Protein 9VW7 (pdb70)

InterPro domains:
  IPR006115 6-phosphogluconate dehydrogenase, NADP-binding [PF03446] (7-150)
  IPR013328 6-phosphogluconate dehydrogenase, domain 2 [G3DSA:1.10.1040.10] (161-288)
  IPR015815 3-hydroxyisobutyrate dehydrogenase-related [PIRSF000103] (4-287)
  IPR036291 NAD(P)-binding domain superfamily [SSF51735] (6-154)
  IPR048666 NADPH-dependent reductive aminase-like, C-terminal domain [PF21761] (162-288)
  IPR051265 HIBADH-related NP60 subfamily [PTHR43580] (6-276)

Nearest PDB structures (foldseek):
  7y8o-assembly1_B  TM=9.152E-01  e=3.729E-31  Streptomyces clavuligerus
  8kfk-assembly1_A  TM=9.318E-01  e=8.497E-31  Paenibacillus mucilaginosus
  7y8m-assembly1_B  TM=8.638E-01  e=9.559E-31  Streptomyces clavuligerus
  7y8k-assembly1_A  TM=8.695E-01  e=2.054E-30  Streptomyces clavuligerus
  8bk1-assembly3_D  TM=8.842E-01  e=1.708E-29  Amycolatopsis azurea

Secondary structure (DSSP, 8-state):
----EEEE--SHHHHHHHHHHHHTT--EEEE-SSGGGGHHHHHTT-EE-SSHHHHHHT-SEEEE--S-HHHHHHHHGGGHHHHTTSEEEE-----HHHHHHHHHHHHTTT-EEEEEEEES-GGGTTSTT-EEEEEE-HHHHHHHHHHHTTTSEEEE--S-TTHHHHHHHHHHHHHHHHHHHHHHHHHHHHTTT--HHHHHHHHHHHHHHHHHHHHHHHHHHHH---B-SSS-HHHHHHHHHHHHHHHHHHTS--HHHHHHHHHHHHHHHHS-TTB-GGGHHHHHH--/---EEEE--SHHHHHHHHHHHTTT--EEEE-SSSGGGHHHHHTT-EE-SSHHHHHHT-SEEEE--S-HHHHHHHHGGGHHHHTTSEEEE-----HHHHHHHHHHHHHTT-EEEEEEEES-GGGTT-TT-EEEEEE-HHHHHHTHHHHHTTSEEEE--S-TTHHHHHHHHHHHHHHHHHHHHHHHHHHHHTTT--HHHHHHHHHHHHHHHHHHHHHHHHHHHH---B-SSS-HHHHHHHHHHHHHHHHHHTS--HHHHHHHHHHHHHHHHS-TTB-GGGHHHHHHH-

B-factor: mean 40.81, std 14.86, range [17.08, 146.98]

Solvent-accessible surface area: 21803 Å² total; per-residue (Å²): 195,151,51,122,0,0,0,0,3,4,31,197,36,1,29,28,0,0,24,18,0,23,94,29,35,9,73,4,16,0,44,20,213,51,53,96,127,0,40,121,18,67,91,81,48,3,96,63,4,62,76,10,17,87,0,0,124,33,0,86,0,0,0,0,14,36,115,48,18,104,63,2,40,118,37,6,32,104,15,13,62,58,0,52,57,40,6,0,0,0,4,2,67,17,14,3,98,46,0,60,133,20,24,87,55,0,74,135,76,52,8,71,11,0,1,0,7,23,17,33,70,23,138,15,17,44,103,129,68,6,12,0,0,0,0,8,28,54,122,5,42,76,48,46,37,45,2,0,92,48,1,9,47,21,18,62,28,19,82,49,5,0,15,0,2,0,10,14,7,1,3,35,2,0,15,4,5,0,2,0,0,0,0,3,0,2,0,0,0,21,47,59,131,18,59,3,89,101,0,20,45,37,0,74,152,22,9,45,30,0,20,76,80,0,62,44,19,0,40,46,3,56,81,42,98,24,62,40,96,48,44,6,0,70,113,10,14,56,14,0,47,32,0,11,121,9,0,147,91,38,55,14,8,26,40,12,0,45,36,16,58,105,6,0,27,93,28,49,88,111,30,55,50,71,11,5,15,0,0,0,3,48,3,4,102,79,83,196,67,115,0,0,0,0,5,7,44,142,40,1,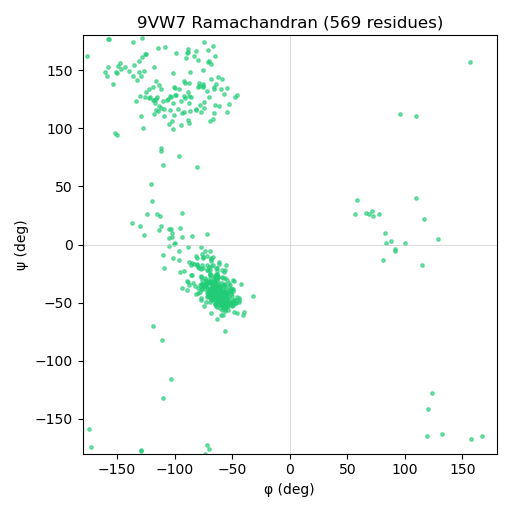31,24,0,0,6,18,0,34,94,16,52,10,60,2,8,0,44,22,222,41,61,92,130,0,39,96,4,67,90,120,50,6,93,63,14,65,65,13,28,72,0,0,123,36,5,115,0,0,0,0,14,30,113,52,20,103,67,2,41,115,29,8,32,115,10,13,66,54,0,45,72,52,10,0,0,0,4,2,69,12,13,2,114,45,0,71,147,19,28,109,58,0,77,85,76,47,6,60,12,0,1,0,6,22,13,43,59,16,79,10,13,41,85,122,68,4,44,0,3,0,0,5,30,61,124,4,19,75,56,46,99,80,5,0,68,48,0,2,75,16,30,59,26,23,85,46,4,0,20,0,3,0,12,9,6,1,5,34,2,0,16,4,4,0,2,1,1,0,0,3,0,2,2,0,0,34,47,58,133,20,57,3,101,99,0,21,75,42,0,51,102,22,9,47,31,0,23,76,75,0,53,40,17,0,41,47,7,60,82,42,95,32,60,33,142,80,52,6,0,58,122,10,12,59,15,0,53,35,0,11,124,11,0,155,90,33,50,8,1,24,51,13,0,44,39,18,54,101,4,0,28,60,25,54,91,103,29,55,55,74,8,3,12,0,0,0,2,27,2,2,101,172,62

Foldseek 3Di:
DQFAEEEEALPLQSVLLQVLCVVVNHQYEYEYPDCVSCPVVVVSPHHYDPAVLSRLLRGQEYEYEDAALVVVCVRCVVNLASQANGEYEYQYADALVSQQVVLVSCVVSNYQYKYKYWPDGSVCFQPEPTEIEIEADVVSCVVCVVSVCSGYHYDYDYHRNRVNNVVVVVVVVVVVLLVVVLVLVQLLVVLVVQHSVNVVVVSVVVVVVVVVCVVVLVVCLVVVPFADPPDFLQVVLVVLVVSQVSSVVSPHHNVNSVVVSVLSVVQVVVDPRRGHSSSSVVSVVVD/DFAEEEEALDLQSVLLLVLCLVVPHAYEYEYPDQVSCVVVVVSRHHYDPAPLRRLLRGLEYEYEHAALVVVCVRCVVCLQSQANGEYEYQYADALVSQQVVLVSCVVRNYQYKYWYWPDGSVQQQPQVTEIEIEADPCCCVVCVVSNCSRYHYDYDYHSNRVNNVVSVVVVVVVVLLVVVLVLVQVLVVLVVQHSVNCVVVSVVVVVVVVVVVVVLVVCLVVVPFAADPPWLQVVLVVLVVSQVSSVVSPHHRVSSVVVNVLSVVLCVVDPRRGHPSSSVVSVVVD

Sequence (573 aa):
KRERVTVLGLGRMGAALAGALLAAGHPTTVWNRSAAKAGDLVARGAVLAGTAAEAVRASEVVVVCVTDYDVAGDLLGPLAGELAGRALINLTSGSPEQARRSADWAAEHGIDYLDGTIMAVPQGIGQPGSVLLLSGSAEVHSGRKALIELWGDGDYLGADAGLSALYDLALLGVMWSTIASFLHGAALLGTEDVTAQQFLPKVERWLGAVASFLPGIAAQADSGDYATDVSGLDINVAGLDLLARVSRAQGIGTDVPAALHELYARRLAQGSANDGLASLIDTIRRGRERVTVLGLGRMGAALAGALLAAGHPTTVWNRSAAKAGDLVARGAVLAGTAAEAVRASEVVVVCVTDYDVAGDLLGPLAGELAGRALINLTSGSPEQARRSADWAAEHGIDYLDGTIMAVPQGIGQPGSVLLLSGSAEVHSGRKALIELWGDGDYLGADAGLSALYDLALLGVMWSTIASFLHGAALLGTEDVTAQQFLPKVERWLGAVASFLPGIAAQADSGDYATDVSGLDINVAGLDLLARVSRAQGIGTDVPAALHELYARRLAQGSANDGLASLIDTIRRG

Radius of gyration: 28.23 Å; Cα contacts (8 Å, |Δi|>4): 1159; chains: 2; bounding box: 60×66×75 Å

Structure (mmCIF, N/CA/C/O backbone):
data_9VW7
#
_entry.id   9VW7
#
_cell.length_a   117.395
_cell.length_b   117.395
_cell.length_c   99.569
_cell.angle_alpha   90.000
_cell.angle_beta   90.000
_cell.angle_gamma   90.000
#
_symmetry.space_group_name_H-M   'P 43 21 2'
#
loop_
_entity.id
_entity.type
_entity.pdbx_description
1 polymer Dehydrogenase
2 non-polymer 'NADPH DIHYDRO-NICOTINAMIDE-ADENINE-DINUCLEOTIDE PHOSPHATE'
3 non-polymer 'SULFATE ION'
4 non-polymer 3,6,9,12,15,18,21-HEPTAOXATRICOSANE-1,23-DIOL
5 non-polymer 'SODIUM ION'
6 water water
#
loop_
_atom_site.group_PDB
_atom_site.id
_atom_site.type_symbol
_atom_site.label_atom_id
_atom_site.label_alt_id
_atom_site.label_comp_id
_atom_site.label_asym_id
_atom_site.label_entity_id
_atom_site.label_seq_id
_atom_site.pdbx_PDB_ins_code
_atom_site.Cartn_x
_atom_site.Cartn_y
_atom_site.Cartn_z
_atom_site.occupancy
_atom_site.B_iso_or_equiv
_atom_site.auth_seq_id
_atom_site.auth_comp_id
_atom_site.auth_asym_id
_atom_site.auth_atom_id
_atom_site.pdbx_PDB_model_num
ATOM 1 N N . LYS A 1 23 ? 46.376 -2.812 30.644 1.000 92.067 3 LYS A N 1
ATOM 2 C CA . LYS A 1 23 ? 45.032 -2.476 31.185 1.000 86.284 3 LYS A CA 1
ATOM 3 C C . LYS A 1 23 ? 44.823 -3.270 32.464 1.000 79.297 3 LYS A C 1
ATOM 4 O O . LYS A 1 23 ? 45.698 -4.014 32.899 1.000 67.775 3 LYS A O 1
ATOM 10 N N . ARG A 1 24 ? 43.642 -3.048 33.043 1.000 77.949 4 ARG A N 1
ATOM 11 C CA . ARG A 1 24 ? 42.998 -3.919 34.012 1.000 70.788 4 ARG A CA 1
ATOM 12 C C . ARG A 1 24 ? 43.725 -3.867 35.359 1.000 62.864 4 ARG A C 1
ATOM 13 O O . ARG A 1 24 ? 43.639 -4.814 36.138 1.000 71.936 4 ARG A O 1
ATOM 21 N N . GLU A 1 25 ? 44.353 -2.718 35.653 1.000 51.349 5 GLU A N 1
ATOM 22 C CA . GLU A 1 25 ? 44.866 -2.399 36.984 1.000 63.626 5 GLU A CA 1
ATOM 23 C C . GLU A 1 25 ? 43.744 -2.264 38.023 1.000 61.479 5 GLU A C 1
ATOM 24 O O . GLU A 1 25 ? 42.568 -2.042 37.713 1.000 51.762 5 GLU A O 1
ATOM 30 N N . ARG A 1 26 ? 44.160 -2.355 39.286 1.000 67.685 6 ARG A N 1
ATOM 31 C CA . ARG A 1 26 ? 43.274 -2.191 40.425 1.000 71.549 6 ARG A CA 1
ATOM 32 C C . ARG A 1 26 ? 42.801 -0.731 40.419 1.000 61.366 6 ARG A C 1
ATOM 33 O O . ARG A 1 26 ? 43.595 0.188 40.171 1.000 48.033 6 ARG A O 1
ATOM 41 N N . VAL A 1 27 ? 41.494 -0.511 40.639 1.000 56.202 7 VAL A N 1
ATOM 42 C CA . VAL A 1 27 ? 40.952 0.845 40.779 1.000 55.816 7 VAL A CA 1
ATOM 43 C C . VAL A 1 27 ? 40.034 0.939 42.011 1.000 51.757 7 VAL A C 1
ATOM 44 O O . VAL A 1 27 ? 39.217 0.045 42.298 1.000 43.861 7 VAL A O 1
ATOM 48 N N . THR A 1 28 ? 40.139 2.085 42.699 1.000 43.780 8 THR A N 1
ATOM 49 C CA . THR A 1 28 ? 39.267 2.430 43.811 1.000 43.476 8 THR A CA 1
ATOM 50 C C . THR A 1 28 ? 38.366 3.600 43.416 1.000 42.080 8 THR A C 1
ATOM 51 O O . THR A 1 28 ? 38.869 4.604 42.914 1.000 34.606 8 THR A O 1
ATOM 55 N N . VAL A 1 29 ? 37.061 3.486 43.713 1.000 42.947 9 VAL A N 1
ATOM 56 C CA . VAL A 1 29 ? 36.122 4.594 43.606 1.000 39.856 9 VAL A CA 1
ATOM 57 C C . VAL A 1 29 ? 35.553 4.922 44.990 1.000 39.401 9 VAL A C 1
ATOM 58 O O . VAL A 1 29 ? 34.916 4.076 45.607 1.000 37.678 9 VAL A O 1
ATOM 62 N N . LEU A 1 30 ? 35.759 6.176 45.424 1.000 36.480 10 LEU A N 1
ATOM 63 C CA . LEU A 1 30 ? 35.113 6.754 46.582 1.000 32.119 10 LEU A CA 1
ATOM 64 C C . LEU A 1 30 ? 33.921 7.547 46.091 1.000 35.389 10 LEU A C 1
ATOM 65 O O . LEU A 1 30 ? 34.101 8.537 45.394 1.000 36.782 10 LEU A O 1
ATOM 70 N N . GLY A 1 31 ? 32.725 7.121 46.503 1.000 34.457 11 GLY A N 1
ATOM 71 C CA . GLY A 1 31 ? 31.501 7.864 46.281 1.000 33.127 11 GLY A CA 1
ATOM 72 C C . GLY A 1 31 ? 30.641 7.146 45.250 1.000 36.334 11 GLY A C 1
ATOM 73 O O . GLY A 1 31 ? 31.030 7.083 44.086 1.000 36.469 11 GLY A O 1
ATOM 74 N N . LEU A 1 32 ? 29.503 6.593 45.709 1.000 35.090 12 LEU A N 1
ATOM 75 C CA . LEU A 1 32 ? 28.680 5.690 44.913 1.000 36.335 12 LEU A CA 1
ATOM 76 C C . LEU A 1 32 ? 27.293 6.294 44.758 1.000 30.790 12 LEU A C 1
ATOM 77 O O . LEU A 1 32 ? 26.296 5.574 44.747 1.000 29.418 12 LEU A O 1
ATOM 82 N N . GLY A 1 33 ? 27.265 7.619 44.608 1.000 27.028 13 GLY A N 1
ATOM 83 C CA . GLY A 1 33 ? 26.062 8.310 44.192 1.000 27.520 13 GLY A CA 1
ATOM 84 C C . GLY A 1 33 ? 25.760 8.002 42.734 1.000 29.181 13 GLY A C 1
ATOM 85 O O . GLY A 1 33 ? 26.466 7.237 42.105 1.000 31.850 13 GLY A O 1
ATOM 86 N N . ARG A 1 34 ? 24.734 8.614 42.161 1.000 34.271 14 ARG A N 1
ATOM 87 C CA . ARG A 1 34 ? 24.372 8.265 40.793 1.000 41.021 14 ARG A CA 1
ATOM 88 C C . ARG A 1 34 ? 25.616 8.226 39.893 1.000 39.442 14 ARG A C 1
ATOM 89 O O . ARG A 1 34 ? 25.876 7.248 39.198 1.000 32.745 14 ARG A O 1
ATOM 97 N N . MET A 1 35 ? 26.417 9.296 39.945 1.000 39.807 15 MET A N 1
ATOM 98 C CA . MET A 1 35 ? 27.555 9.457 39.073 1.000 36.521 15 MET A CA 1
ATOM 99 C C . MET A 1 35 ? 28.677 8.504 39.501 1.000 38.426 15 MET A C 1
ATOM 100 O O . MET A 1 35 ? 29.221 7.774 38.665 1.000 36.952 15 MET A O 1
ATOM 105 N N . GLY A 1 36 ? 29.026 8.492 40.795 1.000 33.096 16 GLY A N 1
ATOM 106 C CA . GLY A 1 36 ? 30.078 7.599 41.267 1.000 35.517 16 GLY A CA 1
ATOM 107 C C . GLY A 1 36 ? 29.830 6.109 40.951 1.000 38.175 16 GLY A C 1
ATOM 108 O O . GLY A 1 36 ? 30.721 5.389 40.527 1.000 41.824 16 GLY A O 1
ATOM 109 N N . ALA A 1 37 ? 28.609 5.622 41.123 1.000 39.698 17 ALA A N 1
ATOM 110 C CA . ALA A 1 37 ? 28.285 4.240 40.800 1.000 43.823 17 ALA A CA 1
ATOM 111 C C . ALA A 1 37 ? 28.556 3.941 39.325 1.000 42.629 17 ALA A C 1
ATOM 112 O O . ALA A 1 37 ? 29.115 2.884 38.992 1.000 38.988 17 ALA A O 1
ATOM 114 N N . ALA A 1 38 ? 28.132 4.865 38.456 1.000 37.687 18 ALA A N 1
ATOM 115 C CA . ALA A 1 38 ? 28.253 4.663 37.019 1.000 33.636 18 ALA A CA 1
ATOM 116 C C . ALA A 1 38 ? 29.718 4.695 36.615 1.000 34.616 18 ALA A C 1
ATOM 117 O O . ALA A 1 38 ? 30.114 3.958 35.711 1.000 37.937 18 ALA A O 1
ATOM 119 N N . LEU A 1 39 ? 30.543 5.486 37.315 1.000 36.304 19 LEU A N 1
ATOM 120 C CA . LEU A 1 39 ? 31.992 5.399 37.098 1.000 37.781 19 LEU A CA 1
ATOM 121 C C . LEU A 1 39 ? 32.539 4.017 37.477 1.000 40.665 19 LEU A C 1
ATOM 122 O O . LEU A 1 39 ? 33.266 3.393 36.702 1.000 45.031 19 LEU A O 1
ATOM 127 N N . ALA A 1 40 ? 32.183 3.520 38.663 1.000 39.978 20 ALA A N 1
ATOM 128 C CA . ALA A 1 40 ? 32.650 2.211 39.094 1.000 43.008 20 ALA A CA 1
ATOM 129 C C . ALA A 1 40 ? 32.095 1.114 38.178 1.000 43.042 20 ALA A C 1
ATOM 130 O O . ALA A 1 40 ? 32.835 0.221 37.766 1.000 36.962 20 ALA A O 1
ATOM 132 N N . GLY A 1 41 ? 30.792 1.199 37.861 1.000 43.031 21 GLY A N 1
ATOM 133 C CA . GLY A 1 41 ? 30.145 0.286 36.931 1.000 40.621 21 GLY A CA 1
ATOM 134 C C . GLY A 1 41 ? 31.003 0.042 35.686 1.000 46.397 21 GLY A C 1
ATOM 135 O O . GLY A 1 41 ? 31.230 -1.106 35.302 1.000 45.705 21 GLY A O 1
ATOM 136 N N . ALA A 1 42 ? 31.491 1.130 35.072 1.000 47.716 22 ALA A N 1
ATOM 137 C CA . ALA A 1 42 ? 32.175 1.067 33.789 1.000 44.498 22 ALA A CA 1
ATOM 138 C C . ALA A 1 42 ? 33.547 0.441 33.954 1.000 43.752 22 ALA A C 1
ATOM 139 O O . ALA A 1 42 ? 33.944 -0.331 33.091 1.000 45.102 22 ALA A O 1
ATOM 141 N N . LEU A 1 43 ? 34.253 0.812 35.028 1.000 38.566 23 LEU A N 1
ATOM 142 C CA . LEU A 1 43 ? 35.533 0.214 35.344 1.000 42.501 23 LEU A CA 1
ATOM 143 C C . LEU A 1 43 ? 35.371 -1.292 35.423 1.000 52.037 23 LEU A C 1
ATOM 144 O O . LEU A 1 43 ? 36.193 -2.049 34.919 1.000 51.857 23 LEU A O 1
ATOM 149 N N . LEU A 1 44 ? 34.312 -1.691 36.125 1.000 57.101 24 LEU A N 1
ATOM 150 C CA . LEU A 1 44 ? 34.092 -3.080 36.441 1.000 55.860 24 LEU A CA 1
ATOM 151 C C . LEU A 1 44 ? 33.756 -3.824 35.147 1.000 57.433 24 LEU A C 1
ATOM 152 O O . LEU A 1 44 ? 34.487 -4.731 34.771 1.000 59.400 24 LEU A O 1
ATOM 157 N N . ALA A 1 45 ? 32.681 -3.399 34.466 1.000 58.679 25 ALA A N 1
ATOM 158 C CA . ALA A 1 45 ? 32.276 -3.889 33.151 1.000 53.717 25 ALA A CA 1
ATOM 159 C C . ALA A 1 45 ? 33.469 -4.290 32.291 1.000 57.318 25 ALA A C 1
ATOM 160 O O . ALA A 1 45 ? 33.399 -5.330 31.636 1.000 56.099 25 ALA A O 1
ATOM 162 N N . ALA A 1 46 ? 34.527 -3.451 32.276 1.000 52.249 26 ALA A N 1
ATOM 163 C CA . ALA A 1 46 ? 35.695 -3.661 31.432 1.000 47.736 26 ALA A CA 1
ATOM 164 C C . ALA A 1 46 ? 36.792 -4.418 32.187 1.000 55.981 26 ALA A C 1
ATOM 165 O O . ALA A 1 46 ? 37.984 -4.245 31.912 1.000 64.828 26 ALA A O 1
ATOM 167 N N . GLY A 1 47 ? 36.381 -5.230 33.172 1.000 58.942 27 GLY A N 1
ATOM 168 C CA . GLY A 1 47 ? 37.253 -6.166 33.865 1.000 59.402 27 GLY A CA 1
ATOM 169 C C . GLY A 1 47 ? 38.316 -5.524 34.762 1.000 62.713 27 GLY A C 1
ATOM 170 O O . GLY A 1 47 ? 39.342 -6.148 35.049 1.000 62.905 27 GLY A O 1
ATOM 171 N N . HIS A 1 48 ? 38.070 -4.313 35.271 1.000 62.837 28 HIS A N 1
ATOM 172 C CA . HIS A 1 48 ? 38.946 -3.783 36.310 1.000 62.903 28 HIS A CA 1
ATOM 173 C C . HIS A 1 48 ? 38.600 -4.401 37.669 1.000 53.324 28 HIS A C 1
ATOM 174 O O . HIS A 1 48 ? 37.439 -4.549 38.030 1.000 45.913 28 HIS A O 1
ATOM 181 N N . PRO A 1 49 ? 39.607 -4.809 38.461 1.000 59.572 29 PRO A N 1
ATOM 182 C CA . PRO A 1 49 ? 39.389 -5.096 39.873 1.000 61.010 29 PRO A CA 1
ATOM 183 C C . PRO A 1 49 ? 39.058 -3.747 40.497 1.000 55.692 29 PRO A C 1
ATOM 184 O O . PRO A 1 49 ? 39.933 -2.877 40.608 1.000 52.991 29 PRO A O 1
ATOM 188 N N . THR A 1 50 ? 37.780 -3.595 40.847 1.000 46.831 30 THR A N 1
ATOM 189 C CA . THR A 1 50 ? 37.268 -2.335 41.347 1.000 52.778 30 THR A CA 1
ATOM 190 C C . THR A 1 50 ? 36.945 -2.460 42.841 1.000 52.818 30 THR A C 1
ATOM 191 O O . THR A 1 50 ? 36.036 -3.208 43.201 1.000 47.463 30 THR A O 1
ATOM 195 N N . THR A 1 51 ? 37.657 -1.691 43.682 1.000 44.752 31 THR A N 1
ATOM 196 C CA . THR A 1 51 ? 37.311 -1.517 45.086 1.000 50.412 31 THR A CA 1
ATOM 197 C C . THR A 1 51 ? 36.566 -0.196 45.289 1.000 50.429 31 THR A C 1
ATOM 198 O O . THR A 1 51 ? 37.076 0.873 44.929 1.000 45.096 31 THR A O 1
ATOM 202 N N . VAL A 1 52 ? 35.410 -0.274 45.964 1.000 52.312 32 VAL A N 1
ATOM 203 C CA . VAL A 1 52 ? 34.545 0.880 46.184 1.000 47.977 32 VAL A CA 1
ATOM 204 C C . VAL A 1 52 ? 34.401 1.171 47.681 1.000 51.621 32 VAL A C 1
ATOM 205 O O . VAL A 1 52 ? 34.472 0.279 48.524 1.000 42.544 32 VAL A O 1
ATOM 209 N N . TRP A 1 53 ? 34.143 2.442 48.000 1.000 47.335 33 TRP A N 1
ATOM 210 C CA . TRP A 1 53 ? 33.619 2.812 49.297 1.000 39.899 33 TRP A CA 1
ATOM 211 C C . TRP A 1 53 ? 32.576 3.901 49.127 1.000 40.391 33 TRP A C 1
ATOM 212 O O . TRP A 1 53 ? 32.671 4.724 48.226 1.000 43.810 33 TRP A O 1
ATOM 223 N N . ASN A 1 54 ? 31.602 3.915 50.031 1.000 42.516 34 ASN A N 1
ATOM 224 C CA . ASN A 1 54 ? 30.583 4.949 50.081 1.000 40.190 34 ASN A CA 1
ATOM 225 C C . ASN A 1 54 ? 30.108 5.035 51.523 1.000 43.939 34 ASN A C 1
ATOM 226 O O . ASN A 1 54 ? 29.934 4.004 52.155 1.000 47.704 34 ASN A O 1
ATOM 231 N N . ARG A 1 55 ? 29.900 6.246 52.043 1.000 44.329 35 ARG A N 1
ATOM 232 C CA . ARG A 1 55 ? 29.472 6.386 53.424 1.000 43.113 35 ARG A CA 1
ATOM 233 C C . ARG A 1 55 ? 28.315 5.427 53.705 1.000 40.510 35 ARG A C 1
ATOM 234 O O . ARG A 1 55 ? 28.355 4.717 54.691 1.000 47.121 35 ARG A O 1
ATOM 242 N N . SER A 1 56 ? 27.294 5.442 52.843 1.000 39.061 36 SER A N 1
ATOM 243 C CA . SER A 1 56 ? 26.149 4.547 52.875 1.000 36.219 36 SER A CA 1
ATOM 244 C C . SER A 1 56 ? 26.476 3.295 52.061 1.000 38.298 36 SER A C 1
ATOM 245 O O . SER A 1 56 ? 26.493 3.331 50.841 1.000 48.669 36 SER A O 1
ATOM 248 N N . ALA A 1 57 ? 26.701 2.175 52.730 1.000 43.712 37 ALA A N 1
ATOM 249 C CA . ALA A 1 57 ? 27.193 0.965 52.088 1.000 45.680 37 ALA A CA 1
ATOM 250 C C . ALA A 1 57 ? 26.138 0.327 51.181 1.000 43.720 37 ALA A C 1
ATOM 251 O O . ALA A 1 57 ? 26.495 -0.296 50.185 1.000 47.841 37 ALA A O 1
ATOM 253 N N . ALA A 1 58 ? 24.855 0.449 51.531 1.000 43.443 38 ALA A N 1
ATOM 254 C CA . ALA A 1 58 ? 23.770 -0.156 50.761 1.000 46.999 38 ALA A CA 1
ATOM 255 C C . ALA A 1 58 ? 23.829 0.217 49.271 1.000 50.516 38 ALA A C 1
ATOM 256 O O . ALA A 1 58 ? 23.417 -0.560 48.407 1.000 51.186 38 ALA A O 1
ATOM 258 N N . LYS A 1 59 ? 24.298 1.431 48.955 1.000 47.986 39 LYS A N 1
ATOM 259 C CA . LYS A 1 59 ? 24.374 1.870 47.573 1.000 43.942 39 LYS A CA 1
ATOM 260 C C . LYS A 1 59 ? 25.426 1.068 46.807 1.000 45.834 39 LYS A C 1
ATOM 261 O O . LYS A 1 59 ? 25.512 1.203 45.586 1.000 50.117 39 LYS A O 1
ATOM 267 N N . ALA A 1 60 ? 26.265 0.283 47.508 1.000 42.198 40 ALA A N 1
ATOM 268 C CA . ALA A 1 60 ? 27.264 -0.537 46.828 1.000 45.365 40 ALA A CA 1
ATOM 269 C C . ALA A 1 60 ? 26.694 -1.892 46.365 1.000 50.569 40 ALA A C 1
ATOM 270 O O . ALA A 1 60 ? 27.444 -2.716 45.867 1.000 43.990 40 ALA A O 1
ATOM 272 N N . GLY A 1 61 ? 25.369 -2.099 46.480 1.000 59.726 41 GLY A N 1
ATOM 273 C CA . GLY A 1 61 ? 24.739 -3.403 46.346 1.000 57.129 41 GLY A CA 1
ATOM 274 C C . GLY A 1 61 ? 25.052 -4.076 45.013 1.000 59.648 41 GLY A C 1
ATOM 275 O O . GLY A 1 61 ? 25.865 -5.004 44.969 1.000 64.321 41 GLY A O 1
ATOM 276 N N . ASP A 1 62 ? 24.420 -3.590 43.938 1.000 52.710 42 ASP A N 1
ATOM 277 C CA . ASP A 1 62 ? 24.642 -4.144 42.607 1.000 60.174 42 ASP A CA 1
ATOM 278 C C . ASP A 1 62 ? 26.125 -4.249 42.275 1.000 56.115 42 ASP A C 1
ATOM 279 O O . ASP A 1 62 ? 26.527 -5.184 41.590 1.000 60.156 42 ASP A O 1
ATOM 284 N N . LEU A 1 63 ? 26.925 -3.265 42.691 1.000 52.213 43 LEU A N 1
ATOM 285 C CA . LEU A 1 63 ? 28.310 -3.232 42.243 1.000 58.105 43 LEU A CA 1
ATOM 286 C C . LEU A 1 63 ? 29.072 -4.406 42.850 1.000 65.784 43 LEU A C 1
ATOM 287 O O . LEU A 1 63 ? 29.856 -5.048 42.148 1.000 65.795 43 LEU A O 1
ATOM 292 N N . VAL A 1 64 ? 28.807 -4.675 44.139 1.000 70.731 44 VAL A N 1
ATOM 293 C CA . VAL A 1 64 ? 29.412 -5.782 44.864 1.000 74.394 44 VAL A CA 1
ATOM 294 C C . VAL A 1 64 ? 28.939 -7.095 44.231 1.000 65.063 44 VAL A C 1
ATOM 295 O O . VAL A 1 64 ? 29.729 -8.028 44.059 1.000 58.559 44 VAL A O 1
ATOM 299 N N . ALA A 1 65 ? 27.671 -7.110 43.803 1.000 57.275 45 ALA A N 1
ATOM 300 C CA . ALA A 1 65 ? 27.075 -8.262 43.146 1.000 57.276 45 ALA A CA 1
ATOM 301 C C . ALA A 1 65 ? 27.704 -8.510 41.778 1.000 57.164 45 ALA A C 1
ATOM 302 O O . ALA A 1 65 ? 28.011 -9.659 41.491 1.000 67.605 45 ALA A O 1
ATOM 304 N N . ARG A 1 66 ? 27.883 -7.460 40.953 1.000 56.593 46 ARG A N 1
ATOM 305 C CA . ARG A 1 66 ? 28.493 -7.582 39.633 1.000 46.801 46 ARG A CA 1
ATOM 306 C C . ARG A 1 66 ? 30.009 -7.812 39.780 1.000 50.423 46 ARG A C 1
ATOM 307 O O . ARG A 1 66 ? 30.697 -8.019 38.774 1.000 60.924 46 ARG A O 1
ATOM 309 N N . GLY A 1 67 ? 30.558 -7.748 41.015 1.000 52.519 47 GLY A N 1
ATOM 310 C CA . GLY A 1 67 ? 31.941 -8.156 41.276 1.000 52.468 47 GLY A CA 1
ATOM 311 C C . GLY A 1 67 ? 32.837 -7.161 42.025 1.000 51.840 47 GLY A C 1
ATOM 312 O O . GLY A 1 67 ? 34.025 -7.411 42.189 1.000 49.850 47 GLY A O 1
ATOM 313 N N . ALA A 1 68 ? 32.317 -6.022 42.488 1.000 58.405 48 ALA A N 1
ATOM 314 C CA . ALA A 1 68 ? 33.175 -5.044 43.146 1.000 57.100 48 ALA A CA 1
ATOM 315 C C . ALA A 1 68 ? 33.307 -5.364 44.638 1.000 54.128 48 ALA A C 1
ATOM 316 O O . ALA A 1 68 ? 32.380 -5.857 45.285 1.000 55.154 48 ALA A O 1
ATOM 318 N N . VAL A 1 69 ? 34.478 -5.024 45.170 1.000 46.240 49 VAL A N 1
ATOM 319 C CA . VAL A 1 69 ? 34.860 -5.232 46.556 1.000 50.138 49 VAL A CA 1
ATOM 320 C C . VAL A 1 69 ? 34.540 -3.954 47.337 1.000 56.688 49 VAL A C 1
ATOM 321 O O . VAL A 1 69 ? 35.165 -2.901 47.089 1.000 43.948 49 VAL A O 1
ATOM 325 N N . LEU A 1 70 ? 33.565 -4.054 48.265 1.000 51.205 50 LEU A N 1
ATOM 326 C CA . LEU A 1 70 ? 33.283 -2.963 49.182 1.000 43.515 50 LEU A CA 1
ATOM 327 C C . LEU A 1 70 ? 34.272 -2.982 50.342 1.000 46.304 50 LEU A C 1
ATOM 328 O O . LEU A 1 70 ? 34.317 -3.939 51.104 1.000 56.216 50 LEU A O 1
ATOM 333 N N . ALA A 1 71 ? 35.085 -1.922 50.441 1.000 47.761 51 ALA A N 1
ATOM 334 C CA . ALA A 1 71 ? 35.998 -1.715 51.551 1.000 49.611 51 ALA A CA 1
ATOM 335 C C . ALA A 1 71 ? 35.201 -1.375 52.813 1.000 57.198 51 ALA A C 1
ATOM 336 O O . ALA A 1 71 ? 34.054 -0.930 52.721 1.000 57.953 51 ALA A O 1
ATOM 338 N N . GLY A 1 72 ? 35.806 -1.599 53.990 1.000 51.221 52 GLY A N 1
ATOM 339 C CA . GLY A 1 72 ? 35.133 -1.271 55.239 1.000 56.654 52 GLY A CA 1
ATOM 340 C C . GLY A 1 72 ? 35.262 0.209 55.605 1.000 58.193 52 GLY A C 1
ATOM 341 O O . GLY A 1 72 ? 34.348 0.817 56.170 1.000 57.504 52 GLY A O 1
ATOM 342 N N . THR A 1 73 ? 36.433 0.763 55.287 1.000 56.930 53 THR A N 1
ATOM 343 C CA . THR A 1 73 ? 36.707 2.182 55.421 1.000 56.360 53 THR A CA 1
ATOM 344 C C . THR A 1 73 ? 37.185 2.752 54.080 1.000 57.122 53 THR A C 1
ATOM 345 O O . THR A 1 73 ? 37.619 2.026 53.185 1.000 60.677 53 THR A O 1
ATOM 349 N N . ALA A 1 74 ? 37.154 4.080 53.965 1.000 54.592 54 ALA A N 1
ATOM 350 C CA . ALA A 1 74 ? 37.719 4.771 52.816 1.000 50.677 54 ALA A CA 1
ATOM 351 C C . ALA A 1 74 ? 39.239 4.529 52.745 1.000 47.156 54 ALA A C 1
ATOM 352 O O . ALA A 1 74 ? 39.809 4.275 51.677 1.000 46.267 54 ALA A O 1
ATOM 354 N N . ALA A 1 75 ? 39.902 4.531 53.895 1.000 45.388 55 ALA A N 1
ATOM 355 C CA . ALA A 1 75 ? 41.328 4.240 53.944 1.000 54.597 55 ALA A CA 1
ATOM 356 C C . ALA A 1 75 ? 41.623 2.842 53.391 1.000 53.704 55 ALA A C 1
ATOM 357 O O . ALA A 1 75 ? 42.583 2.635 52.648 1.000 49.005 55 ALA A O 1
ATOM 359 N N . GLU A 1 76 ? 40.781 1.872 53.737 1.000 59.151 56 GLU A N 1
ATOM 360 C CA . GLU A 1 76 ? 40.968 0.524 53.237 1.000 61.052 56 GLU A CA 1
ATOM 361 C C . GLU A 1 76 ? 40.862 0.566 51.712 1.000 56.108 56 GLU A C 1
ATOM 362 O O . GLU A 1 76 ? 41.623 -0.099 51.008 1.000 57.077 56 GLU A O 1
ATOM 368 N N . ALA A 1 77 ? 39.933 1.398 51.224 1.000 49.736 57 ALA A N 1
ATOM 369 C CA . ALA A 1 77 ? 39.673 1.523 49.800 1.000 45.820 57 ALA A CA 1
ATOM 370 C C . ALA A 1 77 ? 40.870 2.185 49.140 1.000 40.146 57 ALA A C 1
ATOM 371 O O . ALA A 1 77 ? 41.323 1.734 48.085 1.000 37.290 57 ALA A O 1
ATOM 373 N N . VAL A 1 78 ? 41.388 3.247 49.766 1.000 37.395 58 VAL A N 1
ATOM 374 C CA . VAL A 1 78 ? 42.528 3.934 49.186 1.000 42.907 58 VAL A CA 1
ATOM 375 C C . VAL A 1 78 ? 43.725 2.978 49.041 1.000 53.124 58 VAL A C 1
ATOM 376 O O . VAL A 1 78 ? 44.431 2.990 48.022 1.000 41.177 58 VAL A O 1
ATOM 380 N N . ARG A 1 79 ? 43.941 2.145 50.074 1.000 56.394 59 ARG A N 1
ATOM 381 C CA . ARG A 1 79 ? 45.123 1.299 50.149 1.000 57.625 59 ARG A CA 1
ATOM 382 C C . ARG A 1 79 ? 45.014 0.172 49.125 1.000 52.826 59 ARG A C 1
ATOM 383 O O . ARG A 1 79 ? 46.012 -0.447 48.803 1.000 46.383 59 ARG A O 1
ATOM 391 N N . ALA A 1 80 ? 43.807 -0.092 48.619 1.000 46.940 60 ALA A N 1
ATOM 392 C CA . ALA A 1 80 ? 43.575 -1.229 47.747 1.000 45.710 60 ALA A CA 1
ATOM 393 C C . ALA A 1 80 ? 44.087 -1.011 46.316 1.000 48.605 60 ALA A C 1
ATOM 394 O O . ALA A 1 80 ? 44.022 -1.979 45.535 1.000 45.800 60 ALA A O 1
ATOM 396 N N . SER A 1 81 ? 44.528 0.224 45.941 1.000 45.639 61 SER A N 1
ATOM 397 C CA . SER A 1 81 ? 44.746 0.580 44.530 1.000 37.328 61 SER A CA 1
ATOM 398 C C . SER A 1 81 ? 45.723 1.748 44.393 1.000 41.196 61 SER A C 1
ATOM 399 O O . SER A 1 81 ? 45.787 2.583 45.285 1.000 49.794 61 SER A O 1
ATOM 402 N N . GLU A 1 82 ? 46.441 1.833 43.255 1.000 48.692 62 GLU A N 1
ATOM 403 C CA . GLU A 1 82 ? 47.364 2.928 42.938 1.000 51.765 62 GLU A CA 1
ATOM 404 C C . GLU A 1 82 ? 46.612 4.159 42.417 1.000 45.359 62 GLU A C 1
ATOM 405 O O . GLU A 1 82 ? 47.137 5.284 42.392 1.000 39.760 62 GLU A O 1
ATOM 411 N N . VAL A 1 83 ? 45.368 3.947 41.985 1.000 40.615 63 VAL A N 1
ATOM 412 C CA . VAL A 1 83 ? 44.583 5.050 41.458 1.000 47.789 63 VAL A CA 1
ATOM 413 C C . VAL A 1 83 ? 43.204 5.089 42.117 1.000 41.400 63 VAL A C 1
ATOM 414 O O . VAL A 1 83 ? 42.473 4.105 42.146 1.000 35.256 63 VAL A O 1
ATOM 418 N N . VAL A 1 84 ? 42.883 6.280 42.625 1.000 37.068 64 VAL A N 1
ATOM 419 C CA . VAL A 1 84 ? 41.695 6.505 43.411 1.000 37.122 64 VAL A CA 1
ATOM 420 C C . VAL A 1 84 ? 40.874 7.577 42.707 1.000 35.772 64 VAL A C 1
ATOM 421 O O . VAL A 1 84 ? 41.387 8.657 42.421 1.000 37.659 64 VAL A O 1
ATOM 425 N N . VAL A 1 85 ? 39.599 7.244 42.470 1.000 35.063 65 VAL A N 1
ATOM 426 C CA . VAL A 1 85 ? 38.623 8.086 41.797 1.000 38.454 65 VAL A CA 1
ATOM 427 C C . VAL A 1 85 ? 37.641 8.640 42.831 1.000 36.269 65 VAL A C 1
ATOM 428 O O . VAL A 1 85 ? 37.024 7.875 43.559 1.000 34.916 65 VAL A O 1
ATOM 432 N N . VAL A 1 86 ? 37.464 9.964 42.915 1.000 34.571 66 VAL A N 1
ATOM 433 C CA . VAL A 1 86 ? 36.523 10.463 43.902 1.000 34.806 66 VAL A CA 1
ATOM 434 C C . VAL A 1 86 ? 35.458 11.287 43.204 1.000 37.068 66 VAL A C 1
ATOM 435 O O . VAL A 1 86 ? 35.752 12.080 42.321 1.000 39.963 66 VAL A O 1
ATOM 439 N N . CYS A 1 87 ? 34.206 11.006 43.590 1.000 35.780 67 CYS A N 1
ATOM 440 C CA . CYS A 1 87 ? 33.041 11.653 43.037 1.000 32.513 67 CYS A CA 1
ATOM 441 C C . CYS A 1 87 ? 31.935 11.715 44.086 1.000 33.374 67 CYS A C 1
ATOM 442 O O . CYS A 1 87 ? 31.139 10.790 44.208 1.000 32.354 67 CYS A O 1
ATOM 445 N N . VAL A 1 88 ? 31.896 12.851 44.794 1.000 33.554 68 VAL A N 1
ATOM 446 C CA . VAL A 1 88 ? 30.933 13.146 45.842 1.000 32.125 68 VAL A CA 1
ATOM 447 C C . VAL A 1 88 ? 30.289 14.523 45.596 1.000 32.806 68 VAL A C 1
ATOM 448 O O . VAL A 1 88 ? 30.539 15.201 44.593 1.000 30.773 68 VAL A O 1
ATOM 452 N N . THR A 1 89 ? 29.431 14.952 46.516 1.000 28.609 69 THR A N 1
ATOM 453 C CA . THR A 1 89 ? 28.543 16.063 46.240 1.000 31.278 69 THR A CA 1
ATOM 454 C C . THR A 1 89 ? 29.299 17.333 45.846 1.000 30.940 69 THR A C 1
ATOM 455 O O . THR A 1 89 ? 28.913 18.033 44.909 1.000 30.005 69 THR A O 1
ATOM 459 N N . ASP A 1 90 ? 30.296 17.703 46.651 1.000 33.104 70 ASP A N 1
ATOM 460 C CA . ASP A 1 90 ? 31.014 18.960 46.451 1.000 32.494 70 ASP A CA 1
ATOM 461 C C . ASP A 1 90 ? 32.377 18.868 47.114 1.000 30.871 70 ASP A C 1
ATOM 462 O O . ASP A 1 90 ? 32.693 17.859 47.750 1.000 33.495 70 ASP A O 1
ATOM 467 N N . TYR A 1 91 ? 33.164 19.932 46.955 1.000 32.673 71 TYR A N 1
ATOM 468 C CA . TYR A 1 91 ? 34.540 19.910 47.413 1.000 37.046 71 TYR A CA 1
ATOM 469 C C . TYR A 1 91 ? 34.650 20.069 48.931 1.000 35.823 71 TYR A C 1
ATOM 470 O O . TYR A 1 91 ? 35.701 19.732 49.477 1.000 39.497 71 TYR A O 1
ATOM 479 N N . ASP A 1 92 ? 33.602 20.558 49.614 1.000 35.212 72 ASP A N 1
ATOM 480 C CA . ASP A 1 92 ? 33.658 20.658 51.066 1.000 38.032 72 ASP A CA 1
ATOM 481 C C . ASP A 1 92 ? 33.670 19.256 51.665 1.000 38.306 72 ASP A C 1
ATOM 482 O O . ASP A 1 92 ? 34.535 18.932 52.486 1.000 31.435 72 ASP A O 1
ATOM 487 N N . VAL A 1 93 ? 32.741 18.415 51.182 1.000 38.614 73 VAL A N 1
ATOM 488 C CA . VAL A 1 93 ? 32.637 17.046 51.645 1.000 38.154 73 VAL A CA 1
ATOM 489 C C . VAL A 1 93 ? 33.878 16.288 51.192 1.000 36.089 73 VAL A C 1
ATOM 490 O O . VAL A 1 93 ? 34.366 15.420 51.907 1.000 42.109 73 VAL A O 1
ATOM 494 N N . ALA A 1 94 ? 34.379 16.601 49.995 1.000 32.673 74 ALA A N 1
ATOM 495 C CA . ALA A 1 94 ? 35.553 15.905 49.517 1.000 32.380 74 ALA A CA 1
ATOM 496 C C . ALA A 1 94 ? 36.744 16.239 50.414 1.000 32.922 74 ALA A C 1
ATOM 497 O O . ALA A 1 94 ? 37.512 15.339 50.758 1.000 30.718 74 ALA A O 1
ATOM 499 N N . GLY A 1 95 ? 36.890 17.523 50.778 1.000 34.188 75 GLY A N 1
ATOM 500 C CA . GLY A 1 95 ? 37.927 17.949 51.712 1.000 37.997 75 GLY A CA 1
ATOM 501 C C . GLY A 1 95 ? 37.876 17.185 53.044 1.000 40.761 75 GLY A C 1
ATOM 502 O O . GLY A 1 95 ? 38.878 16.620 53.476 1.000 41.712 75 GLY A O 1
ATOM 503 N N . ASP A 1 96 ? 36.685 17.137 53.664 1.000 39.182 76 ASP A N 1
ATOM 504 C CA . ASP A 1 96 ? 36.457 16.446 54.924 1.000 36.787 76 ASP A CA 1
ATOM 505 C C . ASP A 1 96 ? 36.702 14.943 54.754 1.000 36.740 76 ASP A C 1
ATOM 506 O O . ASP A 1 96 ? 37.071 14.265 55.703 1.000 35.811 76 ASP A O 1
ATOM 511 N N . LEU A 1 97 ? 36.529 14.419 53.539 1.000 34.940 77 LEU A N 1
ATOM 512 C CA . LEU A 1 97 ? 36.778 13.016 53.278 1.000 35.686 77 LEU A CA 1
ATOM 513 C C . LEU A 1 97 ? 38.240 12.732 52.905 1.000 37.295 77 LEU A C 1
ATOM 514 O O . LEU A 1 97 ? 38.739 11.641 53.187 1.000 35.878 77 LEU A O 1
ATOM 519 N N . LEU A 1 98 ? 38.920 13.643 52.190 1.000 38.970 78 LEU A N 1
ATOM 520 C CA . LEU A 1 98 ? 40.243 13.317 51.656 1.000 38.644 78 LEU A CA 1
ATOM 521 C C . LEU A 1 98 ? 41.333 13.762 52.623 1.000 37.694 78 LEU A C 1
ATOM 522 O O . LEU A 1 98 ? 42.329 13.062 52.791 1.000 39.522 78 LEU A O 1
ATOM 527 N N . GLY A 1 99 ? 41.134 14.913 53.265 1.000 33.772 79 GLY A N 1
ATOM 528 C CA . GLY A 1 99 ? 42.151 15.473 54.129 1.000 40.458 79 GLY A CA 1
ATOM 529 C C . GLY A 1 99 ? 42.712 14.457 55.122 1.000 43.052 79 GLY A C 1
ATOM 530 O O . GLY A 1 99 ? 43.931 14.349 55.255 1.000 43.565 79 GLY A O 1
ATOM 531 N N . PRO A 1 100 ? 41.849 13.751 55.890 1.000 43.787 80 PRO A N 1
ATOM 532 C CA . PRO A 1 100 ? 42.290 12.700 56.807 1.000 45.638 80 PRO A CA 1
ATOM 533 C C . PRO A 1 100 ? 43.001 11.530 56.140 1.000 48.814 80 PRO A C 1
ATOM 534 O O . PRO A 1 100 ? 43.635 10.756 56.844 1.000 43.974 80 PRO A O 1
ATOM 538 N N . LEU A 1 101 ? 42.887 11.407 54.806 1.000 47.528 81 LEU A N 1
ATOM 539 C CA . LEU A 1 101 ? 43.490 10.293 54.088 1.000 44.783 81 LEU A CA 1
ATOM 540 C C . LEU A 1 101 ? 44.781 10.706 53.380 1.000 42.083 81 LEU A C 1
ATOM 541 O O . LEU A 1 101 ? 45.334 9.899 52.628 1.000 35.464 81 LEU A O 1
ATOM 546 N N . ALA A 1 102 ? 45.294 11.918 53.658 1.000 43.141 82 ALA A N 1
ATOM 547 C CA . ALA A 1 102 ? 46.527 12.401 53.033 1.000 43.444 82 ALA A CA 1
ATOM 548 C C . ALA A 1 102 ? 47.647 11.366 53.106 1.000 45.090 82 ALA A C 1
ATOM 549 O O . ALA A 1 102 ? 48.310 11.124 52.108 1.000 44.533 82 ALA A O 1
ATOM 551 N N . GLY A 1 103 ? 47.859 10.781 54.295 1.000 47.241 83 GLY A N 1
ATOM 552 C CA . GLY A 1 103 ? 48.937 9.837 54.516 1.000 46.317 83 GLY A CA 1
ATOM 553 C C . GLY A 1 103 ? 48.835 8.592 53.632 1.000 45.237 83 GLY A C 1
ATOM 554 O O . GLY A 1 103 ? 49.814 8.239 52.965 1.000 48.457 83 GLY A O 1
ATOM 555 N N . GLU A 1 104 ? 47.673 7.925 53.617 1.000 40.293 84 GLU A N 1
ATOM 556 C CA . GLU A 1 104 ? 47.524 6.692 52.851 1.000 50.922 84 GLU A CA 1
ATOM 557 C C . GLU A 1 104 ? 47.394 6.977 51.348 1.000 50.193 84 GLU A C 1
ATOM 558 O O . GLU A 1 104 ? 47.461 6.044 50.535 1.000 44.105 84 GLU A O 1
ATOM 564 N N . LEU A 1 105 ? 47.199 8.252 50.965 1.000 47.186 85 LEU A N 1
ATOM 565 C CA . LEU A 1 105 ? 47.048 8.585 49.556 1.000 49.877 85 LEU A CA 1
ATOM 566 C C . LEU A 1 105 ? 48.419 8.798 48.905 1.000 53.648 85 LEU A C 1
ATOM 567 O O . LEU A 1 105 ? 48.549 8.604 47.687 1.000 51.803 85 LEU A O 1
ATOM 572 N N . ALA A 1 106 ? 49.423 9.187 49.710 1.000 46.972 86 ALA A N 1
ATOM 573 C CA . ALA A 1 106 ? 50.766 9.472 49.208 1.000 57.739 86 ALA A CA 1
ATOM 574 C C . ALA A 1 106 ? 51.238 8.385 48.234 1.000 56.325 86 ALA A C 1
ATOM 575 O O . ALA A 1 106 ? 51.121 7.191 48.527 1.000 48.078 86 ALA A O 1
ATOM 577 N N . GLY A 1 107 ? 51.707 8.812 47.046 1.000 48.929 87 GLY A N 1
ATOM 578 C CA . GLY A 1 107 ? 52.258 7.897 46.053 1.000 47.640 87 GLY A CA 1
ATOM 579 C C . GLY A 1 107 ? 51.191 7.223 45.205 1.000 52.522 87 GLY A C 1
ATOM 580 O O . GLY A 1 107 ? 51.467 6.288 44.440 1.000 51.495 87 GLY A O 1
ATOM 581 N N . ARG A 1 108 ? 49.950 7.700 45.336 1.000 54.706 88 ARG A N 1
ATOM 582 C CA . ARG A 1 108 ? 48.907 7.154 44.485 1.000 56.466 88 ARG A CA 1
ATOM 583 C C . ARG A 1 108 ? 48.404 8.246 43.553 1.000 52.031 88 ARG A C 1
ATOM 584 O O . ARG A 1 108 ? 48.771 9.424 43.696 1.000 44.411 88 ARG A O 1
ATOM 592 N N . ALA A 1 109 ? 47.601 7.803 42.577 1.000 47.736 89 ALA A N 1
ATOM 593 C CA . ALA A 1 109 ? 46.907 8.724 41.692 1.000 45.675 89 ALA A CA 1
ATOM 594 C C . ALA A 1 109 ? 45.510 8.967 42.259 1.000 39.690 89 ALA A C 1
ATOM 595 O O . ALA A 1 109 ? 44.741 8.023 42.492 1.000 37.924 89 ALA A O 1
ATOM 597 N N . LEU A 1 110 ? 45.223 10.250 42.484 1.000 35.841 90 LEU A N 1
ATOM 598 C CA . LEU A 1 110 ? 43.879 10.738 42.743 1.000 38.095 90 LEU A CA 1
ATOM 599 C C . LEU A 1 110 ? 43.270 11.393 41.497 1.000 41.191 90 LEU A C 1
ATOM 600 O O . LEU A 1 110 ? 43.791 12.377 40.964 1.000 42.124 90 LEU A O 1
ATOM 605 N N . ILE A 1 111 ? 42.131 10.859 41.060 1.000 38.595 91 ILE A N 1
ATOM 606 C CA . ILE A 1 111 ? 41.311 11.483 40.034 1.000 34.632 91 ILE A CA 1
ATOM 607 C C . ILE A 1 111 ? 40.028 12.008 40.696 1.000 37.299 91 ILE A C 1
ATOM 608 O O . ILE A 1 111 ? 39.160 11.232 41.107 1.000 31.157 91 ILE A O 1
ATOM 613 N N . ASN A 1 112 ? 39.892 13.341 40.777 1.000 37.520 92 ASN A N 1
ATOM 614 C CA . ASN A 1 112 ? 38.735 13.957 41.403 1.000 32.063 92 ASN A CA 1
ATOM 615 C C . ASN A 1 112 ? 37.703 14.445 40.377 1.000 31.323 92 ASN A C 1
ATOM 616 O O . ASN A 1 112 ? 37.944 15.434 39.707 1.000 31.663 92 ASN A O 1
ATOM 621 N N . LEU A 1 113 ? 36.521 13.803 40.321 1.000 30.438 93 LEU A N 1
ATOM 622 C CA . LEU A 1 113 ? 35.502 14.114 39.334 1.000 30.874 93 LEU A CA 1
ATOM 623 C C . LEU A 1 113 ? 34.319 14.748 40.031 1.000 32.831 93 LEU A C 1
ATOM 624 O O . LEU A 1 113 ? 33.253 14.858 39.438 1.000 35.802 93 LEU A O 1
ATOM 629 N N . THR A 1 114 ? 34.556 15.188 41.268 1.000 34.115 94 THR A N 1
ATOM 630 C CA . THR A 1 114 ? 33.620 16.047 41.965 1.000 32.057 94 THR A CA 1
ATOM 631 C C . THR A 1 114 ? 33.493 17.350 41.187 1.000 30.903 94 THR A C 1
ATOM 632 O O . THR A 1 114 ? 34.473 17.861 40.669 1.000 33.949 94 THR A O 1
ATOM 636 N N . SER A 1 115 ? 32.286 17.915 41.161 1.000 34.363 95 SER A N 1
ATOM 637 C CA . SER A 1 115 ? 32.041 19.185 40.486 1.000 37.820 95 SER A CA 1
ATOM 638 C C . SER A 1 115 ? 32.314 20.372 41.414 1.000 35.480 95 SER A C 1
ATOM 639 O O . SER A 1 115 ? 31.948 20.363 42.593 1.000 34.328 95 SER A O 1
ATOM 642 N N . GLY A 1 116 ? 32.945 21.413 40.863 1.000 29.528 96 GLY A N 1
ATOM 643 C CA . GLY A 1 116 ? 33.367 22.524 41.684 1.000 28.875 96 GLY A CA 1
ATOM 644 C C . GLY A 1 116 ? 33.920 23.710 40.893 1.000 33.132 96 GLY A C 1
ATOM 645 O O . GLY A 1 116 ? 33.891 23.751 39.668 1.000 33.297 96 GLY A O 1
ATOM 646 N N . SER A 1 117 ? 34.429 24.688 41.639 1.000 32.347 97 SER A N 1
ATOM 647 C CA . SER A 1 117 ? 35.001 25.873 41.064 1.000 31.690 97 SER A CA 1
ATOM 648 C C . SER A 1 117 ? 36.438 25.570 40.666 1.000 33.101 97 SER A C 1
ATOM 649 O O . SER A 1 117 ? 37.016 24.581 41.114 1.000 31.998 97 SER A O 1
ATOM 652 N N . PRO A 1 118 ? 37.047 26.396 39.795 1.000 37.026 98 PRO A N 1
ATOM 653 C CA . PRO A 1 118 ? 38.489 26.341 39.548 1.000 36.829 98 PRO A CA 1
ATOM 654 C C . PRO A 1 118 ? 39.357 26.427 40.806 1.000 38.626 98 PRO A C 1
ATOM 655 O O . PRO A 1 118 ? 40.317 25.677 40.977 1.000 39.927 98 PRO A O 1
ATOM 659 N N . GLU A 1 119 ? 39.015 27.351 41.688 1.000 38.675 99 GLU A N 1
ATOM 660 C CA . GLU A 1 119 ? 39.781 27.563 42.898 1.000 43.850 99 GLU A CA 1
ATOM 661 C C . GLU A 1 119 ? 39.783 26.285 43.748 1.000 40.826 99 GLU A C 1
ATOM 662 O O . GLU A 1 119 ? 40.803 25.903 44.314 1.000 37.228 99 GLU A O 1
ATOM 668 N N . GLN A 1 120 ? 38.622 25.624 43.843 1.000 38.101 100 GLN A N 1
ATOM 669 C CA . GLN A 1 120 ? 38.473 24.441 44.663 1.000 33.649 100 GLN A CA 1
ATOM 670 C C . GLN A 1 120 ? 39.404 23.370 44.116 1.000 36.789 100 GLN A C 1
ATOM 671 O O . GLN A 1 120 ? 39.989 22.603 44.887 1.000 36.137 100 GLN A O 1
ATOM 677 N N . ALA A 1 121 ? 39.558 23.338 42.779 1.000 40.141 101 ALA A N 1
ATOM 678 C CA . ALA A 1 121 ? 40.378 22.316 42.146 1.000 39.815 101 ALA A CA 1
ATOM 679 C C . ALA A 1 121 ? 41.860 22.602 42.396 1.000 36.766 101 ALA A C 1
ATOM 680 O O . ALA A 1 121 ? 42.664 21.702 42.617 1.000 37.808 101 ALA A O 1
ATOM 682 N N . ARG A 1 122 ? 42.198 23.883 42.352 1.000 36.536 102 ARG A N 1
ATOM 683 C CA . ARG A 1 122 ? 43.546 24.372 42.545 1.000 38.022 102 ARG A CA 1
ATOM 684 C C . ARG A 1 122 ? 44.025 24.067 43.968 1.000 43.256 102 ARG A C 1
ATOM 685 O O . ARG A 1 122 ? 45.101 23.492 44.142 1.000 44.078 102 ARG A O 1
ATOM 693 N N . ARG A 1 123 ? 43.208 24.414 44.978 1.000 45.694 103 ARG A N 1
ATOM 694 C CA . ARG A 1 123 ? 43.468 24.038 46.363 1.000 40.159 103 ARG A CA 1
ATOM 695 C C . ARG A 1 123 ? 43.666 22.530 46.449 1.000 40.681 103 ARG A C 1
ATOM 696 O O . ARG A 1 123 ? 44.690 22.042 46.905 1.000 46.047 103 ARG A O 1
ATOM 704 N N . SER A 1 124 ? 42.725 21.762 45.934 1.000 43.450 104 SER A N 1
ATOM 705 C CA . SER A 1 124 ? 42.891 20.322 45.995 1.000 42.142 104 SER A CA 1
ATOM 706 C C . SER A 1 124 ? 44.244 19.909 45.417 1.000 41.938 104 SER A C 1
ATOM 707 O O . SER A 1 124 ? 44.865 19.005 45.964 1.000 48.345 104 SER A O 1
ATOM 710 N N . ALA A 1 125 ? 44.690 20.532 44.319 1.000 42.254 105 ALA A N 1
ATOM 711 C CA . ALA A 1 125 ? 45.909 20.092 43.645 1.000 45.797 105 ALA A CA 1
ATOM 712 C C . ALA A 1 125 ? 47.141 20.562 44.420 1.000 46.715 105 ALA A C 1
ATOM 713 O O . ALA A 1 125 ? 48.204 19.939 44.341 1.000 38.955 105 ALA A O 1
ATOM 715 N N . ASP A 1 126 ? 46.984 21.683 45.137 1.000 45.016 106 ASP A N 1
ATOM 716 C CA . ASP A 1 126 ? 48.015 22.194 46.023 1.000 47.504 106 ASP A CA 1
ATOM 717 C C . ASP A 1 126 ? 48.268 21.178 47.144 1.000 50.272 106 ASP A C 1
ATOM 718 O O . ASP A 1 126 ? 49.356 20.605 47.239 1.000 52.192 106 ASP A O 1
ATOM 723 N N . TRP A 1 127 ? 47.220 20.967 47.956 1.000 49.789 107 TRP A N 1
ATOM 724 C CA . TRP A 1 127 ? 47.152 19.979 49.019 1.000 43.098 107 TRP A CA 1
ATOM 725 C C . TRP A 1 127 ? 47.725 18.645 48.545 1.000 42.525 107 TRP A C 1
ATOM 726 O O . TRP A 1 127 ? 48.503 18.017 49.255 1.000 48.583 107 TRP A O 1
ATOM 737 N N . ALA A 1 128 ? 47.337 18.195 47.349 1.000 43.092 108 ALA A N 1
ATOM 738 C CA . ALA A 1 128 ? 47.794 16.908 46.839 1.000 50.195 108 ALA A CA 1
ATOM 739 C C . ALA A 1 128 ? 49.306 16.890 46.600 1.000 57.806 108 ALA A C 1
ATOM 740 O O . ALA A 1 128 ? 49.952 15.849 46.726 1.000 49.745 108 ALA A O 1
ATOM 742 N N . ALA A 1 129 ? 49.834 18.037 46.168 1.000 60.522 109 ALA A N 1
ATOM 743 C CA . ALA A 1 129 ? 51.239 18.164 45.849 1.000 65.134 109 ALA A CA 1
ATOM 744 C C . ALA A 1 129 ? 52.020 18.138 47.151 1.000 57.923 109 ALA A C 1
ATOM 745 O O . ALA A 1 129 ? 52.990 17.414 47.253 1.000 53.924 109 ALA A O 1
ATOM 747 N N . GLU A 1 130 ? 51.544 18.893 48.140 1.000 55.541 110 GLU A N 1
ATOM 748 C CA . GLU A 1 130 ? 52.207 18.990 49.427 1.000 59.532 110 GLU A CA 1
ATOM 749 C C . GLU A 1 130 ? 52.058 17.700 50.244 1.000 62.962 110 GLU A C 1
ATOM 750 O O . GLU A 1 130 ? 52.401 17.692 51.423 1.000 86.546 110 GLU A O 1
ATOM 756 N N . HIS A 1 131 ? 51.530 16.616 49.664 1.000 58.967 111 HIS A N 1
ATOM 757 C CA . HIS A 1 131 ? 51.385 15.350 50.376 1.000 46.727 111 HIS A CA 1
ATOM 758 C C . HIS A 1 131 ? 51.789 14.186 49.474 1.000 44.222 111 HIS A C 1
ATOM 759 O O . HIS A 1 131 ? 51.391 13.053 49.711 1.000 47.994 111 HIS A O 1
ATOM 766 N N . GLY A 1 132 ? 52.542 14.471 48.406 1.000 45.203 112 GLY A N 1
ATOM 767 C CA . GLY A 1 132 ? 52.994 13.454 47.474 1.000 41.935 112 GLY A CA 1
ATOM 768 C C . GLY A 1 132 ? 51.866 12.673 46.817 1.000 50.518 112 GLY A C 1
ATOM 769 O O . GLY A 1 132 ? 52.011 11.467 46.604 1.000 58.176 112 GLY A O 1
ATOM 770 N N . ILE A 1 133 ? 50.759 13.359 46.475 1.000 54.182 113 ILE A N 1
ATOM 771 C CA . ILE A 1 133 ? 49.660 12.744 45.729 1.000 49.448 113 ILE A CA 1
ATOM 772 C C . ILE A 1 133 ? 49.620 13.333 44.302 1.000 47.877 113 ILE A C 1
ATOM 773 O O . ILE A 1 133 ? 49.557 14.555 44.117 1.000 38.606 113 ILE A O 1
ATOM 778 N N . ASP A 1 134 ? 49.692 12.463 43.278 1.000 47.398 114 ASP A N 1
ATOM 779 C CA . ASP A 1 134 ? 49.418 12.856 41.893 1.000 55.095 114 ASP A CA 1
ATOM 780 C C . ASP A 1 134 ? 47.932 13.161 41.690 1.000 51.764 114 ASP A C 1
ATOM 781 O O . ASP A 1 134 ? 47.076 12.316 41.938 1.000 43.321 114 ASP A O 1
ATOM 786 N N . TYR A 1 135 ? 47.642 14.344 41.148 1.000 52.627 115 TYR A N 1
ATOM 787 C CA . TYR A 1 135 ? 46.285 14.860 41.127 1.000 49.228 115 TYR A CA 1
ATOM 788 C C . TYR A 1 135 ? 45.870 15.316 39.723 1.000 44.041 115 TYR A C 1
ATOM 789 O O . TYR A 1 135 ? 46.343 16.342 39.218 1.000 43.770 115 TYR A O 1
ATOM 798 N N . LEU A 1 136 ? 44.945 14.543 39.141 1.000 37.394 116 LEU A N 1
ATOM 799 C CA . LEU A 1 136 ? 44.105 14.981 38.046 1.000 33.420 116 LEU A CA 1
ATOM 800 C C . LEU A 1 136 ? 42.703 15.305 38.557 1.000 31.697 116 LEU A C 1
ATOM 801 O O . LEU A 1 136 ? 42.078 14.482 39.203 1.000 30.794 116 LEU A O 1
ATOM 806 N N . ASP A 1 137 ? 42.246 16.525 38.239 1.000 36.572 117 ASP A N 1
ATOM 807 C CA . ASP A 1 137 ? 40.897 17.027 38.434 1.000 32.876 117 ASP A CA 1
ATOM 808 C C . ASP A 1 137 ? 40.133 16.989 37.114 1.000 36.594 117 ASP A C 1
ATOM 809 O O . ASP A 1 137 ? 40.703 17.182 36.035 1.000 37.347 117 ASP A O 1
ATOM 814 N N . GLY A 1 138 ? 38.819 16.750 37.226 1.000 42.213 118 GLY A N 1
ATOM 815 C CA . GLY A 1 138 ? 37.961 16.478 36.082 1.000 40.271 118 GLY A CA 1
ATOM 816 C C . GLY A 1 138 ? 36.528 16.962 36.283 1.000 38.283 118 GLY A C 1
ATOM 817 O O . GLY A 1 138 ? 36.049 17.113 37.411 1.000 34.611 118 GLY A O 1
ATOM 818 N N . THR A 1 139 ? 35.868 17.257 35.161 1.000 35.126 119 THR A N 1
ATOM 819 C CA . THR A 1 139 ? 34.477 17.686 35.180 1.000 33.077 119 THR A CA 1
ATOM 820 C C . THR A 1 139 ? 33.742 16.901 34.099 1.000 32.975 119 THR A C 1
ATOM 821 O O . THR A 1 139 ? 34.150 16.905 32.950 1.000 33.828 119 THR A O 1
ATOM 825 N N . ILE A 1 140 ? 32.687 16.188 34.497 1.000 31.904 120 ILE A N 1
ATOM 826 C CA . ILE A 1 140 ? 31.949 15.304 33.613 1.000 32.039 120 ILE A CA 1
ATOM 827 C C . ILE A 1 140 ? 30.807 16.092 32.983 1.000 33.767 120 ILE A C 1
ATOM 828 O O . ILE A 1 140 ? 30.028 16.697 33.699 1.000 37.524 120 ILE A O 1
ATOM 833 N N . MET A 1 141 ? 30.749 16.064 31.648 1.000 34.433 121 MET A N 1
ATOM 834 C CA . MET A 1 141 ? 29.782 16.778 30.848 1.000 33.906 121 MET A CA 1
ATOM 835 C C . MET A 1 141 ? 28.866 15.725 30.246 1.000 38.459 121 MET A C 1
ATOM 836 O O . MET A 1 141 ? 28.932 15.429 29.061 1.000 41.605 121 MET A O 1
ATOM 841 N N . ALA A 1 142 ? 28.088 15.109 31.134 1.000 39.974 122 ALA A N 1
ATOM 842 C CA . ALA A 1 142 ? 27.182 14.029 30.814 1.000 36.824 122 ALA A CA 1
ATOM 843 C C . ALA A 1 142 ? 26.411 13.654 32.065 1.000 35.430 122 ALA A C 1
ATOM 844 O O . ALA A 1 142 ? 26.839 13.947 33.176 1.000 35.426 122 ALA A O 1
ATOM 846 N N . VAL A 1 143 ? 25.293 12.952 31.862 1.000 41.861 123 VAL A N 1
ATOM 847 C CA . VAL A 1 143 ? 24.518 12.364 32.945 1.000 39.515 123 VAL A CA 1
ATOM 848 C C . VAL A 1 143 ? 25.031 10.948 33.214 1.000 39.196 123 VAL A C 1
ATOM 849 O O . VAL A 1 143 ? 25.729 10.393 32.371 1.000 37.199 123 VAL A O 1
ATOM 853 N N . PRO A 1 144 ? 24.758 10.341 34.400 1.000 37.827 124 PRO A N 1
ATOM 854 C CA . PRO A 1 144 ? 25.280 9.014 34.729 1.000 39.902 124 PRO A CA 1
ATOM 855 C C . PRO A 1 144 ? 25.027 7.921 33.694 1.000 37.378 124 PRO A C 1
ATOM 856 O O . PRO A 1 144 ? 25.934 7.158 33.394 1.000 42.406 124 PRO A O 1
ATOM 860 N N . GLN A 1 145 ? 23.828 7.923 33.110 1.000 41.102 125 GLN A N 1
ATOM 861 C CA . GLN A 1 145 ? 23.395 7.006 32.054 1.000 43.841 125 GLN A CA 1
ATOM 862 C C . GLN A 1 145 ? 24.135 7.278 30.743 1.000 45.480 125 GLN A C 1
ATOM 863 O O . GLN A 1 145 ? 23.943 6.554 29.774 1.000 46.430 125 GLN A O 1
ATOM 869 N N . GLY A 1 146 ? 24.949 8.345 30.696 1.000 49.803 126 GLY A N 1
ATOM 870 C CA . GLY A 1 146 ? 25.772 8.668 29.538 1.000 43.613 126 GLY A CA 1
ATOM 871 C C . GLY A 1 146 ? 27.193 8.134 29.689 1.000 46.281 126 GLY A C 1
ATOM 872 O O . GLY A 1 146 ? 27.938 8.116 28.720 1.000 49.777 126 GLY A O 1
ATOM 873 N N . ILE A 1 147 ? 27.577 7.715 30.904 1.000 44.950 127 ILE A N 1
ATOM 874 C CA . ILE A 1 147 ? 28.933 7.237 31.129 1.000 44.018 127 ILE A CA 1
ATOM 875 C C . ILE A 1 147 ? 29.145 5.959 30.329 1.000 40.694 127 ILE A C 1
ATOM 876 O O . ILE A 1 147 ? 28.305 5.074 30.297 1.000 44.182 127 ILE A O 1
ATOM 881 N N . GLY A 1 148 ? 30.270 5.889 29.640 1.000 40.852 128 GLY A N 1
ATOM 882 C CA . GLY A 1 148 ? 30.484 4.785 28.729 1.000 48.341 128 GLY A CA 1
ATOM 883 C C . GLY A 1 148 ? 29.806 4.970 27.372 1.000 48.673 128 GLY A C 1
ATOM 884 O O . GLY A 1 148 ? 30.142 4.247 26.470 1.000 46.000 128 GLY A O 1
ATOM 885 N N . GLN A 1 149 ? 28.887 5.928 27.207 1.000 52.487 129 GLN A N 1
ATOM 886 C CA . GLN A 1 149 ? 28.189 6.099 25.944 1.000 54.654 129 GLN A CA 1
ATOM 887 C C . GLN A 1 149 ? 28.992 7.036 25.041 1.000 56.614 129 GLN A C 1
ATOM 888 O O . GLN A 1 149 ? 29.939 7.674 25.492 1.000 57.624 129 GLN A O 1
ATOM 894 N N . PRO A 1 150 ? 28.679 7.098 23.724 1.000 64.900 130 PRO A N 1
ATOM 895 C CA . PRO A 1 150 ? 29.438 7.934 22.787 1.000 65.502 130 PRO A CA 1
ATOM 896 C C . PRO A 1 150 ? 29.014 9.399 22.902 1.000 55.861 130 PRO A C 1
ATOM 897 O O . PRO A 1 150 ? 27.825 9.679 23.051 1.000 52.564 130 PRO A O 1
ATOM 901 N N . GLY A 1 151 ? 29.988 10.323 22.849 1.000 49.701 131 GLY A N 1
ATOM 902 C CA . GLY A 1 151 ? 29.706 11.746 23.006 1.000 50.107 131 GLY A CA 1
ATOM 903 C C . GLY A 1 151 ? 29.609 12.217 24.466 1.000 44.557 131 GLY A C 1
ATOM 904 O O . GLY A 1 151 ? 29.360 13.383 24.723 1.000 36.399 131 GLY A O 1
ATOM 905 N N . SER A 1 152 ? 29.813 11.325 25.434 1.000 39.252 132 SER A N 1
ATOM 906 C CA . SER A 1 152 ? 30.129 11.775 26.768 1.000 40.754 132 SER A CA 1
ATOM 907 C C . SER A 1 152 ? 31.551 12.323 26.765 1.000 36.188 132 SER A C 1
ATOM 908 O O . SER A 1 152 ? 32.418 11.690 26.198 1.000 51.056 132 SER A O 1
ATOM 911 N N . VAL A 1 153 ? 31.757 13.519 27.341 1.000 39.814 133 VAL A N 1
ATOM 912 C CA . VAL A 1 153 ? 33.015 14.255 27.343 1.000 33.107 133 VAL A CA 1
ATOM 913 C C . VAL A 1 153 ? 33.400 14.558 28.784 1.000 34.105 133 VAL A C 1
ATOM 914 O O . VAL A 1 153 ? 32.576 15.024 29.573 1.000 33.479 133 VAL A O 1
ATOM 918 N N . LEU A 1 154 ? 34.657 14.262 29.127 1.000 36.437 134 LEU A N 1
ATOM 919 C CA . LEU A 1 154 ? 35.198 14.553 30.448 1.000 35.301 134 LEU A CA 1
ATOM 920 C C . LEU A 1 154 ? 36.314 15.557 30.266 1.000 30.695 134 LEU A C 1
ATOM 921 O O . LEU A 1 154 ? 37.299 15.234 29.620 1.000 29.946 134 LEU A O 1
ATOM 926 N N . LEU A 1 155 ? 36.156 16.761 30.800 1.000 29.038 135 LEU A N 1
ATOM 927 C CA . LEU A 1 155 ? 37.254 17.703 30.792 1.000 28.922 135 LEU A CA 1
ATOM 928 C C . LEU A 1 155 ? 38.175 17.308 31.943 1.000 34.889 135 LEU A C 1
ATOM 929 O O . LEU A 1 155 ? 37.703 17.004 33.044 1.000 36.326 135 LEU A O 1
ATOM 934 N N . LEU A 1 156 ? 39.480 17.304 31.652 1.000 35.926 136 LEU A N 1
ATOM 935 C CA . LEU A 1 156 ? 40.508 16.888 32.589 1.000 36.395 136 LEU A CA 1
ATOM 936 C C . LEU A 1 156 ? 41.590 17.952 32.677 1.000 36.785 136 LEU A C 1
ATOM 937 O O . LEU A 1 156 ? 41.900 18.623 31.684 1.000 34.926 136 LEU A O 1
ATOM 942 N N . SER A 1 157 ? 42.138 18.108 33.886 1.000 34.546 137 SER A N 1
ATOM 943 C CA . SER A 1 157 ? 43.213 19.056 34.094 1.000 33.107 137 SER A CA 1
ATOM 944 C C . SER A 1 157 ? 43.973 18.717 35.379 1.000 39.429 137 SER A C 1
ATOM 945 O O . SER A 1 157 ? 43.392 18.194 36.323 1.000 42.814 137 SER A O 1
ATOM 948 N N . GLY A 1 158 ? 45.280 19.012 35.398 1.000 45.496 138 GLY A N 1
ATOM 949 C CA . GLY A 1 158 ? 46.202 18.606 36.457 1.000 43.317 138 GLY A CA 1
ATOM 950 C C . GLY A 1 158 ? 47.381 17.809 35.892 1.000 43.274 138 GLY A C 1
ATOM 951 O O . GLY A 1 158 ? 47.996 18.231 34.912 1.000 43.937 138 GLY A O 1
ATOM 952 N N . SER A 1 159 ? 47.643 16.622 36.454 1.000 38.296 139 SER A N 1
ATOM 953 C CA . SER A 1 159 ? 48.805 15.835 36.078 1.000 40.464 139 SER A CA 1
ATOM 954 C C . SER A 1 159 ? 48.593 15.181 34.717 1.000 41.416 139 SER A C 1
ATOM 955 O O . SER A 1 159 ? 47.735 14.300 34.551 1.000 40.086 139 SER A O 1
ATOM 958 N N . ALA A 1 160 ? 49.513 15.476 33.800 1.000 39.996 140 ALA A N 1
ATOM 959 C CA . ALA A 1 160 ? 49.546 14.796 32.508 1.000 38.665 140 ALA A CA 1
ATOM 960 C C . ALA A 1 160 ? 49.855 13.310 32.654 1.000 37.231 140 ALA A C 1
ATOM 961 O O . ALA A 1 160 ? 49.350 12.477 31.881 1.000 37.618 140 ALA A O 1
ATOM 963 N N . GLU A 1 161 ? 50.731 12.987 33.618 1.000 42.888 141 GLU A N 1
ATOM 964 C CA . GLU A 1 161 ? 51.215 11.621 33.770 1.000 43.694 141 GLU A CA 1
ATOM 965 C C . GLU A 1 161 ? 50.045 10.736 34.150 1.000 42.338 141 GLU A C 1
ATOM 966 O O . GLU A 1 161 ? 49.834 9.671 33.538 1.000 34.819 141 GLU A O 1
ATOM 972 N N . VAL A 1 162 ? 49.251 11.259 35.098 1.000 42.808 142 VAL A N 1
ATOM 973 C CA . VAL A 1 162 ? 48.057 10.546 35.513 1.000 44.479 142 VAL A CA 1
ATOM 974 C C . VAL A 1 162 ? 47.181 10.344 34.283 1.000 37.790 142 VAL A C 1
ATOM 975 O O . VAL A 1 162 ? 46.790 9.206 33.999 1.000 40.441 142 VAL A O 1
ATOM 979 N N . HIS A 1 163 ? 46.966 11.434 33.522 1.000 35.822 143 HIS A N 1
ATOM 980 C CA . HIS A 1 163 ? 46.195 11.374 32.275 1.000 39.151 143 HIS A CA 1
ATOM 981 C C . HIS A 1 163 ? 46.757 10.308 31.318 1.000 40.824 143 HIS A C 1
ATOM 982 O O . HIS A 1 163 ? 46.009 9.450 30.807 1.000 30.800 143 HIS A O 1
ATOM 989 N N . SER A 1 164 ? 48.089 10.361 31.102 1.000 46.792 144 SER A N 1
ATOM 990 C CA . SER A 1 164 ? 48.787 9.420 30.224 1.000 51.640 144 SER A CA 1
ATOM 991 C C . SER A 1 164 ? 48.633 7.973 30.703 1.000 47.527 144 SER A C 1
ATOM 992 O O . SER A 1 164 ? 48.164 7.104 29.967 1.000 41.235 144 SER A O 1
ATOM 995 N N . GLY A 1 165 ? 48.994 7.728 31.969 1.000 50.659 145 GLY A N 1
ATOM 996 C CA . GLY A 1 165 ? 48.986 6.389 32.532 1.000 44.912 145 GLY A CA 1
ATOM 997 C C . GLY A 1 165 ? 47.601 5.766 32.581 1.000 51.002 145 GLY A C 1
ATOM 998 O O . GLY A 1 165 ? 47.507 4.542 32.518 1.000 47.941 145 GLY A O 1
ATOM 999 N N . ARG A 1 166 ? 46.539 6.596 32.712 1.000 58.382 146 ARG A N 1
ATOM 1000 C CA . ARG A 1 166 ? 45.200 6.065 32.974 1.000 60.170 146 ARG A CA 1
ATOM 1001 C C . ARG A 1 166 ? 44.249 6.300 31.799 1.000 57.920 146 ARG A C 1
ATOM 1002 O O . ARG A 1 166 ? 43.038 6.056 31.950 1.000 46.343 146 ARG A O 1
ATOM 1010 N N . LYS A 1 167 ? 44.807 6.705 30.634 1.000 48.832 147 LYS A N 1
ATOM 1011 C CA . LYS A 1 167 ? 44.024 7.141 29.491 1.000 45.641 147 LYS A CA 1
ATOM 1012 C C . LYS A 1 167 ? 42.951 6.087 29.183 1.000 47.735 147 LYS A C 1
ATOM 1013 O O . LYS A 1 167 ? 41.790 6.422 28.939 1.000 49.007 147 LYS A O 1
ATOM 1015 N N . ALA A 1 168 ? 43.301 4.804 29.263 1.000 46.349 148 ALA A N 1
ATOM 1016 C CA . ALA A 1 168 ? 42.367 3.754 28.876 1.000 55.957 148 ALA A CA 1
ATOM 1017 C C . ALA A 1 168 ? 41.232 3.631 29.889 1.000 50.512 148 ALA A C 1
ATOM 1018 O O . ALA A 1 168 ? 40.090 3.366 29.531 1.000 49.313 148 ALA A O 1
ATOM 1020 N N . LEU A 1 169 ? 41.596 3.752 31.165 1.000 58.785 149 LEU A N 1
ATOM 1021 C CA . LEU A 1 169 ? 40.672 3.826 32.286 1.000 53.035 149 LEU A CA 1
ATOM 1022 C C . LEU A 1 169 ? 39.662 4.963 32.037 1.000 47.928 149 LEU A C 1
ATOM 1023 O O . LEU A 1 169 ? 38.448 4.749 32.008 1.000 45.475 149 LEU A O 1
ATOM 1028 N N . ILE A 1 170 ? 40.171 6.160 31.720 1.000 47.446 150 ILE A N 1
ATOM 1029 C CA . ILE A 1 170 ? 39.354 7.357 31.547 1.000 48.437 150 ILE A CA 1
ATOM 1030 C C . ILE A 1 170 ? 38.439 7.259 30.322 1.000 46.417 150 ILE A C 1
ATOM 1031 O O . ILE A 1 170 ? 37.309 7.730 30.369 1.000 53.278 150 ILE A O 1
ATOM 1036 N N . GLU A 1 171 ? 38.877 6.608 29.244 1.000 47.078 151 GLU A N 1
ATOM 1037 C CA . GLU A 1 171 ? 38.096 6.579 28.015 1.000 50.426 151 GLU A CA 1
ATOM 1038 C C . GLU A 1 171 ? 36.925 5.615 28.163 1.000 50.332 151 GLU A C 1
ATOM 1039 O O . GLU A 1 171 ? 36.025 5.570 27.301 1.000 49.827 151 GLU A O 1
ATOM 1045 N N . LEU A 1 172 ? 36.951 4.831 29.254 1.000 49.598 152 LEU A N 1
ATOM 1046 C CA . LEU A 1 172 ? 35.813 3.986 29.598 1.000 44.745 152 LEU A CA 1
ATOM 1047 C C . LEU A 1 172 ? 34.610 4.859 29.964 1.000 39.871 152 LEU A C 1
ATOM 1048 O O . LEU A 1 172 ? 33.471 4.439 29.828 1.000 36.346 152 LEU A O 1
ATOM 1053 N N . TRP A 1 173 ? 34.878 6.067 30.465 1.000 37.502 153 TRP A N 1
ATOM 1054 C CA . TRP A 1 173 ? 33.834 6.960 30.934 1.000 41.687 153 TRP A CA 1
ATOM 1055 C C . TRP A 1 173 ? 33.312 7.850 29.816 1.000 45.894 153 TRP A C 1
ATOM 1056 O O . TRP A 1 173 ? 32.137 8.189 29.827 1.000 42.307 153 TRP A O 1
ATOM 1067 N N . GLY A 1 174 ? 34.183 8.192 28.857 1.000 47.061 154 GLY A N 1
ATOM 1068 C CA . GLY A 1 174 ? 33.843 9.135 27.808 1.000 45.218 154 GLY A CA 1
ATOM 1069 C C . GLY A 1 174 ? 35.089 9.585 27.047 1.000 42.475 154 GLY A C 1
ATOM 1070 O O . GLY A 1 174 ? 36.138 8.956 27.199 1.000 42.441 154 GLY A O 1
ATOM 1071 N N . ASP A 1 175 ? 34.958 10.678 26.265 1.000 34.555 155 ASP A N 1
ATOM 1072 C CA . ASP A 1 175 ? 36.067 11.244 25.523 1.000 38.203 155 ASP A CA 1
ATOM 1073 C C . ASP A 1 175 ? 36.735 12.219 26.476 1.000 34.800 155 ASP A C 1
ATOM 1074 O O . ASP A 1 175 ? 36.191 13.280 26.771 1.000 44.462 155 ASP A O 1
ATOM 1076 N N . GLY A 1 176 ? 37.885 11.805 27.017 1.000 35.386 156 GLY A N 1
ATOM 1077 C CA . GLY A 1 176 ? 38.665 12.618 27.938 1.000 33.294 156 GLY A CA 1
ATOM 1078 C C . GLY A 1 176 ? 39.393 13.721 27.188 1.000 35.207 156 GLY A C 1
ATOM 1079 O O . GLY A 1 176 ? 39.936 13.497 26.130 1.000 51.135 156 GLY A O 1
ATOM 1080 N N . ASP A 1 177 ? 39.376 14.934 27.717 1.000 38.717 157 ASP A N 1
ATOM 1081 C CA . ASP A 1 177 ? 40.028 16.038 27.061 1.000 33.593 157 ASP A CA 1
ATOM 1082 C C . ASP A 1 177 ? 40.949 16.680 28.078 1.000 29.194 157 ASP A C 1
ATOM 1083 O O . ASP A 1 177 ? 40.491 17.491 28.866 1.000 31.061 157 ASP A O 1
ATOM 1088 N N . TYR A 1 178 ? 42.243 16.361 27.983 1.000 29.478 158 TYR A N 1
ATOM 1089 C CA . TYR A 1 178 ? 43.246 16.932 28.867 1.000 33.955 158 TYR A CA 1
ATOM 1090 C C . TYR A 1 178 ? 43.570 18.349 28.396 1.000 36.995 158 TYR A C 1
ATOM 1091 O O . TYR A 1 178 ? 44.016 18.561 27.257 1.000 42.142 158 TYR A O 1
ATOM 1100 N N . LEU A 1 179 ? 43.335 19.307 29.292 1.000 35.300 159 LEU A N 1
ATOM 1101 C CA . LEU A 1 179 ? 43.396 20.725 28.975 1.000 38.199 159 LEU A CA 1
ATOM 1102 C C . LEU A 1 179 ? 44.701 21.373 29.437 1.000 43.076 159 LEU A C 1
ATOM 1103 O O . LEU A 1 179 ? 44.958 22.526 29.063 1.000 47.727 159 LEU A O 1
ATOM 1108 N N . GLY A 1 180 ? 45.495 20.665 30.259 1.000 45.585 160 GLY A N 1
ATOM 1109 C CA . GLY A 1 180 ? 46.773 21.190 30.723 1.000 47.936 160 GLY A CA 1
ATOM 1110 C C . GLY A 1 180 ? 46.966 21.028 32.229 1.000 48.924 160 GLY A C 1
ATOM 1111 O O . GLY A 1 180 ? 46.251 20.252 32.872 1.000 42.717 160 GLY A O 1
ATOM 1112 N N . ALA A 1 181 ? 47.933 21.785 32.763 1.000 48.100 161 ALA A N 1
ATOM 1113 C CA . ALA A 1 181 ? 48.574 21.441 34.026 1.000 49.355 161 ALA A CA 1
ATOM 1114 C C . ALA A 1 181 ? 47.789 22.067 35.162 1.000 42.505 161 ALA A C 1
ATOM 1115 O O . ALA A 1 181 ? 47.594 21.450 36.189 1.000 41.390 161 ALA A O 1
ATOM 1117 N N . ASP A 1 182 ? 47.323 23.286 34.947 1.000 36.715 162 ASP A N 1
ATOM 1118 C CA . ASP A 1 182 ? 46.532 23.965 35.959 1.000 38.619 162 ASP A CA 1
ATOM 1119 C C . ASP A 1 182 ? 45.230 23.194 36.280 1.000 37.763 162 ASP A C 1
ATOM 1120 O O . ASP A 1 182 ? 44.368 22.985 35.425 1.000 37.756 162 ASP A O 1
ATOM 1125 N N . ALA A 1 183 ? 45.044 22.765 37.533 1.000 38.743 163 ALA A N 1
ATOM 1126 C CA . ALA A 1 183 ? 43.934 21.864 37.861 1.000 40.003 163 ALA A CA 1
ATOM 1127 C C . ALA A 1 183 ? 42.568 22.563 37.780 1.000 33.543 163 ALA A C 1
ATOM 1128 O O . ALA A 1 183 ? 41.544 21.921 37.662 1.000 32.167 163 ALA A O 1
ATOM 1130 N N . GLY A 1 184 ? 42.548 23.890 37.825 1.000 32.634 164 GLY A N 1
ATOM 1131 C CA . GLY A 1 184 ? 41.330 24.655 37.658 1.000 34.137 164 GLY A CA 1
ATOM 1132 C C . GLY A 1 184 ? 40.737 24.693 36.240 1.000 31.183 164 GLY A C 1
ATOM 1133 O O . GLY A 1 184 ? 39.605 25.144 36.085 1.000 30.684 164 GLY A O 1
ATOM 1134 N N . LEU A 1 185 ? 41.443 24.203 35.215 1.000 30.490 165 LEU A N 1
ATOM 1135 C CA . LEU A 1 185 ? 41.034 24.439 33.837 1.000 30.833 165 LEU A CA 1
ATOM 1136 C C . LEU A 1 185 ? 39.745 23.700 33.522 1.000 30.295 165 LEU A C 1
ATOM 1137 O O . LEU A 1 185 ? 38.848 24.281 32.927 1.000 33.262 165 LEU A O 1
ATOM 1142 N N . SER A 1 186 ? 39.633 22.450 33.966 1.000 30.370 166 SER A N 1
ATOM 1143 C CA . SER A 1 186 ? 38.477 21.642 33.642 1.000 30.962 166 SER A CA 1
ATOM 1144 C C . SER A 1 186 ? 37.222 22.351 34.151 1.000 32.162 166 SER A C 1
ATOM 1145 O O . SER A 1 186 ? 36.250 22.474 33.422 1.000 30.928 166 SER A O 1
ATOM 1148 N N . ALA A 1 187 ? 37.256 22.861 35.385 1.000 30.278 167 ALA A N 1
ATOM 1149 C CA . ALA A 1 187 ? 36.128 23.604 35.925 1.000 26.313 167 ALA A CA 1
ATOM 1150 C C . ALA A 1 187 ? 35.900 24.896 35.150 1.000 24.618 167 ALA A C 1
ATOM 1151 O O . ALA A 1 187 ? 34.771 25.349 34.983 1.000 25.927 167 ALA A O 1
ATOM 1153 N N . LEU A 1 188 ? 36.976 25.553 34.744 1.000 27.035 168 LEU A N 1
ATOM 1154 C CA . LEU A 1 188 ? 36.832 26.852 34.097 1.000 30.314 168 LEU A CA 1
ATOM 1155 C C . LEU A 1 188 ? 36.190 26.672 32.717 1.000 28.461 168 LEU A C 1
ATOM 1156 O O . LEU A 1 188 ? 35.280 27.412 32.370 1.000 27.718 168 LEU A O 1
ATOM 1161 N N . TYR A 1 189 ? 36.661 25.675 31.950 1.000 28.178 169 TYR A N 1
ATOM 1162 C CA . TYR A 1 189 ? 36.090 25.355 30.651 1.000 27.921 169 TYR A CA 1
ATOM 1163 C C . TYR A 1 189 ? 34.627 24.911 30.799 1.000 27.643 169 TYR A C 1
ATOM 1164 O O . TYR A 1 189 ? 33.740 25.358 30.066 1.000 26.379 169 TYR A O 1
ATOM 1173 N N . ASP A 1 190 ? 34.388 24.008 31.746 1.000 26.470 170 ASP A N 1
ATOM 1174 C CA . ASP A 1 190 ? 33.054 23.543 32.024 1.000 28.681 170 ASP A CA 1
ATOM 1175 C C . ASP A 1 190 ? 32.130 24.739 32.199 1.000 28.245 170 ASP A C 1
ATOM 1176 O O . ASP A 1 190 ? 31.121 24.828 31.514 1.000 24.898 170 ASP A O 1
ATOM 1181 N N . LEU A 1 191 ? 32.499 25.672 33.078 1.000 29.251 171 LEU A N 1
ATOM 1182 C CA . LEU A 1 191 ? 31.596 26.778 33.363 1.000 29.578 171 LEU A CA 1
ATOM 1183 C C . LEU A 1 191 ? 31.421 27.605 32.100 1.000 25.796 171 LEU A C 1
ATOM 1184 O O . LEU A 1 191 ? 30.331 28.104 31.859 1.000 27.753 171 LEU A O 1
ATOM 1189 N N . ALA A 1 192 ? 32.482 27.748 31.305 1.000 24.390 172 ALA A N 1
ATOM 1190 C CA . ALA A 1 192 ? 32.400 28.577 30.118 1.000 26.330 172 ALA A CA 1
ATOM 1191 C C . ALA A 1 192 ? 31.437 27.956 29.120 1.000 26.488 172 ALA A C 1
ATOM 1192 O O . ALA A 1 192 ? 30.674 28.680 28.500 1.000 27.478 172 ALA A O 1
ATOM 1194 N N . LEU A 1 193 ? 31.479 26.625 29.018 1.000 25.824 173 LEU A N 1
ATOM 1195 C CA . LEU A 1 193 ? 30.591 25.872 28.152 1.000 27.312 173 LEU A CA 1
ATOM 1196 C C . LEU A 1 193 ? 29.155 25.888 28.668 1.000 27.828 173 LEU A C 1
ATOM 1197 O O . LEU A 1 193 ? 28.219 26.037 27.881 1.000 28.069 173 LEU A O 1
ATOM 1202 N N . LEU A 1 194 ? 28.962 25.750 29.973 1.000 26.786 174 LEU A N 1
ATOM 1203 C CA . LEU A 1 194 ? 27.614 25.816 30.527 1.000 26.869 174 LEU A CA 1
ATOM 1204 C C . LEU A 1 194 ? 26.928 27.153 30.226 1.000 24.454 174 LEU A C 1
ATOM 1205 O O . LEU A 1 194 ? 25.734 27.158 29.911 1.000 23.114 174 LEU A O 1
ATOM 1210 N N . GLY A 1 195 ? 27.676 28.267 30.324 1.000 23.864 175 GLY A N 1
ATOM 1211 C CA . GLY A 1 195 ? 27.233 29.575 29.838 1.000 22.796 175 GLY A CA 1
ATOM 1212 C C . GLY A 1 195 ? 26.574 29.510 28.452 1.000 24.933 175 GLY A C 1
ATOM 1213 O O . GLY A 1 195 ? 25.456 29.992 28.222 1.000 24.971 175 GLY A O 1
ATOM 1214 N N . VAL A 1 196 ? 27.220 28.811 27.523 1.000 25.466 176 VAL A N 1
ATOM 1215 C CA . VAL A 1 196 ? 26.652 28.691 26.191 1.000 26.504 176 VAL A CA 1
ATOM 1216 C C . VAL A 1 196 ? 25.318 27.945 26.235 1.000 27.406 176 VAL A C 1
ATOM 1217 O O . VAL A 1 196 ? 24.358 28.337 25.558 1.000 28.045 176 VAL A O 1
ATOM 1221 N N . MET A 1 197 ? 25.296 26.848 26.997 1.000 27.198 177 MET A N 1
ATOM 1222 C CA . MET A 1 197 ? 24.109 26.028 27.139 1.000 27.741 177 MET A CA 1
ATOM 1223 C C . MET A 1 197 ? 22.956 26.875 27.675 1.000 27.412 177 MET A C 1
ATOM 1224 O O . MET A 1 197 ? 21.874 26.866 27.094 1.000 24.582 177 MET A O 1
ATOM 1229 N N . TRP A 1 198 ? 23.188 27.533 28.818 1.000 27.081 178 TRP A N 1
ATOM 1230 C CA . TRP A 1 198 ? 22.156 28.299 29.496 1.000 27.940 178 TRP A CA 1
ATOM 1231 C C . TRP A 1 198 ? 21.602 29.381 28.573 1.000 28.544 178 TRP A C 1
ATOM 1232 O O . TRP A 1 198 ? 20.389 29.595 28.590 1.000 26.772 178 TRP A O 1
ATOM 1243 N N . SER A 1 199 ? 22.495 30.039 27.798 1.000 27.247 179 SER A N 1
ATOM 1244 C CA . SER A 1 199 ? 22.114 31.030 26.803 1.000 27.288 179 SER A CA 1
ATOM 1245 C C . SER A 1 199 ? 21.278 30.450 25.663 1.000 25.395 179 SER A C 1
ATOM 1246 O O . SER A 1 199 ? 20.261 31.027 25.271 1.000 27.186 179 SER A O 1
ATOM 1249 N N . THR A 1 200 ? 21.778 29.386 25.038 1.000 23.563 180 THR A N 1
ATOM 1250 C CA . THR A 1 200 ? 21.133 28.842 23.861 1.000 21.836 180 THR A CA 1
ATOM 1251 C C . THR A 1 200 ? 19.750 28.358 24.279 1.000 23.187 180 THR A C 1
ATOM 1252 O O . THR A 1 200 ? 18.761 28.604 23.603 1.000 22.453 180 THR A O 1
ATOM 1256 N N . ILE A 1 201 ? 19.667 27.768 25.465 1.000 22.908 181 ILE A N 1
ATOM 1257 C CA . ILE A 1 201 ? 18.396 27.284 25.954 1.000 26.619 181 ILE A CA 1
ATOM 1258 C C . ILE A 1 201 ? 17.420 28.445 26.186 1.000 26.077 181 ILE A C 1
ATOM 1259 O O . ILE A 1 201 ? 16.287 28.393 25.717 1.000 25.668 181 ILE A O 1
ATOM 1264 N N . ALA A 1 202 ? 17.848 29.470 26.914 1.000 23.870 182 ALA A N 1
ATOM 1265 C CA . ALA A 1 202 ? 16.968 30.595 27.183 1.000 25.950 182 ALA A CA 1
ATOM 1266 C C . ALA A 1 202 ? 16.457 31.201 25.879 1.000 26.279 182 ALA A C 1
ATOM 1267 O O . ALA A 1 202 ? 15.274 31.483 25.756 1.000 31.857 182 ALA A O 1
ATOM 1269 N N . SER A 1 203 ? 17.372 31.447 24.940 1.000 25.470 183 SER A N 1
ATOM 1270 C CA . SER A 1 203 ? 17.055 32.132 23.709 1.000 24.174 183 SER A CA 1
ATOM 1271 C C . SER A 1 203 ? 16.184 31.230 22.838 1.000 24.853 183 SER A C 1
ATOM 1272 O O . SER A 1 203 ? 15.357 31.754 22.102 1.000 26.408 183 SER A O 1
ATOM 1275 N N . PHE A 1 204 ? 16.328 29.888 22.974 1.000 25.757 184 PHE A N 1
ATOM 1276 C CA . PHE A 1 204 ? 15.448 28.932 22.307 1.000 24.847 184 PHE A CA 1
ATOM 1277 C C . PHE A 1 204 ? 14.029 29.088 22.854 1.000 28.285 184 PHE A C 1
ATOM 1278 O O . PHE A 1 204 ? 13.058 29.111 22.100 1.000 24.621 184 PHE A O 1
ATOM 1286 N N . LEU A 1 205 ? 13.913 29.219 24.178 1.000 28.405 185 LEU A N 1
ATOM 1287 C CA . LEU A 1 205 ? 12.612 29.314 24.800 1.000 28.245 185 LEU A CA 1
ATOM 1288 C C . LEU A 1 205 ? 12.013 30.698 24.582 1.000 28.753 185 LEU A C 1
ATOM 1289 O O . LEU A 1 205 ? 10.797 30.781 24.369 1.000 28.179 185 LEU A O 1
ATOM 1294 N N . HIS A 1 206 ? 12.845 31.750 24.571 1.000 27.575 186 HIS A N 1
ATOM 1295 C CA . HIS A 1 206 ? 12.368 33.058 24.132 1.000 28.935 186 HIS A CA 1
ATOM 1296 C C . HIS A 1 206 ? 11.739 32.955 22.743 1.000 28.051 186 HIS A C 1
ATOM 1297 O O . HIS A 1 206 ? 10.647 33.458 22.512 1.000 28.442 186 HIS A O 1
ATOM 1304 N N . GLY A 1 207 ? 12.402 32.269 21.827 1.000 28.890 187 GLY A N 1
ATOM 1305 C CA . GLY A 1 207 ? 11.886 32.144 20.464 1.000 30.060 187 GLY A CA 1
ATOM 1306 C C . GLY A 1 207 ? 10.603 31.320 20.364 1.000 28.189 187 GLY A C 1
ATOM 1307 O O . GLY A 1 207 ? 9.722 31.612 19.550 1.000 26.467 187 GLY A O 1
ATOM 1308 N N . ALA A 1 208 ? 10.541 30.266 21.182 1.000 27.658 188 ALA A N 1
ATOM 1309 C CA . ALA A 1 208 ? 9.383 29.407 21.294 1.000 27.934 188 ALA A CA 1
ATOM 1310 C C . ALA A 1 208 ? 8.211 30.192 21.880 1.000 26.862 188 ALA A C 1
ATOM 1311 O O . ALA A 1 208 ? 7.086 30.056 21.407 1.000 24.984 188 ALA A O 1
ATOM 1313 N N . ALA A 1 209 ? 8.479 30.993 22.918 1.000 25.093 189 ALA A N 1
ATOM 1314 C CA . ALA A 1 209 ? 7.466 31.885 23.467 1.000 25.461 189 ALA A CA 1
ATOM 1315 C C . ALA A 1 209 ? 6.892 32.822 22.399 1.000 27.643 189 ALA A C 1
ATOM 1316 O O . ALA A 1 209 ? 5.646 32.903 22.207 1.000 25.094 189 ALA A O 1
ATOM 1318 N N . LEU A 1 210 ? 7.811 33.526 21.714 1.000 26.349 190 LEU A N 1
ATOM 1319 C CA . LEU A 1 210 ? 7.434 34.462 20.655 1.000 28.151 190 LEU A CA 1
ATOM 1320 C C . LEU A 1 210 ? 6.551 33.771 19.617 1.000 28.674 190 LEU A C 1
ATOM 1321 O O . LEU A 1 210 ? 5.440 34.230 19.358 1.000 31.146 190 LEU A O 1
ATOM 1326 N N . LEU A 1 211 ? 7.003 32.640 19.069 1.000 29.912 191 LEU A N 1
ATOM 1327 C CA . LEU A 1 211 ? 6.224 31.972 18.029 1.000 30.662 191 LEU A CA 1
ATOM 1328 C C . LEU A 1 211 ? 4.930 31.372 18.597 1.000 30.660 191 LEU A C 1
ATOM 1329 O O . LEU A 1 211 ? 3.934 31.202 17.879 1.000 28.942 191 LEU A O 1
ATOM 1334 N N . GLY A 1 212 ? 4.940 31.051 19.900 1.000 31.123 192 GLY A N 1
ATOM 1335 C CA . GLY A 1 212 ? 3.741 30.576 20.562 1.000 27.997 192 GLY A CA 1
ATOM 1336 C C . GLY A 1 212 ? 2.598 31.571 20.413 1.000 25.617 192 GLY A C 1
ATOM 1337 O O . GLY A 1 212 ? 1.457 31.170 20.398 1.000 26.736 192 GLY A O 1
ATOM 1338 N N . THR A 1 213 ? 2.904 32.861 20.278 1.000 25.499 193 THR A N 1
ATOM 1339 C CA . THR A 1 213 ? 1.856 33.859 20.178 1.000 25.082 193 THR A CA 1
ATOM 1340 C C . THR A 1 213 ? 1.105 33.722 18.867 1.000 26.145 193 THR A C 1
ATOM 1341 O O . THR A 1 213 ? -0.001 34.211 18.789 1.000 33.747 193 THR A O 1
ATOM 1345 N N . GLU A 1 214 ? 1.677 33.042 17.872 1.000 27.907 194 GLU A N 1
ATOM 1346 C CA . GLU A 1 214 ? 1.020 32.786 16.589 1.000 27.015 194 GLU A CA 1
ATOM 1347 C C . GLU A 1 214 ? 0.724 31.297 16.425 1.000 28.775 194 GLU A C 1
ATOM 1348 O O . GLU A 1 214 ? 0.631 30.797 15.298 1.000 24.983 194 GLU A O 1
ATOM 1354 N N . ASP A 1 215 ? 0.615 30.607 17.576 1.000 31.912 195 ASP A N 1
ATOM 1355 C CA . ASP A 1 215 ? 0.150 29.232 17.690 1.000 32.470 195 ASP A CA 1
ATOM 1356 C C . ASP A 1 215 ? 1.131 28.282 17.013 1.000 29.400 195 ASP A C 1
ATOM 1357 O O . ASP A 1 215 ? 0.756 27.198 16.638 1.000 32.598 195 ASP A O 1
ATOM 1362 N N . VAL A 1 216 ? 2.412 28.646 16.939 1.000 33.738 196 VAL A N 1
ATOM 1363 C CA . VAL A 1 216 ? 3.470 27.728 16.569 1.000 28.664 196 VAL A CA 1
ATOM 1364 C C . VAL A 1 216 ? 4.034 27.099 17.840 1.000 28.459 196 VAL A C 1
ATOM 1365 O O . VAL A 1 216 ? 4.388 27.796 18.796 1.000 28.613 196 VAL A O 1
ATOM 1369 N N . THR A 1 217 ? 4.095 25.765 17.847 1.000 26.944 197 THR A N 1
ATOM 1370 C CA . THR A 1 217 ? 4.579 25.015 18.998 1.000 29.603 197 THR A CA 1
ATOM 1371 C C . THR A 1 217 ? 6.105 25.020 19.037 1.000 30.376 197 THR A C 1
ATOM 1372 O O . THR A 1 217 ? 6.766 25.163 18.001 1.000 24.652 197 THR A O 1
ATOM 1376 N N . ALA A 1 218 ? 6.654 24.764 20.235 1.000 29.613 198 ALA A N 1
ATOM 1377 C CA . ALA A 1 218 ? 8.091 24.665 20.394 1.000 31.657 198 ALA A CA 1
ATOM 1378 C C . ALA A 1 218 ? 8.664 23.567 19.498 1.000 33.554 198 ALA A C 1
ATOM 1379 O O . ALA A 1 218 ? 9.790 23.685 19.022 1.000 38.371 198 ALA A O 1
ATOM 1381 N N . GLN A 1 219 ? 7.896 22.498 19.272 1.000 34.020 199 GLN A N 1
ATOM 1382 C CA . GLN A 1 219 ? 8.338 21.409 18.404 1.000 38.033 199 GLN A CA 1
ATOM 1383 C C . GLN A 1 219 ? 8.234 21.741 16.922 1.000 31.007 199 GLN A C 1
ATOM 1384 O O . GLN A 1 219 ? 8.963 21.158 16.156 1.000 29.168 199 GLN A O 1
ATOM 1390 N N . GLN A 1 220 ? 7.320 22.622 16.515 1.000 30.927 200 GLN A N 1
ATOM 1391 C CA . GLN A 1 220 ? 7.325 23.124 15.152 1.000 32.876 200 GLN A CA 1
ATOM 1392 C C . GLN A 1 220 ? 8.533 24.031 14.971 1.000 30.725 200 GLN A C 1
ATOM 1393 O O . GLN A 1 220 ? 9.177 23.922 13.932 1.000 35.414 200 GLN A O 1
ATOM 1399 N N . PHE A 1 221 ? 8.840 24.863 15.983 1.000 28.337 201 PHE A N 1
ATOM 1400 C CA . PHE A 1 221 ? 10.019 25.726 16.000 1.000 26.566 201 PHE A CA 1
ATOM 1401 C C . PHE A 1 221 ? 11.308 24.901 15.966 1.000 26.251 201 PHE A C 1
ATOM 1402 O O . PHE A 1 221 ? 12.261 25.219 15.258 1.000 29.071 201 PHE A O 1
ATOM 1410 N N . LEU A 1 222 ? 11.330 23.787 16.692 1.000 27.723 202 LEU A N 1
ATOM 1411 C CA . LEU A 1 222 ? 12.554 23.037 16.920 1.000 29.764 202 LEU A CA 1
ATOM 1412 C C . LEU A 1 222 ? 13.404 22.829 15.658 1.000 29.745 202 LEU A C 1
ATOM 1413 O O . LEU A 1 222 ? 14.581 23.176 15.702 1.000 29.078 202 LEU A O 1
ATOM 1418 N N . PRO A 1 223 ? 12.914 22.184 14.565 1.000 28.275 203 PRO A N 1
ATOM 1419 C CA . PRO A 1 223 ? 13.744 21.887 13.395 1.000 28.523 203 PRO A CA 1
ATOM 1420 C C . PRO A 1 223 ? 14.282 23.144 12.716 1.000 29.298 203 PRO A C 1
ATOM 1421 O O . PRO A 1 223 ? 15.368 23.130 12.164 1.000 28.981 203 PRO A O 1
ATOM 1425 N N . LYS A 1 224 ? 13.575 24.263 12.825 1.000 29.365 204 LYS A N 1
ATOM 1426 C CA . LYS A 1 224 ? 14.140 25.485 12.276 1.000 36.128 204 LYS A CA 1
ATOM 1427 C C . LYS A 1 224 ? 15.414 25.790 13.064 1.000 37.059 204 LYS A C 1
ATOM 1428 O O . LYS A 1 224 ? 16.445 26.138 12.472 1.000 38.431 204 LYS A O 1
ATOM 1434 N N . VAL A 1 225 ? 15.301 25.650 14.399 1.000 29.915 205 VAL A N 1
ATOM 1435 C CA . VAL A 1 225 ? 16.373 26.032 15.289 1.000 29.876 205 VAL A CA 1
ATOM 1436 C C . VAL A 1 225 ? 17.529 25.070 15.098 1.000 28.036 205 VAL A C 1
ATOM 1437 O O . VAL A 1 225 ? 18.663 25.517 15.156 1.000 29.419 205 VAL A O 1
ATOM 1441 N N . GLU A 1 226 ? 17.236 23.781 14.890 1.000 30.173 206 GLU A N 1
ATOM 1442 C CA . GLU A 1 226 ? 18.284 22.794 14.700 1.000 34.300 206 GLU A CA 1
ATOM 1443 C C . GLU A 1 226 ? 19.110 23.095 13.439 1.000 35.974 206 GLU A C 1
ATOM 1444 O O . GLU A 1 226 ? 20.348 23.042 13.497 1.000 29.258 206 GLU A O 1
ATOM 1450 N N . ARG A 1 227 ? 18.443 23.415 12.316 1.000 30.624 207 ARG A N 1
ATOM 1451 C CA . ARG A 1 227 ? 19.164 23.813 11.124 1.000 35.858 207 ARG A CA 1
ATOM 1452 C C . ARG A 1 227 ? 19.960 25.103 11.418 1.000 37.278 207 ARG A C 1
ATOM 1453 O O . ARG A 1 227 ? 21.135 25.231 11.097 1.000 35.553 207 ARG A O 1
ATOM 1461 N N . TRP A 1 228 ? 19.331 26.100 12.031 1.000 33.614 208 TRP A N 1
ATOM 1462 C CA . TRP A 1 228 ? 19.949 27.407 12.130 1.000 30.402 208 TRP A CA 1
ATOM 1463 C C . TRP A 1 228 ? 21.179 27.362 13.038 1.000 28.110 208 TRP A C 1
ATOM 1464 O O . TRP A 1 228 ? 22.164 28.038 12.789 1.000 28.233 208 TRP A O 1
ATOM 1475 N N . LEU A 1 229 ? 21.121 26.526 14.070 1.000 26.095 209 LEU A N 1
ATOM 1476 C CA . LEU A 1 229 ? 22.233 26.317 14.972 1.000 32.461 209 LEU A CA 1
ATOM 1477 C C . LEU A 1 229 ? 23.514 25.904 14.245 1.000 30.790 209 LEU A C 1
ATOM 1478 O O . LEU A 1 229 ? 24.595 26.319 14.681 1.000 31.703 209 LEU A O 1
ATOM 1483 N N . GLY A 1 230 ? 23.371 25.019 13.248 1.000 27.488 210 GLY A N 1
ATOM 1484 C CA . GLY A 1 230 ? 24.441 24.657 12.336 1.000 25.705 210 GLY A CA 1
ATOM 1485 C C . GLY A 1 230 ? 25.039 25.874 11.634 1.000 27.576 210 GLY A C 1
ATOM 1486 O O . GLY A 1 230 ? 26.249 25.957 11.426 1.000 32.417 210 GLY A O 1
ATOM 1487 N N . ALA A 1 231 ? 24.194 26.834 11.266 1.000 28.458 211 ALA A N 1
ATOM 1488 C CA . ALA A 1 231 ? 24.707 28.028 10.632 1.000 34.691 211 ALA A CA 1
ATOM 1489 C C . ALA A 1 231 ? 25.456 28.869 11.669 1.000 31.580 211 ALA A C 1
ATOM 1490 O O . ALA A 1 231 ? 26.550 29.366 11.389 1.000 28.758 211 ALA A O 1
ATOM 1492 N N . VAL A 1 232 ? 24.871 29.000 12.864 1.000 27.373 212 VAL A N 1
ATOM 1493 C CA . VAL A 1 232 ? 25.472 29.830 13.894 1.000 27.155 212 VAL A CA 1
ATOM 1494 C C . VAL A 1 232 ? 26.841 29.262 14.216 1.000 26.238 212 VAL A C 1
ATOM 1495 O O . VAL A 1 232 ? 27.845 29.962 14.213 1.000 30.922 212 VAL A O 1
ATOM 1499 N N . ALA A 1 233 ? 26.882 27.956 14.377 1.000 27.828 213 ALA A N 1
ATOM 1500 C CA . ALA A 1 233 ? 28.128 27.243 14.605 1.000 30.467 213 ALA A CA 1
ATOM 1501 C C . ALA A 1 233 ? 29.162 27.608 13.538 1.000 31.989 213 ALA A C 1
ATOM 1502 O O . ALA A 1 233 ? 30.361 27.669 13.834 1.000 32.580 213 ALA A O 1
ATOM 1504 N N . SER A 1 234 ? 28.704 27.839 12.304 1.000 31.087 214 SER A N 1
ATOM 1505 C CA . SER A 1 234 ? 29.643 28.038 11.211 1.000 33.704 214 SER A CA 1
ATOM 1506 C C . SER A 1 234 ? 30.186 29.466 11.241 1.000 32.590 214 SER A C 1
ATOM 1507 O O . SER A 1 234 ? 31.227 29.713 10.638 1.000 32.064 214 SER A O 1
ATOM 1510 N N . PHE A 1 235 ? 29.486 30.385 11.934 1.000 32.525 215 PHE A N 1
ATOM 1511 C CA . PHE A 1 235 ? 29.952 31.758 12.082 1.000 30.400 215 PHE A CA 1
ATOM 1512 C C . PHE A 1 235 ? 31.037 31.900 13.154 1.000 30.109 215 PHE A C 1
ATOM 1513 O O . PHE A 1 235 ? 31.744 32.914 13.168 1.000 33.615 215 PHE A O 1
ATOM 1521 N N . LEU A 1 236 ? 31.146 30.935 14.088 1.000 28.134 216 LEU A N 1
ATOM 1522 C CA . LEU A 1 236 ? 31.994 31.112 15.256 1.000 27.806 216 LEU A CA 1
ATOM 1523 C C . LEU A 1 236 ? 33.505 31.064 14.903 1.000 26.427 216 LEU A C 1
ATOM 1524 O O . LEU A 1 236 ? 34.336 31.710 15.524 1.000 28.621 216 LEU A O 1
ATOM 1529 N N . PRO A 1 237 ? 33.985 30.287 13.924 1.000 25.622 217 PRO A N 1
ATOM 1530 C CA . PRO A 1 237 ? 35.392 30.349 13.539 1.000 28.208 217 PRO A CA 1
ATOM 1531 C C . PRO A 1 237 ? 35.865 31.746 13.195 1.000 29.802 217 PRO A C 1
ATOM 1532 O O . PRO A 1 237 ? 36.918 32.165 13.676 1.000 31.537 217 PRO A O 1
ATOM 1536 N N . GLY A 1 238 ? 35.087 32.447 12.360 1.000 32.407 218 GLY A N 1
ATOM 1537 C CA . GLY A 1 238 ? 35.436 33.803 11.963 1.000 29.207 218 GLY A CA 1
ATOM 1538 C C . GLY A 1 238 ? 35.461 34.736 13.168 1.000 29.442 218 GLY A C 1
ATOM 1539 O O . GLY A 1 238 ? 36.367 35.535 13.307 1.000 31.710 218 GLY A O 1
ATOM 1540 N N . ILE A 1 239 ? 34.449 34.608 14.034 1.000 30.748 219 ILE A N 1
ATOM 1541 C CA . ILE A 1 239 ? 34.305 35.428 15.228 1.000 29.270 219 ILE A CA 1
ATOM 1542 C C . ILE A 1 239 ? 35.469 35.185 16.175 1.000 27.567 219 ILE A C 1
ATOM 1543 O O . ILE A 1 239 ? 36.006 36.122 16.755 1.000 27.727 219 ILE A O 1
ATOM 1548 N N . ALA A 1 240 ? 35.869 33.921 16.322 1.000 26.719 220 ALA A N 1
ATOM 1549 C CA . ALA A 1 240 ? 36.953 33.602 17.227 1.000 29.857 220 ALA A CA 1
ATOM 1550 C C . ALA A 1 240 ? 38.258 34.238 16.740 1.000 30.578 220 ALA A C 1
ATOM 1551 O O . ALA A 1 240 ? 39.053 34.748 17.537 1.000 30.244 220 ALA A O 1
ATOM 1553 N N . ALA A 1 241 ? 38.483 34.185 15.424 1.000 31.660 221 ALA A N 1
ATOM 1554 C CA . ALA A 1 241 ? 39.685 34.739 14.821 1.000 32.037 221 ALA A CA 1
ATOM 1555 C C . ALA A 1 241 ? 39.769 36.250 15.065 1.000 33.422 221 ALA A C 1
ATOM 1556 O O . ALA A 1 241 ? 40.830 36.778 15.397 1.000 36.503 221 ALA A O 1
ATOM 1558 N N . GLN A 1 242 ? 38.652 36.961 14.943 1.000 32.362 222 GLN A N 1
ATOM 1559 C CA . GLN A 1 242 ? 38.700 38.391 15.151 1.000 35.335 222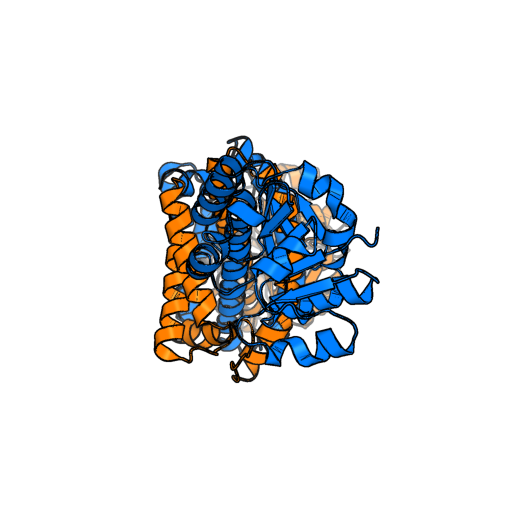 GLN A CA 1
ATOM 1560 C C . GLN A 1 242 ? 38.871 38.690 16.635 1.000 39.426 222 GLN A C 1
ATOM 1561 O O . GLN A 1 242 ? 39.472 39.702 17.002 1.000 41.789 222 GLN A O 1
ATOM 1567 N N . ALA A 1 243 ? 38.272 37.865 17.493 1.000 35.531 223 ALA A N 1
ATOM 1568 C CA . ALA A 1 243 ? 38.383 38.136 18.908 1.000 33.998 223 ALA A CA 1
ATOM 1569 C C . ALA A 1 243 ? 39.853 38.076 19.293 1.000 33.664 223 ALA A C 1
ATOM 1570 O O . ALA A 1 243 ? 40.305 38.801 20.166 1.000 32.871 223 ALA A O 1
ATOM 1572 N N . ASP A 1 244 ? 40.577 37.141 18.675 1.000 37.728 224 ASP A N 1
ATOM 1573 C CA . ASP A 1 244 ? 41.987 36.926 18.985 1.000 40.425 224 ASP A CA 1
ATOM 1574 C C . ASP A 1 244 ? 42.867 37.972 18.278 1.000 40.068 224 ASP A C 1
ATOM 1575 O O . ASP A 1 244 ? 43.860 38.385 18.847 1.000 35.017 224 ASP A O 1
ATOM 1580 N N . SER A 1 245 ? 42.544 38.368 17.035 1.000 37.239 225 SER A N 1
ATOM 1581 C CA . SER A 1 245 ? 43.334 39.377 16.331 1.000 37.945 225 SER A CA 1
ATOM 1582 C C . SER A 1 245 ? 43.074 40.790 16.859 1.000 39.719 225 SER A C 1
ATOM 1583 O O . SER A 1 245 ? 43.966 41.607 16.890 1.000 41.652 225 SER A O 1
ATOM 1586 N N . GLY A 1 246 ? 41.849 41.112 17.256 1.000 40.260 226 GLY A N 1
ATOM 1587 C CA . GLY A 1 246 ? 41.548 42.470 17.647 1.000 37.049 226 GLY A CA 1
ATOM 1588 C C . GLY A 1 246 ? 41.058 43.279 16.453 1.000 42.095 226 GLY A C 1
ATOM 1589 O O . GLY A 1 246 ? 40.628 44.407 16.637 1.000 44.392 226 GLY A O 1
ATOM 1590 N N . ASP A 1 247 ? 41.086 42.682 15.248 1.000 47.840 227 ASP A N 1
ATOM 1591 C CA . ASP A 1 247 ? 40.661 43.359 14.033 1.000 49.273 227 ASP A CA 1
ATOM 1592 C C . ASP A 1 247 ? 39.196 43.006 13.782 1.000 46.806 227 ASP A C 1
ATOM 1593 O O . ASP A 1 247 ? 38.869 41.926 13.294 1.000 44.850 227 ASP A O 1
ATOM 1598 N N . TYR A 1 248 ? 38.317 43.959 14.106 1.000 45.828 228 TYR A N 1
ATOM 1599 C CA . TYR A 1 248 ? 36.899 43.689 14.198 1.000 43.414 228 TYR A CA 1
ATOM 1600 C C . TYR A 1 248 ? 36.155 44.157 12.955 1.000 43.250 228 TYR A C 1
ATOM 1601 O O . TYR A 1 248 ? 34.963 43.947 12.881 1.000 49.093 228 TYR A O 1
ATOM 1610 N N . ALA A 1 249 ? 36.833 44.728 11.960 1.000 51.250 229 ALA A N 1
ATOM 1611 C CA . ALA A 1 249 ? 36.146 45.413 10.876 1.000 52.138 229 ALA A CA 1
ATOM 1612 C C . ALA A 1 249 ? 35.379 44.417 10.009 1.000 48.799 229 ALA A C 1
ATOM 1613 O O . ALA A 1 249 ? 35.839 43.310 9.800 1.000 58.149 229 ALA A O 1
ATOM 1615 N N . THR A 1 250 ? 34.191 44.813 9.534 1.000 57.080 230 THR A N 1
ATOM 1616 C CA . THR A 1 250 ? 33.376 44.016 8.622 1.000 60.862 230 THR A CA 1
ATOM 1617 C C . THR A 1 250 ? 32.556 44.955 7.744 1.000 68.972 230 THR A C 1
ATOM 1618 O O . THR A 1 250 ? 32.145 46.022 8.200 1.000 67.139 230 THR A O 1
ATOM 1622 N N . ASP A 1 251 ? 32.305 44.517 6.501 1.000 90.731 231 ASP A N 1
ATOM 1623 C CA . ASP A 1 251 ? 31.502 45.253 5.535 1.000 92.789 231 ASP A CA 1
ATOM 1624 C C . ASP A 1 251 ? 30.064 44.725 5.559 1.000 93.092 231 ASP A C 1
ATOM 1625 O O . ASP A 1 251 ? 29.207 45.322 4.915 1.000 100.054 231 ASP A O 1
ATOM 1627 N N . VAL A 1 252 ? 29.802 43.652 6.339 1.000 96.994 232 VAL A N 1
ATOM 1628 C CA . VAL A 1 252 ? 28.581 42.853 6.239 1.000 92.277 232 VAL A CA 1
ATOM 1629 C C . VAL A 1 252 ? 27.683 43.053 7.475 1.000 89.181 232 VAL A C 1
ATOM 1630 O O . VAL A 1 252 ? 26.718 43.812 7.400 1.000 96.770 232 VAL A O 1
ATOM 1632 N N . SER A 1 253 ? 27.929 42.357 8.602 1.000 76.532 233 SER A N 1
ATOM 1633 C CA . SER A 1 253 ? 27.023 42.467 9.749 1.000 65.067 233 SER A CA 1
ATOM 1634 C C . SER A 1 253 ? 27.722 43.184 10.910 1.000 54.676 233 SER A C 1
ATOM 1635 O O . SER A 1 253 ? 28.270 42.578 11.827 1.000 52.524 233 SER A O 1
ATOM 1637 N N . GLY A 1 254 ? 27.704 44.514 10.857 1.000 46.149 234 GLY A N 1
ATOM 1638 C CA . GLY A 1 254 ? 28.349 45.317 11.872 1.000 41.605 234 GLY A CA 1
ATOM 1639 C C . GLY A 1 254 ? 27.468 45.452 13.104 1.000 37.697 234 GLY A C 1
ATOM 1640 O O . GLY A 1 254 ? 26.284 45.154 13.066 1.000 40.222 234 GLY A O 1
ATOM 1641 N N . LEU A 1 255 ? 28.049 45.932 14.198 1.000 37.413 235 LEU A N 1
ATOM 1642 C CA . LEU A 1 255 ? 27.302 46.109 15.431 1.000 39.648 235 LEU A CA 1
ATOM 1643 C C . LEU A 1 255 ? 25.988 46.850 15.215 1.000 37.789 235 LEU A C 1
ATOM 1644 O O . LEU A 1 255 ? 25.028 46.575 15.922 1.000 38.957 235 LEU A O 1
ATOM 1649 N N . ASP A 1 256 ? 25.994 47.862 14.334 1.000 40.623 236 ASP A N 1
ATOM 1650 C CA . ASP A 1 256 ? 24.907 48.829 14.257 1.000 39.144 236 ASP A CA 1
ATOM 1651 C C . ASP A 1 256 ? 23.607 48.104 13.942 1.000 35.067 236 ASP A C 1
ATOM 1652 O O . ASP A 1 256 ? 22.653 48.233 14.702 1.000 37.071 236 ASP A O 1
ATOM 1657 N N . ILE A 1 257 ? 23.630 47.284 12.884 1.000 34.213 237 ILE A N 1
ATOM 1658 C CA . ILE A 1 257 ? 22.457 46.582 12.390 1.000 40.707 237 ILE A CA 1
ATOM 1659 C C . ILE A 1 257 ? 22.077 45.430 13.346 1.000 38.670 237 ILE A C 1
ATOM 1660 O O . ILE A 1 257 ? 20.903 45.122 13.562 1.000 44.379 237 ILE A O 1
ATOM 1665 N N . ASN A 1 258 ? 23.064 44.831 14.002 1.000 32.767 238 ASN A N 1
ATOM 1666 C CA . ASN A 1 258 ? 22.784 43.794 14.978 1.000 34.407 238 ASN A CA 1
ATOM 1667 C C . ASN A 1 258 ? 22.089 44.384 16.207 1.000 33.424 238 ASN A C 1
ATOM 1668 O O . ASN A 1 258 ? 21.150 43.772 16.713 1.000 31.478 238 ASN A O 1
ATOM 1673 N N . VAL A 1 259 ? 22.566 45.553 16.684 1.000 31.883 239 VAL A N 1
ATOM 1674 C CA . VAL A 1 259 ? 21.967 46.238 17.820 1.000 32.638 239 VAL A CA 1
ATOM 1675 C C . VAL A 1 259 ? 20.544 46.686 17.480 1.000 34.859 239 VAL A C 1
ATOM 1676 O O . VAL A 1 259 ? 19.641 46.577 18.311 1.000 34.770 239 VAL A O 1
ATOM 1680 N N . ALA A 1 260 ? 20.347 47.170 16.251 1.000 34.110 240 ALA A N 1
ATOM 1681 C CA . ALA A 1 260 ? 19.018 47.526 15.791 1.000 32.548 240 ALA A CA 1
ATOM 1682 C C . ALA A 1 260 ? 18.129 46.290 15.797 1.000 32.769 240 ALA A C 1
ATOM 1683 O O . ALA A 1 260 ? 17.003 46.344 16.259 1.000 32.848 240 ALA A O 1
ATOM 1685 N N . GLY A 1 261 ? 18.646 45.178 15.270 1.000 30.904 241 GLY A N 1
ATOM 1686 C CA . GLY A 1 261 ? 17.865 43.960 15.218 1.000 29.414 241 GLY A CA 1
ATOM 1687 C C . GLY A 1 261 ? 17.452 43.508 16.614 1.000 29.269 241 GLY A C 1
ATOM 1688 O O . GLY A 1 261 ? 16.319 43.093 16.848 1.000 30.754 241 GLY A O 1
ATOM 1689 N N . LEU A 1 262 ? 18.389 43.592 17.550 1.000 29.044 242 LEU A N 1
ATOM 1690 C CA . LEU A 1 262 ? 18.110 43.175 18.914 1.000 29.994 242 LEU A CA 1
ATOM 1691 C C . LEU A 1 262 ? 16.970 44.003 19.470 1.000 31.872 242 LEU A C 1
ATOM 1692 O O . LEU A 1 262 ? 16.042 43.464 20.084 1.000 34.877 242 LEU A O 1
ATOM 1697 N N . ASP A 1 263 ? 17.039 45.306 19.173 1.000 34.853 243 ASP A N 1
ATOM 1698 C CA . ASP A 1 263 ? 16.041 46.256 19.619 1.000 34.363 243 ASP A CA 1
ATOM 1699 C C . ASP A 1 263 ? 14.693 45.862 19.019 1.000 29.821 243 ASP A C 1
ATOM 1700 O O . ASP A 1 263 ? 13.657 45.831 19.682 1.000 28.026 243 ASP A O 1
ATOM 1705 N N . LEU A 1 264 ? 14.721 45.491 17.754 1.000 30.206 244 LEU A N 1
ATOM 1706 C CA . LEU A 1 264 ? 13.480 45.128 17.100 1.000 32.333 244 LEU A CA 1
ATOM 1707 C C . LEU A 1 264 ? 12.916 43.849 17.726 1.000 32.394 244 LEU A C 1
ATOM 1708 O O . LEU A 1 264 ? 11.703 43.768 17.937 1.000 28.966 244 LEU A O 1
ATOM 1713 N N . LEU A 1 265 ? 13.778 42.864 18.014 1.000 29.371 245 LEU A N 1
ATOM 1714 C 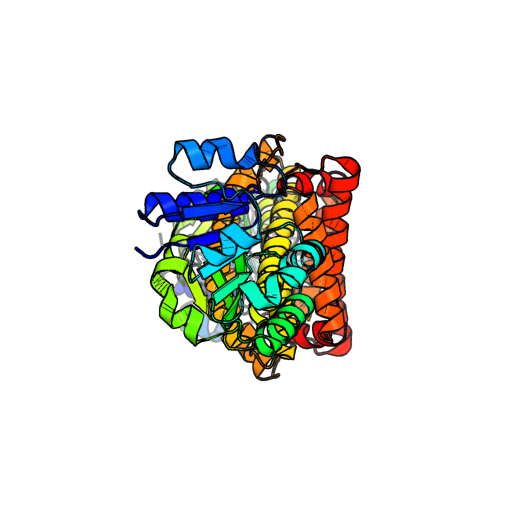CA . LEU A 1 265 ? 13.308 41.636 18.644 1.000 31.481 245 LEU A CA 1
ATOM 1715 C C . LEU A 1 265 ? 12.645 41.943 19.986 1.000 27.602 245 LEU A C 1
ATOM 1716 O O . LEU A 1 265 ? 11.605 41.396 20.317 1.000 26.424 245 LEU A O 1
ATOM 1721 N N . ALA A 1 266 ? 13.231 42.829 20.766 1.000 29.501 246 ALA A N 1
ATOM 1722 C CA . ALA A 1 266 ? 12.570 43.270 21.990 1.000 31.264 246 ALA A CA 1
ATOM 1723 C C . ALA A 1 266 ? 11.170 43.834 21.719 1.000 29.179 246 ALA A C 1
ATOM 1724 O O . ALA A 1 266 ? 10.191 43.399 22.325 1.000 31.199 246 ALA A O 1
ATOM 1726 N N . ARG A 1 267 ? 11.067 44.851 20.861 1.000 30.798 247 ARG A N 1
ATOM 1727 C CA . ARG A 1 267 ? 9.791 45.527 20.640 1.000 30.921 247 ARG A CA 1
ATOM 1728 C C . ARG A 1 267 ? 8.725 44.553 20.116 1.000 26.714 247 ARG A C 1
ATOM 1729 O O . ARG A 1 267 ? 7.603 44.494 20.613 1.000 28.649 247 ARG A O 1
ATOM 1737 N N . VAL A 1 268 ? 9.080 43.737 19.139 1.000 26.644 248 VAL A N 1
ATOM 1738 C CA . VAL A 1 268 ? 8.158 42.775 18.572 1.000 30.789 248 VAL A CA 1
ATOM 1739 C C . VAL A 1 268 ? 7.704 41.754 19.613 1.000 29.607 248 VAL A C 1
ATOM 1740 O O . VAL A 1 268 ? 6.545 41.332 19.621 1.000 28.975 248 VAL A O 1
ATOM 1744 N N . SER A 1 269 ? 8.644 41.332 20.455 1.000 28.667 249 SER A N 1
ATOM 1745 C CA . SER A 1 269 ? 8.332 40.457 21.569 1.000 32.460 249 SER A CA 1
ATOM 1746 C C . SER A 1 269 ? 7.236 41.111 22.433 1.000 34.331 249 SER A C 1
ATOM 1747 O O . SER A 1 269 ? 6.181 40.502 22.649 1.000 30.339 249 SER A O 1
ATOM 1750 N N . ARG A 1 270 ? 7.443 42.376 22.855 1.000 33.443 250 ARG A N 1
ATOM 1751 C CA . ARG A 1 270 ? 6.437 43.084 23.628 1.000 34.029 250 ARG A CA 1
ATOM 1752 C C . ARG A 1 270 ? 5.133 43.184 22.838 1.000 33.596 250 ARG A C 1
ATOM 1753 O O . ARG A 1 270 ? 4.066 42.835 23.334 1.000 38.373 250 ARG A O 1
ATOM 1761 N N . ALA A 1 271 ? 5.206 43.582 21.575 1.000 29.779 251 ALA A N 1
ATOM 1762 C CA . ALA A 1 271 ? 3.977 43.789 20.823 1.000 32.592 251 ALA A CA 1
ATOM 1763 C C . ALA A 1 271 ? 3.184 42.491 20.707 1.000 29.894 251 ALA A C 1
ATOM 1764 O O . ALA A 1 271 ? 1.964 42.516 20.694 1.000 29.005 251 ALA A O 1
ATOM 1766 N N . GLN A 1 272 ? 3.878 41.356 20.565 1.000 34.588 252 GLN A N 1
ATOM 1767 C CA . GLN A 1 272 ? 3.190 40.104 20.272 1.000 35.210 252 GLN A CA 1
ATOM 1768 C C . GLN A 1 272 ? 2.603 39.508 21.556 1.000 32.157 252 GLN A C 1
ATOM 1769 O O . GLN A 1 272 ? 1.750 38.615 21.458 1.000 27.081 252 GLN A O 1
ATOM 1775 N N . GLY A 1 273 ? 3.091 40.002 22.714 1.000 29.236 253 GLY A N 1
ATOM 1776 C CA . GLY A 1 273 ? 2.506 39.728 24.022 1.000 32.722 253 GLY A CA 1
ATOM 1777 C C . GLY A 1 273 ? 3.337 38.816 24.948 1.000 38.237 253 GLY A C 1
ATOM 1778 O O . GLY A 1 273 ? 2.746 37.998 25.655 1.000 40.206 253 GLY A O 1
ATOM 1779 N N . ILE A 1 274 ? 4.683 38.968 24.979 1.000 31.829 254 ILE A N 1
ATOM 1780 C CA . ILE A 1 274 ? 5.557 38.253 25.896 1.000 27.765 254 ILE A CA 1
ATOM 1781 C C . ILE A 1 274 ? 6.572 39.237 26.462 1.000 26.283 254 ILE A C 1
ATOM 1782 O O . ILE A 1 274 ? 6.619 40.367 26.028 1.000 28.660 254 ILE A O 1
ATOM 1787 N N . GLY A 1 275 ? 7.397 38.786 27.416 1.000 27.775 255 GLY A N 1
ATOM 1788 C CA . GLY A 1 275 ? 8.427 39.609 28.031 1.000 24.365 255 GLY A CA 1
ATOM 1789 C C . GLY A 1 275 ? 9.618 39.864 27.112 1.000 27.288 255 GLY A C 1
ATOM 1790 O O . GLY A 1 275 ? 9.640 39.393 25.973 1.000 30.341 255 GLY A O 1
ATOM 1791 N N . THR A 1 276 ? 10.606 40.619 27.622 1.000 27.994 256 THR A N 1
ATOM 1792 C CA . THR A 1 276 ? 11.750 41.042 26.829 1.000 27.317 256 THR A CA 1
ATOM 1793 C C . THR A 1 276 ? 13.083 40.767 27.512 1.000 27.500 256 THR A C 1
ATOM 1794 O O . THR A 1 276 ? 14.098 41.323 27.103 1.000 30.085 256 THR A O 1
ATOM 1798 N N . ASP A 1 277 ? 13.096 39.914 28.537 1.000 26.186 257 ASP A N 1
ATOM 1799 C CA . ASP A 1 277 ? 14.290 39.685 29.326 1.000 28.052 257 ASP A CA 1
ATOM 1800 C C . ASP A 1 277 ? 15.493 39.389 28.435 1.000 34.142 257 ASP A C 1
ATOM 1801 O O . ASP A 1 277 ? 16.556 39.982 28.594 1.000 36.844 257 ASP A O 1
ATOM 1806 N N . VAL A 1 278 ? 15.356 38.425 27.512 1.000 34.345 258 VAL A N 1
ATOM 1807 C CA . VAL A 1 278 ? 16.525 37.924 26.811 1.000 27.724 258 VAL A CA 1
ATOM 1808 C C . VAL A 1 278 ? 16.973 38.955 25.779 1.000 28.779 258 VAL A C 1
ATOM 1809 O O . VAL A 1 278 ? 18.146 39.357 25.748 1.000 29.249 258 VAL A O 1
ATOM 1813 N N . PRO A 1 279 ? 16.081 39.434 24.879 1.000 26.728 259 PRO A N 1
ATOM 1814 C CA . PRO A 1 279 ? 16.491 40.437 23.911 1.000 27.758 259 PRO A CA 1
ATOM 1815 C C . PRO A 1 279 ? 17.002 41.700 24.590 1.000 27.099 259 PRO A C 1
ATOM 1816 O O . PRO A 1 279 ? 17.977 42.266 24.138 1.000 26.113 259 PRO A O 1
ATOM 1820 N N . ALA A 1 280 ? 16.349 42.140 25.669 1.000 28.092 260 ALA A N 1
ATOM 1821 C CA . ALA A 1 280 ? 16.700 43.421 26.264 1.000 28.121 260 ALA A CA 1
ATOM 1822 C C . ALA A 1 280 ? 18.095 43.334 26.848 1.000 30.533 260 ALA A C 1
ATOM 1823 O O . ALA A 1 280 ? 18.882 44.271 26.715 1.000 35.883 260 ALA A O 1
ATOM 1825 N N . ALA A 1 281 ? 18.417 42.207 27.482 1.000 30.534 261 ALA A N 1
ATOM 1826 C CA . ALA A 1 281 ? 19.746 42.069 28.063 1.000 29.027 261 ALA A CA 1
ATOM 1827 C C . ALA A 1 281 ? 20.785 41.998 26.951 1.000 28.311 261 ALA A C 1
ATOM 1828 O O . ALA A 1 281 ? 21.862 42.557 27.070 1.000 28.449 261 ALA A O 1
ATOM 1830 N N . LEU A 1 282 ? 20.469 41.297 25.864 1.000 30.527 262 LEU A N 1
ATOM 1831 C CA . LEU A 1 282 ? 21.418 41.178 24.772 1.000 28.729 262 LEU A CA 1
ATOM 1832 C C . LEU A 1 282 ? 21.618 42.548 24.142 1.000 29.456 262 LEU A C 1
ATOM 1833 O O . LEU A 1 282 ? 22.754 42.900 23.843 1.000 30.987 262 LEU A O 1
ATOM 1838 N N . HIS A 1 283 ? 20.539 43.325 23.985 1.000 32.457 263 HIS A N 1
ATOM 1839 C CA . HIS A 1 283 ? 20.603 44.628 23.321 1.000 37.668 263 HIS A CA 1
ATOM 1840 C C . HIS A 1 283 ? 21.600 45.545 24.026 1.000 38.967 263 HIS A C 1
ATOM 1841 O O . HIS A 1 283 ? 22.486 46.163 23.414 1.000 41.540 263 HIS A O 1
ATOM 1848 N N . GLU A 1 284 ? 21.444 45.588 25.341 1.000 37.188 264 GLU A N 1
ATOM 1849 C CA . GLU A 1 284 ? 22.262 46.424 26.187 1.000 38.719 264 GLU A CA 1
ATOM 1850 C C . GLU A 1 284 ? 23.728 46.048 26.035 1.000 35.563 264 GLU A C 1
ATOM 1851 O O . GLU A 1 284 ? 24.570 46.921 25.820 1.000 34.724 264 GLU A O 1
ATOM 1857 N N . LEU A 1 285 ? 24.035 44.753 26.173 1.000 33.841 265 LEU A N 1
ATOM 1858 C CA . LEU A 1 285 ? 25.424 44.315 26.174 1.000 35.636 265 LEU A CA 1
ATOM 1859 C C . LEU A 1 285 ? 26.112 44.659 24.852 1.000 35.060 265 LEU A C 1
ATOM 1860 O O . LEU A 1 285 ? 27.222 45.164 24.863 1.000 38.574 265 LEU A O 1
ATOM 1865 N N . TYR A 1 286 ? 25.446 44.395 23.717 1.000 34.380 266 TYR A N 1
ATOM 1866 C CA . TYR A 1 286 ? 26.014 44.640 22.398 1.000 36.411 266 TYR A CA 1
ATOM 1867 C C . TYR A 1 286 ? 26.146 46.148 22.150 1.000 34.824 266 TYR A C 1
ATOM 1868 O O . TYR A 1 286 ? 27.029 46.571 21.432 1.000 29.933 266 TYR A O 1
ATOM 1877 N N . ALA A 1 287 ? 25.239 46.956 22.703 1.000 36.834 267 ALA A N 1
ATOM 1878 C CA . ALA A 1 287 ? 25.257 48.394 22.485 1.000 41.516 267 ALA A CA 1
ATOM 1879 C C . ALA A 1 287 ? 26.410 49.027 23.261 1.000 45.125 267 ALA A C 1
ATOM 1880 O O . ALA A 1 287 ? 26.974 50.036 22.850 1.000 45.843 267 ALA A O 1
ATOM 1882 N N . ARG A 1 288 ? 26.750 48.420 24.395 1.000 45.326 268 ARG A N 1
ATOM 1883 C CA . ARG A 1 288 ? 27.817 48.916 25.233 1.000 42.209 268 ARG A CA 1
ATOM 1884 C C . ARG A 1 288 ? 29.080 49.006 24.385 1.000 46.761 268 ARG A C 1
ATOM 1885 O O . ARG A 1 288 ? 29.847 49.964 24.494 1.000 48.594 268 ARG A O 1
ATOM 1893 N N . ARG A 1 289 ? 29.304 48.015 23.519 1.000 53.986 269 ARG A N 1
ATOM 1894 C CA . ARG A 1 289 ? 30.532 48.008 22.740 1.000 58.470 269 ARG A CA 1
ATOM 1895 C C . ARG A 1 289 ? 30.438 49.126 21.704 1.000 57.569 269 ARG A C 1
ATOM 1896 O O . ARG A 1 289 ? 31.367 49.918 21.521 1.000 48.231 269 ARG A O 1
ATOM 1904 N N . LEU A 1 290 ? 29.257 49.188 21.073 1.000 65.077 270 LEU A N 1
ATOM 1905 C CA . LEU A 1 290 ? 28.966 50.142 20.015 1.000 68.257 270 LEU A CA 1
ATOM 1906 C C . LEU A 1 290 ? 29.308 51.539 20.503 1.000 61.389 270 LEU A C 1
ATOM 1907 O O . LEU A 1 290 ? 30.054 52.273 19.870 1.000 69.918 270 LEU A O 1
ATOM 1912 N N . ALA A 1 291 ? 28.797 51.836 21.688 1.000 65.783 271 ALA A N 1
ATOM 1913 C CA . ALA A 1 291 ? 29.147 53.032 22.426 1.000 70.043 271 ALA A CA 1
ATOM 1914 C C . ALA A 1 291 ? 30.642 53.316 22.318 1.000 56.954 271 ALA A C 1
ATOM 1915 O O . ALA A 1 291 ? 31.021 54.345 21.762 1.000 51.523 271 ALA A O 1
ATOM 1917 N N . GLN A 1 292 ? 31.453 52.358 22.794 1.000 69.895 272 GLN A N 1
ATOM 1918 C CA . GLN A 1 292 ? 32.898 52.501 22.944 1.000 79.906 272 GLN A CA 1
ATOM 1919 C C . GLN A 1 292 ? 33.621 52.435 21.589 1.000 84.588 272 GLN A C 1
ATOM 1920 O O . GLN A 1 292 ? 34.647 53.104 21.443 1.000 88.030 272 GLN A O 1
ATOM 1926 N N . GLY A 1 293 ? 33.106 51.628 20.624 1.000 64.931 273 GLY A N 1
ATOM 1927 C CA . GLY A 1 293 ? 33.831 51.264 19.402 1.000 64.281 273 GLY A CA 1
ATOM 1928 C C . GLY A 1 293 ? 33.274 51.888 18.111 1.000 64.153 273 GLY A C 1
ATOM 1929 O O . GLY A 1 293 ? 33.031 53.091 18.068 1.000 76.105 273 GLY A O 1
ATOM 1930 N N . SER A 1 294 ? 33.085 51.074 17.053 1.000 57.207 274 SER A N 1
ATOM 1931 C CA . SER A 1 294 ? 32.672 51.554 15.733 1.000 59.073 274 SER A CA 1
ATOM 1932 C C . SER A 1 294 ? 31.496 50.753 15.175 1.000 55.581 274 SER A C 1
ATOM 1933 O O . SER A 1 294 ? 31.405 49.551 15.367 1.000 64.921 274 SER A O 1
ATOM 1936 N N . ALA A 1 295 ? 30.652 51.422 14.389 1.000 50.978 275 ALA A N 1
ATOM 1937 C CA . ALA A 1 295 ? 29.407 50.860 13.897 1.000 46.980 275 ALA A CA 1
ATOM 1938 C C . ALA A 1 295 ? 29.667 49.667 12.983 1.000 48.536 275 ALA A C 1
ATOM 1939 O O . ALA A 1 295 ? 28.780 48.862 12.728 1.000 47.909 275 ALA A O 1
ATOM 1941 N N . ASN A 1 296 ? 30.884 49.586 12.455 1.000 51.739 276 ASN A N 1
ATOM 1942 C CA . ASN A 1 296 ? 31.251 48.550 11.513 1.000 53.357 276 ASN A CA 1
ATOM 1943 C C . ASN A 1 296 ? 32.072 47.463 12.219 1.000 51.098 276 ASN A C 1
ATOM 1944 O O . ASN A 1 296 ? 32.629 46.576 11.570 1.000 49.154 276 ASN A O 1
ATOM 1949 N N . ASP A 1 297 ? 32.197 47.561 13.547 1.000 42.575 277 ASP A N 1
ATOM 1950 C CA . ASP A 1 297 ? 32.719 46.462 14.331 1.000 44.004 277 ASP A CA 1
ATOM 1951 C C . ASP A 1 297 ? 31.827 45.225 14.151 1.000 41.845 277 ASP A C 1
ATOM 1952 O O . ASP A 1 297 ? 30.611 45.280 14.289 1.000 43.734 277 ASP A O 1
ATOM 1957 N N . GLY A 1 298 ? 32.454 44.078 13.917 1.000 41.844 278 GLY A N 1
ATOM 1958 C CA . GLY A 1 298 ? 31.801 42.789 14.059 1.000 42.005 278 GLY A CA 1
ATOM 1959 C C . GLY A 1 298 ? 31.424 42.472 15.506 1.000 41.286 278 GLY A C 1
ATOM 1960 O O . GLY A 1 298 ? 31.808 43.150 16.470 1.000 33.007 278 GLY A O 1
ATOM 1961 N N . LEU A 1 299 ? 30.664 41.389 15.628 1.000 41.609 279 LEU A N 1
ATOM 1962 C CA . LEU A 1 299 ? 30.135 40.983 16.911 1.000 41.945 279 LEU A CA 1
ATOM 1963 C C . LEU A 1 299 ? 31.273 40.498 17.802 1.000 38.857 279 LEU A C 1
ATOM 1964 O O . LEU A 1 299 ? 31.166 40.610 19.025 1.000 33.037 279 LEU A O 1
ATOM 1969 N N . ALA A 1 300 ? 32.367 40.028 17.181 1.000 34.974 280 ALA A N 1
ATOM 1970 C CA . ALA A 1 300 ? 33.558 39.655 17.927 1.000 38.173 280 ALA A CA 1
ATOM 1971 C C . ALA A 1 300 ? 33.950 40.762 18.914 1.000 39.842 280 ALA A C 1
ATOM 1972 O O . ALA A 1 300 ? 34.452 40.454 19.992 1.000 34.206 280 ALA A O 1
ATOM 1974 N N . SER A 1 301 ? 33.664 42.034 18.572 1.000 41.373 281 SER A N 1
ATOM 1975 C CA . SER A 1 301 ? 34.140 43.176 19.351 1.000 43.866 281 SER A CA 1
ATOM 1976 C C . SER A 1 301 ? 33.657 43.112 20.796 1.000 42.007 281 SER A C 1
ATOM 1977 O O . SER A 1 301 ? 34.236 43.748 21.684 1.000 36.469 281 SER A O 1
ATOM 1980 N N . LEU A 1 302 ? 32.574 42.358 21.000 1.000 40.157 282 LEU A N 1
ATOM 1981 C CA . LEU A 1 302 ? 31.928 42.266 22.297 1.000 38.492 282 LEU A CA 1
ATOM 1982 C C . LEU A 1 302 ? 32.842 41.656 23.364 1.000 36.921 282 LEU A C 1
ATOM 1983 O O . LEU A 1 302 ? 32.673 41.925 24.560 1.000 36.142 282 LEU A O 1
ATOM 1988 N N . ILE A 1 303 ? 33.791 40.802 22.961 1.000 36.150 283 ILE A N 1
ATOM 1989 C CA . ILE A 1 303 ? 34.743 40.258 23.920 1.000 35.987 283 ILE A CA 1
ATOM 1990 C C . ILE A 1 303 ? 35.482 41.388 24.644 1.000 36.825 283 ILE A C 1
ATOM 1991 O O . ILE A 1 303 ? 35.831 41.276 25.818 1.000 35.680 283 ILE A O 1
ATOM 1996 N N . ASP A 1 304 ? 35.721 42.484 23.931 1.000 37.944 284 ASP A N 1
ATOM 1997 C CA . ASP A 1 304 ? 36.412 43.609 24.520 1.000 40.866 284 ASP A CA 1
ATOM 1998 C C . ASP A 1 304 ? 35.600 44.191 25.680 1.000 31.774 284 ASP A C 1
ATOM 1999 O O . ASP A 1 304 ? 36.132 44.485 26.734 1.000 28.810 284 ASP A O 1
ATOM 2004 N N . THR A 1 305 ? 34.295 44.344 25.485 1.000 34.675 285 THR A N 1
ATOM 2005 C CA . THR A 1 305 ? 33.383 44.847 26.493 1.000 31.681 285 THR A CA 1
ATOM 2006 C C . THR A 1 305 ? 33.358 43.952 27.723 1.000 35.767 285 THR A C 1
ATOM 2007 O O . THR A 1 305 ? 33.211 44.458 28.826 1.000 41.619 285 THR A O 1
ATOM 2011 N N . ILE A 1 306 ? 33.446 42.630 27.514 1.000 36.312 286 ILE A N 1
ATOM 2012 C CA . ILE A 1 306 ? 33.251 41.660 28.577 1.000 33.873 286 ILE A CA 1
ATOM 2013 C C . ILE A 1 306 ? 34.516 41.572 29.400 1.000 35.587 286 ILE A C 1
ATOM 2014 O O . ILE A 1 306 ? 34.421 41.506 30.608 1.000 46.179 286 ILE A O 1
ATOM 2019 N N . ARG A 1 307 ? 35.679 41.572 28.745 1.000 40.783 287 ARG A N 1
ATOM 2020 C CA . ARG A 1 307 ? 36.957 41.649 29.443 1.000 49.763 287 ARG A CA 1
ATOM 2021 C C . ARG A 1 307 ? 37.032 42.887 30.334 1.000 51.104 287 ARG A C 1
ATOM 2022 O O . ARG A 1 307 ? 37.315 42.772 31.510 1.000 67.586 287 ARG A O 1
ATOM 2030 N N . ARG A 1 308 ? 36.817 44.073 29.769 1.000 59.045 288 ARG A N 1
ATOM 2031 C CA . ARG A 1 308 ? 36.882 45.317 30.524 1.000 60.998 288 ARG A CA 1
ATOM 2032 C C . ARG A 1 308 ? 35.562 45.493 31.281 1.000 60.582 288 ARG A C 1
ATOM 2033 O O . ARG A 1 308 ? 34.774 46.386 30.985 1.000 69.977 288 ARG A O 1
ATOM 2035 N N . GLY A 1 309 ? 35.306 44.624 32.256 1.000 59.765 289 GLY A N 1
ATOM 2036 C CA . GLY A 1 309 ? 34.076 44.697 33.030 1.000 71.823 289 GLY A CA 1
ATOM 2037 C C . GLY A 1 309 ? 34.284 44.277 34.481 1.000 82.695 289 GLY A C 1
ATOM 2038 O O . GLY A 1 309 ? 35.469 44.144 34.876 1.000 81.525 289 GLY A O 1
ATOM 2040 N N . ARG B 1 24 ? 13.447 31.618 -18.441 1.000 47.902 4 ARG B N 1
ATOM 2041 C CA . ARG B 1 24 ? 14.026 32.616 -17.496 1.000 46.922 4 ARG B CA 1
ATOM 2042 C C . ARG B 1 24 ? 13.315 33.966 -17.693 1.000 41.044 4 ARG B C 1
ATOM 2043 O O . ARG B 1 24 ? 13.731 34.789 -18.515 1.000 44.477 4 ARG B O 1
ATOM 2051 N N . GLU B 1 25 ? 12.228 34.177 -16.928 1.000 36.246 5 GLU B N 1
ATOM 2052 C CA . GLU B 1 25 ? 11.339 35.336 -17.053 1.000 39.745 5 GLU B CA 1
ATOM 2053 C C . GLU B 1 25 ? 12.057 36.610 -16.606 1.000 36.863 5 GLU B C 1
ATOM 2054 O O . GLU B 1 25 ? 13.001 36.551 -15.806 1.000 33.555 5 GLU B O 1
ATOM 2060 N N . ARG B 1 26 ? 11.599 37.760 -17.130 1.000 38.566 6 ARG B N 1
ATOM 2061 C CA . ARG B 1 26 ? 12.169 39.045 -16.761 1.000 39.628 6 ARG B CA 1
ATOM 2062 C C . ARG B 1 26 ? 11.667 39.399 -15.363 1.000 35.610 6 ARG B C 1
ATOM 2063 O O . ARG B 1 26 ? 10.488 39.202 -15.040 1.000 29.829 6 ARG B O 1
ATOM 2071 N N . VAL B 1 27 ? 12.598 39.922 -14.546 1.000 31.552 7 VAL B N 1
ATOM 2072 C CA . VAL B 1 27 ? 12.343 40.303 -13.159 1.000 29.693 7 VAL B CA 1
ATOM 2073 C C . VAL B 1 27 ? 12.788 41.745 -12.968 1.000 26.927 7 VAL B C 1
ATOM 2074 O O . VAL B 1 27 ? 13.749 42.180 -13.589 1.000 28.165 7 VAL B O 1
ATOM 2078 N N . THR B 1 28 ? 12.122 42.455 -12.064 1.000 25.487 8 THR B N 1
ATOM 2079 C CA . THR B 1 28 ? 12.545 43.794 -11.704 1.000 28.051 8 THR B CA 1
ATOM 2080 C C . THR B 1 28 ? 13.018 43.843 -10.258 1.000 27.659 8 THR B C 1
ATOM 2081 O O . THR B 1 28 ? 12.333 43.339 -9.378 1.000 30.380 8 THR B O 1
ATOM 2085 N N . VAL B 1 29 ? 14.127 44.544 -10.021 1.000 25.262 9 VAL B N 1
ATOM 2086 C CA . VAL B 1 29 ? 14.594 44.789 -8.665 1.000 26.802 9 VAL B CA 1
ATOM 2087 C C . VAL B 1 29 ? 14.524 46.294 -8.396 1.000 26.745 9 VAL B C 1
ATOM 2088 O O . VAL B 1 29 ? 15.080 47.097 -9.136 1.000 26.953 9 VAL B O 1
ATOM 2092 N N . LEU B 1 30 ? 13.860 46.665 -7.305 1.000 27.716 10 LEU B N 1
ATOM 2093 C CA . LEU B 1 30 ? 13.834 48.040 -6.818 1.000 29.024 10 LEU B CA 1
ATOM 2094 C C . LEU B 1 30 ? 14.706 48.187 -5.570 1.000 28.770 10 LEU B C 1
ATOM 2095 O O . LEU B 1 30 ? 14.517 47.484 -4.575 1.000 27.704 10 LEU B O 1
ATOM 2100 N N . GLY B 1 31 ? 15.664 49.117 -5.623 1.000 28.970 11 GLY B N 1
ATOM 2101 C CA . GLY B 1 31 ? 16.590 49.295 -4.522 1.000 29.011 11 GLY B CA 1
ATOM 2102 C C . GLY B 1 31 ? 17.887 48.525 -4.751 1.000 27.079 11 GLY B C 1
ATOM 2103 O O . GLY B 1 31 ? 17.898 47.301 -4.732 1.000 23.785 11 GLY B O 1
ATOM 2104 N N . LEU B 1 32 ? 18.980 49.264 -4.953 1.000 26.058 12 LEU B N 1
ATOM 2105 C CA . LEU B 1 32 ? 20.246 48.635 -5.291 1.000 30.836 12 LEU B CA 1
ATOM 2106 C C . LEU B 1 32 ? 21.280 48.989 -4.237 1.000 31.524 12 LEU B C 1
ATOM 2107 O O . LEU B 1 32 ? 22.366 49.450 -4.558 1.000 27.535 12 LEU B O 1
ATOM 2112 N N . GLY B 1 33 ? 20.902 48.758 -2.979 1.000 34.733 13 GLY B N 1
ATOM 2113 C CA . GLY B 1 33 ? 21.864 48.661 -1.904 1.000 32.521 13 GLY B CA 1
ATOM 2114 C C . GLY B 1 33 ? 22.635 47.355 -2.032 1.000 35.717 13 GLY B C 1
ATOM 2115 O O . GLY B 1 33 ? 22.447 46.573 -2.958 1.000 37.200 13 GLY B O 1
ATOM 2116 N N . ARG B 1 34 ? 23.440 47.075 -1.025 1.000 40.300 14 ARG B N 1
ATOM 2117 C CA . ARG B 1 34 ? 24.324 45.934 -1.073 1.000 44.969 14 ARG B CA 1
ATOM 2118 C C . ARG B 1 34 ? 23.493 44.663 -1.324 1.000 37.875 14 ARG B C 1
ATOM 2119 O O . ARG B 1 34 ? 23.851 43.807 -2.144 1.000 37.498 14 ARG B O 1
ATOM 2127 N N . MET B 1 35 ? 22.339 44.546 -0.669 1.000 33.340 15 MET B N 1
ATOM 2128 C CA . MET B 1 35 ? 21.507 43.353 -0.816 1.000 35.018 15 MET B CA 1
ATOM 2129 C C . MET B 1 35 ? 20.701 43.345 -2.133 1.000 32.374 15 MET B C 1
ATOM 2130 O O . MET B 1 35 ? 20.563 42.306 -2.790 1.000 29.033 15 MET B O 1
ATOM 2135 N N . GLY B 1 36 ? 20.152 44.501 -2.529 1.000 28.741 16 GLY B N 1
ATOM 2136 C CA . GLY B 1 36 ? 19.441 44.605 -3.784 1.000 29.415 16 GLY B CA 1
ATOM 2137 C C . GLY B 1 36 ? 20.343 44.276 -4.965 1.000 27.424 16 GLY B C 1
ATOM 2138 O O . GLY B 1 36 ? 19.951 43.580 -5.883 1.000 28.197 16 GLY B O 1
ATOM 2139 N N . ALA B 1 37 ? 21.549 44.815 -4.937 1.000 28.037 17 ALA B N 1
ATOM 2140 C CA . ALA B 1 37 ? 22.533 44.561 -5.981 1.000 30.098 17 ALA B CA 1
ATOM 2141 C C . ALA B 1 37 ? 22.841 43.069 -6.115 1.000 29.989 17 ALA B C 1
ATOM 2142 O O . ALA B 1 37 ? 23.075 42.576 -7.213 1.000 31.234 17 ALA B O 1
ATOM 2144 N N . ALA B 1 38 ? 22.835 42.347 -4.998 1.000 30.682 18 ALA B N 1
ATOM 2145 C CA . ALA B 1 38 ? 23.155 40.927 -5.010 1.000 33.735 18 ALA B CA 1
ATOM 2146 C C . ALA B 1 38 ? 21.972 40.098 -5.523 1.000 32.109 18 ALA B C 1
ATOM 2147 O O . ALA B 1 38 ? 22.197 39.050 -6.149 1.000 29.087 18 ALA B O 1
ATOM 2149 N N . LEU B 1 39 ? 20.732 40.546 -5.224 1.000 29.667 19 LEU B N 1
ATOM 2150 C CA . LEU B 1 39 ? 19.541 39.892 -5.763 1.000 31.865 19 LEU B CA 1
ATOM 2151 C C . LEU B 1 39 ? 19.559 40.032 -7.283 1.000 30.160 19 LEU B C 1
ATOM 2152 O O . LEU B 1 39 ? 19.527 39.023 -7.988 1.000 30.819 19 LEU B O 1
ATOM 2157 N N . ALA B 1 40 ? 19.694 41.271 -7.779 1.000 26.983 20 ALA B N 1
ATOM 2158 C CA . ALA B 1 40 ? 19.852 41.518 -9.213 1.000 28.722 20 ALA B CA 1
ATOM 2159 C C . ALA B 1 40 ? 20.946 40.657 -9.861 1.000 28.852 20 ALA B C 1
ATOM 2160 O O . ALA B 1 40 ? 20.686 40.005 -10.855 1.000 28.747 20 ALA B O 1
ATOM 2162 N N . GLY B 1 41 ? 22.151 40.635 -9.270 1.000 31.067 21 GLY B N 1
ATOM 2163 C CA . GLY B 1 41 ? 23.297 39.878 -9.759 1.000 30.224 21 GLY B CA 1
ATOM 2164 C C . GLY B 1 41 ? 23.053 38.377 -9.882 1.000 30.294 21 GLY B C 1
ATOM 2165 O O . GLY B 1 41 ? 23.561 37.712 -10.793 1.000 29.691 21 GLY B O 1
ATOM 2166 N N . ALA B 1 42 ? 22.288 37.834 -8.942 1.000 30.882 22 ALA B N 1
ATOM 2167 C CA . ALA B 1 42 ? 21.998 36.408 -8.968 1.000 27.895 22 ALA B CA 1
ATOM 2168 C C . ALA B 1 42 ? 20.999 36.116 -10.074 1.000 26.811 22 ALA B C 1
ATOM 2169 O O . ALA B 1 42 ? 21.050 35.031 -10.625 1.000 26.256 22 ALA B O 1
ATOM 2171 N N . LEU B 1 43 ? 20.054 37.045 -10.317 1.000 27.469 23 LEU B N 1
ATOM 2172 C CA . LEU B 1 43 ? 19.125 36.950 -11.443 1.000 29.140 23 LEU B CA 1
ATOM 2173 C C . LEU B 1 43 ? 19.887 36.933 -12.783 1.000 29.818 23 LEU B C 1
ATOM 2174 O O . LEU B 1 43 ? 19.587 36.109 -13.651 1.000 28.538 23 LEU B O 1
ATOM 2179 N N . LEU B 1 44 ? 20.903 37.796 -12.944 1.000 28.079 24 LEU B N 1
ATOM 2180 C CA . LEU B 1 44 ? 21.672 37.853 -14.190 1.000 29.162 24 LEU B CA 1
ATOM 2181 C C . LEU B 1 44 ? 22.515 36.597 -14.392 1.000 28.892 24 LEU B C 1
ATOM 2182 O O . LEU B 1 44 ? 22.598 36.065 -15.490 1.000 31.846 24 LEU B O 1
ATOM 2187 N N . ALA B 1 45 ? 23.101 36.086 -13.319 1.000 30.502 25 ALA B N 1
ATOM 2188 C CA . ALA B 1 45 ? 23.876 34.854 -13.376 1.000 34.107 25 ALA B CA 1
ATOM 2189 C C . ALA B 1 45 ? 23.018 33.617 -13.650 1.000 33.592 25 ALA B C 1
ATOM 2190 O O . ALA B 1 45 ? 23.571 32.555 -13.938 1.000 40.465 25 ALA B O 1
ATOM 2192 N N . ALA B 1 46 ? 21.691 33.732 -13.548 1.000 29.903 26 ALA B N 1
ATOM 2193 C CA . ALA B 1 46 ? 20.823 32.665 -14.011 1.000 31.794 26 ALA B CA 1
ATOM 2194 C C . ALA B 1 46 ? 20.169 32.986 -15.349 1.000 32.876 26 ALA B C 1
ATOM 2195 O O . ALA B 1 46 ? 19.184 32.349 -15.708 1.000 38.483 26 ALA B O 1
ATOM 2197 N N . GLY B 1 47 ? 20.652 34.025 -16.043 1.000 34.700 27 GLY B N 1
ATOM 2198 C CA . GLY B 1 47 ? 20.138 34.392 -17.360 1.000 32.923 27 GLY B CA 1
ATOM 2199 C C . GLY B 1 47 ? 18.746 35.024 -17.398 1.000 33.650 27 GLY B C 1
ATOM 2200 O O . GLY B 1 47 ? 18.102 34.968 -18.434 1.000 30.100 27 GLY B O 1
ATOM 2201 N N . HIS B 1 48 ? 18.293 35.649 -16.299 1.000 34.531 28 HIS B N 1
ATOM 2202 C CA . HIS B 1 48 ? 17.056 36.403 -16.287 1.000 31.411 28 HIS B CA 1
ATOM 2203 C C . HIS B 1 48 ? 17.340 37.825 -16.771 1.000 32.832 28 HIS B C 1
ATOM 2204 O O . HIS B 1 48 ? 18.201 38.546 -16.247 1.000 29.361 28 HIS B O 1
ATOM 2211 N N . PRO B 1 49 ? 16.592 38.305 -17.777 1.000 30.304 29 PRO B N 1
ATOM 2212 C CA . PRO B 1 49 ? 16.615 39.726 -18.113 1.000 31.366 29 PRO B CA 1
ATOM 2213 C C . PRO B 1 49 ? 16.329 40.504 -16.835 1.000 29.235 29 PRO B C 1
ATOM 2214 O O . PRO B 1 49 ? 15.309 40.291 -16.191 1.000 24.647 29 PRO B O 1
ATOM 2218 N N . THR B 1 50 ? 17.251 41.372 -16.433 1.000 30.118 30 THR B N 1
ATOM 2219 C CA . THR B 1 50 ? 17.102 42.002 -15.139 1.000 28.077 30 THR B CA 1
ATOM 2220 C C . THR B 1 50 ? 16.968 43.509 -15.300 1.000 28.013 30 THR B C 1
ATOM 2221 O O . THR B 1 50 ? 17.902 44.177 -15.690 1.000 27.543 30 THR B O 1
ATOM 2225 N N . THR B 1 51 ? 15.785 44.032 -14.987 1.000 30.668 31 THR B N 1
ATOM 2226 C CA . THR B 1 51 ? 15.561 45.465 -15.014 1.000 31.146 31 THR B CA 1
ATOM 2227 C C . THR B 1 51 ? 15.652 45.974 -13.578 1.000 28.862 31 THR B C 1
ATOM 2228 O O . THR B 1 51 ? 15.039 45.398 -12.679 1.000 26.154 31 THR B O 1
ATOM 2232 N N . VAL B 1 52 ? 16.378 47.086 -13.397 1.000 24.678 32 VAL B N 1
ATOM 2233 C CA . VAL B 1 52 ? 16.586 47.639 -12.073 1.000 27.023 32 VAL B CA 1
ATOM 2234 C C . VAL B 1 52 ? 16.217 49.122 -12.033 1.000 24.483 32 VAL B C 1
ATOM 2235 O O . VAL B 1 52 ? 16.226 49.828 -13.038 1.000 28.030 32 VAL B O 1
ATOM 2239 N N . TRP B 1 53 ? 16.001 49.589 -10.812 1.000 23.271 33 TRP B N 1
ATOM 2240 C CA . TRP B 1 53 ? 15.924 50.999 -10.504 1.000 25.236 33 TRP B CA 1
ATOM 2241 C C . TRP B 1 53 ? 16.480 51.264 -9.105 1.000 26.137 33 TRP B C 1
ATOM 2242 O O . TRP B 1 53 ? 16.383 50.417 -8.221 1.000 24.700 33 TRP B O 1
ATOM 2253 N N . ASN B 1 54 ? 17.016 52.480 -8.938 1.000 27.020 34 ASN B N 1
ATOM 2254 C CA . ASN B 1 54 ? 17.444 53.012 -7.661 1.000 29.167 34 ASN B CA 1
ATOM 2255 C C . ASN B 1 54 ? 17.310 54.539 -7.679 1.000 30.009 34 ASN B C 1
ATOM 2256 O O . ASN B 1 54 ? 17.426 55.194 -8.724 1.000 28.291 34 ASN B O 1
ATOM 2261 N N . ARG B 1 55 ? 17.030 55.143 -6.523 1.000 31.273 35 ARG B N 1
ATOM 2262 C CA . ARG B 1 55 ? 16.782 56.582 -6.542 1.000 33.917 35 ARG B CA 1
ATOM 2263 C C . ARG B 1 55 ? 17.975 57.337 -7.111 1.000 30.153 35 ARG B C 1
ATOM 2264 O O . ARG B 1 55 ? 17.809 58.432 -7.640 1.000 30.211 35 ARG B O 1
ATOM 2272 N N . SER B 1 56 ? 19.165 56.765 -6.935 1.000 31.613 36 SER B N 1
ATOM 2273 C CA . SER B 1 56 ? 20.364 57.265 -7.571 1.000 31.670 36 SER B CA 1
ATOM 2274 C C . SER B 1 56 ? 20.893 56.214 -8.532 1.000 30.120 36 SER B C 1
ATOM 2275 O O . SER B 1 56 ? 20.905 55.031 -8.217 1.000 33.076 36 SER B O 1
ATOM 2278 N N . ALA B 1 57 ? 21.381 56.694 -9.677 1.000 30.093 37 ALA B N 1
ATOM 2279 C CA . ALA B 1 57 ? 21.560 55.882 -10.864 1.000 30.297 37 ALA B CA 1
ATOM 2280 C C . ALA B 1 57 ? 22.928 55.208 -10.872 1.000 30.270 37 ALA B C 1
ATOM 2281 O O . ALA B 1 57 ? 23.087 54.121 -11.408 1.000 26.017 37 ALA B O 1
ATOM 2283 N N . ALA B 1 58 ? 23.932 55.873 -10.297 1.000 32.844 38 ALA B N 1
ATOM 2284 C CA . ALA B 1 58 ? 25.296 55.392 -10.418 1.000 32.573 38 ALA B CA 1
ATOM 2285 C C . ALA B 1 58 ? 25.460 54.029 -9.754 1.000 33.676 38 ALA B C 1
ATOM 2286 O O . ALA B 1 58 ? 26.317 53.249 -10.173 1.000 31.675 38 ALA B O 1
ATOM 2288 N N . LYS B 1 59 ? 24.593 53.733 -8.776 1.000 29.890 39 LYS B N 1
ATOM 2289 C CA . LYS B 1 59 ? 24.639 52.466 -8.065 1.000 33.417 39 LYS B CA 1
ATOM 2290 C C . LYS B 1 59 ? 24.253 51.272 -8.951 1.000 31.605 39 LYS B C 1
ATOM 2291 O O . LYS B 1 59 ? 24.496 50.143 -8.563 1.000 28.554 39 LYS B O 1
ATOM 2297 N N . ALA B 1 60 ? 23.647 51.507 -10.126 1.000 29.829 40 ALA B N 1
ATOM 2298 C CA . ALA B 1 60 ? 23.324 50.460 -11.087 1.000 29.486 40 ALA B CA 1
ATOM 2299 C C . ALA B 1 60 ? 24.458 50.182 -12.061 1.000 29.863 40 ALA B C 1
ATOM 2300 O O . ALA B 1 60 ? 24.305 49.335 -12.924 1.000 26.889 40 ALA B O 1
ATOM 2302 N N . GLY B 1 61 ? 25.557 50.929 -11.967 1.000 31.693 41 GLY B N 1
ATOM 2303 C CA . GLY B 1 61 ? 26.516 50.958 -13.059 1.000 30.136 41 GLY B CA 1
ATOM 2304 C C . GLY B 1 61 ? 27.119 49.581 -13.316 1.000 30.916 41 GLY B C 1
ATOM 2305 O O . GLY B 1 61 ? 27.105 49.135 -14.443 1.000 36.323 41 GLY B O 1
ATOM 2306 N N . ASP B 1 62 ? 27.630 48.924 -12.266 1.000 29.648 42 ASP B N 1
ATOM 2307 C CA . ASP B 1 62 ? 28.187 47.581 -12.339 1.000 31.091 42 ASP B CA 1
ATOM 2308 C C . ASP B 1 62 ? 27.164 46.562 -12.850 1.000 26.485 42 ASP B C 1
ATOM 2309 O O . ASP B 1 62 ? 27.453 45.763 -13.726 1.000 24.672 42 ASP B O 1
ATOM 2314 N N . LEU B 1 63 ? 25.947 46.599 -12.331 1.000 27.636 43 LEU B N 1
ATOM 2315 C CA . LEU B 1 63 ? 24.876 45.726 -12.814 1.000 28.172 43 LEU B CA 1
ATOM 2316 C C . LEU B 1 63 ? 24.573 45.942 -14.306 1.000 27.282 43 LEU B C 1
ATOM 2317 O O . LEU B 1 63 ? 24.352 44.997 -15.042 1.000 25.092 43 LEU B O 1
ATOM 2322 N N . VAL B 1 64 ? 24.615 47.182 -14.789 1.000 27.864 44 VAL B N 1
ATOM 2323 C CA . VAL B 1 64 ? 24.361 47.457 -16.188 1.000 27.048 44 VAL B CA 1
ATOM 2324 C C . VAL B 1 64 ? 25.509 46.889 -17.054 1.000 31.615 44 VAL B C 1
ATOM 2325 O O . VAL B 1 64 ? 25.312 46.306 -18.124 1.000 34.765 44 VAL B O 1
ATOM 2329 N N . ALA B 1 65 ? 26.751 47.063 -16.615 1.000 30.513 45 ALA B N 1
ATOM 2330 C CA . ALA B 1 65 ? 27.875 46.423 -17.268 1.000 32.893 45 ALA B CA 1
ATOM 2331 C C . ALA B 1 65 ? 27.689 44.898 -17.371 1.000 31.870 45 ALA B C 1
ATOM 2332 O O . ALA B 1 65 ? 28.222 44.255 -18.262 1.000 28.042 45 ALA B O 1
ATOM 2334 N N . ARG B 1 66 ? 26.974 44.318 -16.404 1.000 32.344 46 ARG B N 1
ATOM 2335 C CA . ARG B 1 66 ? 26.705 42.891 -16.324 1.000 29.593 46 ARG B CA 1
ATOM 2336 C C . ARG B 1 66 ? 25.353 42.574 -16.940 1.000 27.054 46 ARG B C 1
ATOM 2337 O O . ARG B 1 66 ? 24.822 41.481 -16.738 1.000 29.971 46 ARG B O 1
ATOM 2345 N N . GLY B 1 67 ? 24.792 43.523 -17.686 1.000 22.905 47 GLY B N 1
ATOM 2346 C CA . GLY B 1 67 ? 23.670 43.180 -18.542 1.000 23.626 47 GLY B CA 1
ATOM 2347 C C . GLY B 1 67 ? 22.296 43.541 -17.993 1.000 23.607 47 GLY B C 1
ATOM 2348 O O . GLY B 1 67 ? 21.301 43.286 -18.658 1.000 23.616 47 GLY B O 1
ATOM 2349 N N . ALA B 1 68 ? 22.236 44.156 -16.805 1.000 23.901 48 ALA B N 1
ATOM 2350 C CA . ALA B 1 68 ? 20.995 44.714 -16.300 1.000 23.968 48 ALA B CA 1
ATOM 2351 C C . ALA B 1 68 ? 20.634 45.947 -17.114 1.000 26.882 48 ALA B C 1
ATOM 2352 O O . ALA B 1 68 ? 21.497 46.574 -17.738 1.000 34.158 48 ALA B O 1
ATOM 2354 N N . VAL B 1 69 ? 19.341 46.267 -17.085 1.000 24.022 49 VAL B N 1
ATOM 2355 C CA . VAL B 1 69 ? 18.800 47.445 -17.718 1.000 23.396 49 VAL B CA 1
ATOM 2356 C C . VAL B 1 69 ? 18.327 48.372 -16.592 1.000 27.370 49 VAL B C 1
ATOM 2357 O O . VAL B 1 69 ? 17.406 48.059 -15.816 1.000 27.283 49 VAL B O 1
ATOM 2361 N N . LEU B 1 70 ? 18.951 49.548 -16.528 1.000 25.836 50 LEU B N 1
ATOM 2362 C CA . LEU B 1 70 ? 18.538 50.540 -15.576 1.000 26.358 50 LEU B CA 1
ATOM 2363 C C . LEU B 1 70 ? 17.341 51.263 -16.163 1.000 28.795 50 LEU B C 1
ATOM 2364 O O . LEU B 1 70 ? 17.519 51.922 -17.168 1.000 24.812 50 LEU B O 1
ATOM 2369 N N . ALA B 1 71 ? 16.169 51.153 -15.510 1.000 28.283 51 ALA B N 1
ATOM 2370 C CA . ALA B 1 71 ? 15.001 51.944 -15.877 1.000 27.840 51 ALA B CA 1
ATOM 2371 C C . ALA B 1 71 ? 15.128 53.395 -15.405 1.000 28.701 51 ALA B C 1
ATOM 2372 O O . ALA B 1 71 ? 15.736 53.692 -14.368 1.000 30.594 51 ALA B O 1
ATOM 2374 N N . GLY B 1 72 ? 14.499 54.304 -16.154 1.000 30.715 52 GLY B N 1
ATOM 2375 C CA . GLY B 1 72 ? 14.592 55.734 -15.853 1.000 33.006 52 GLY B CA 1
ATOM 2376 C C . GLY B 1 72 ? 13.799 56.145 -14.605 1.000 32.646 52 GLY B C 1
ATOM 2377 O O . GLY B 1 72 ? 14.224 57.026 -13.850 1.000 31.732 52 GLY B O 1
ATOM 2378 N N . THR B 1 73 ? 12.640 55.496 -14.404 1.000 30.095 53 THR B N 1
ATOM 2379 C CA . THR B 1 73 ? 11.801 55.701 -13.228 1.000 32.069 53 THR B CA 1
ATOM 2380 C C . THR B 1 73 ? 11.406 54.368 -12.586 1.000 30.671 53 THR B C 1
ATOM 2381 O O . THR B 1 73 ? 11.358 53.344 -13.268 1.000 31.116 53 THR B O 1
ATOM 2385 N N . ALA B 1 74 ? 11.039 54.386 -11.294 1.000 30.585 54 ALA B N 1
ATOM 2386 C CA . ALA B 1 74 ? 10.480 53.198 -10.632 1.000 31.105 54 ALA B CA 1
ATOM 2387 C C . ALA B 1 74 ? 9.339 52.566 -11.437 1.000 33.108 54 ALA B C 1
ATOM 2388 O O . ALA B 1 74 ? 9.249 51.345 -11.600 1.000 31.660 54 ALA B O 1
ATOM 2390 N N . ALA B 1 75 ? 8.448 53.414 -11.935 1.000 33.288 55 ALA B N 1
ATOM 2391 C CA . ALA B 1 75 ? 7.259 52.958 -12.642 1.000 37.641 55 ALA B CA 1
ATOM 2392 C C . ALA B 1 75 ? 7.595 52.208 -13.936 1.000 34.268 55 ALA B C 1
ATOM 2393 O O . ALA B 1 75 ? 6.935 51.225 -14.280 1.000 35.616 55 ALA B O 1
ATOM 2395 N N . GLU B 1 76 ? 8.599 52.688 -14.670 1.000 36.175 56 GLU B N 1
ATOM 2396 C CA . GLU B 1 76 ? 9.050 52.005 -15.875 1.000 36.727 56 GLU B CA 1
ATOM 2397 C C . GLU B 1 76 ? 9.538 50.610 -15.521 1.000 34.246 56 GLU B C 1
ATOM 2398 O O . GLU B 1 76 ? 9.270 49.659 -16.247 1.000 35.303 56 GLU B O 1
ATOM 2404 N N . ALA B 1 77 ? 10.293 50.536 -14.421 1.000 30.279 57 ALA B N 1
ATOM 2405 C CA . ALA B 1 77 ? 10.884 49.297 -13.959 1.000 29.824 57 ALA B CA 1
ATOM 2406 C C . ALA B 1 77 ? 9.807 48.255 -13.644 1.000 29.734 57 ALA B C 1
ATOM 2407 O O . ALA B 1 77 ? 9.946 47.103 -14.067 1.000 26.829 57 ALA B O 1
ATOM 2409 N N . VAL B 1 78 ? 8.738 48.671 -12.934 1.000 29.237 58 VAL B N 1
ATOM 2410 C CA . VAL B 1 78 ? 7.615 47.804 -12.595 1.000 29.252 58 VAL B CA 1
ATOM 2411 C C . VAL B 1 78 ? 6.923 47.269 -13.868 1.000 36.322 58 VAL B C 1
ATOM 2412 O O . VAL B 1 78 ? 6.663 46.054 -14.007 1.000 30.111 58 VAL B O 1
ATOM 2416 N N . ARG B 1 79 ? 6.695 48.167 -14.848 1.000 40.245 59 ARG B N 1
ATOM 2417 C CA . ARG B 1 79 ? 5.997 47.811 -16.084 1.000 39.537 59 ARG B CA 1
ATOM 2418 C C . ARG B 1 79 ? 6.829 46.829 -16.897 1.000 34.401 59 ARG B C 1
ATOM 2419 O O . ARG B 1 79 ? 6.312 46.223 -17.824 1.000 35.865 59 ARG B O 1
ATOM 2427 N N . ALA B 1 80 ? 8.090 46.614 -16.537 1.000 31.043 60 ALA B N 1
ATOM 2428 C CA . ALA B 1 80 ? 8.887 45.736 -17.364 1.000 32.796 60 ALA B CA 1
ATOM 2429 C C . ALA B 1 80 ? 8.707 44.261 -17.003 1.000 32.427 60 ALA B C 1
ATOM 2430 O O . ALA B 1 80 ? 9.148 43.395 -17.737 1.000 36.504 60 ALA B O 1
ATOM 2432 N N . SER B 1 81 ? 8.155 43.926 -15.840 1.000 34.794 61 SER B N 1
ATOM 2433 C CA . SER B 1 81 ? 8.278 42.542 -15.408 1.000 34.346 61 SER B CA 1
ATOM 2434 C C . SER B 1 81 ? 6.993 42.114 -14.718 1.000 34.502 61 SER B C 1
ATOM 2435 O O . SER B 1 81 ? 6.326 42.941 -14.098 1.000 35.370 61 SER B O 1
ATOM 2438 N N . GLU B 1 82 ? 6.702 40.812 -14.773 1.000 36.976 62 GLU B N 1
ATOM 2439 C CA . GLU B 1 82 ? 5.585 40.247 -14.025 1.000 46.725 62 GLU B CA 1
ATOM 2440 C C . GLU B 1 82 ? 5.897 40.106 -12.522 1.000 43.137 62 GLU B C 1
ATOM 2441 O O . GLU B 1 82 ? 4.962 40.044 -11.712 1.000 43.678 62 GLU B O 1
ATOM 2447 N N . VAL B 1 83 ? 7.192 40.099 -12.149 1.000 39.698 63 VAL B N 1
ATOM 2448 C CA . VAL B 1 83 ? 7.671 39.954 -10.775 1.000 34.804 63 VAL B CA 1
ATOM 2449 C C . VAL B 1 83 ? 8.538 41.160 -10.379 1.000 33.767 63 VAL B C 1
ATOM 2450 O O . VAL B 1 83 ? 9.539 41.470 -11.046 1.000 26.730 63 VAL B O 1
ATOM 2454 N N . VAL B 1 84 ? 8.175 41.797 -9.258 1.000 28.302 64 VAL B N 1
ATOM 2455 C CA . VAL B 1 84 ? 8.954 42.881 -8.704 1.000 26.765 64 VAL B CA 1
ATOM 2456 C C . VAL B 1 84 ? 9.485 42.478 -7.323 1.000 27.192 64 VAL B C 1
ATOM 2457 O O . VAL B 1 84 ? 8.721 42.105 -6.433 1.000 26.708 64 VAL B O 1
ATOM 2461 N N . VAL B 1 85 ? 10.817 42.578 -7.191 1.000 25.535 65 VAL B N 1
ATOM 2462 C CA . VAL B 1 85 ? 11.530 42.388 -5.955 1.000 27.023 65 VAL B CA 1
ATOM 2463 C C . VAL B 1 85 ? 11.925 43.757 -5.448 1.000 27.758 65 VAL B C 1
ATOM 2464 O O . VAL B 1 85 ? 12.572 44.485 -6.195 1.000 29.538 65 VAL B O 1
ATOM 2468 N N . VAL B 1 86 ? 11.585 44.052 -4.190 1.000 25.605 66 VAL B N 1
ATOM 2469 C CA . VAL B 1 86 ? 11.916 45.317 -3.584 1.000 27.240 66 VAL B CA 1
ATOM 2470 C C . VAL B 1 86 ? 12.817 45.036 -2.389 1.000 29.163 66 VAL B C 1
ATOM 2471 O O . VAL B 1 86 ? 12.579 44.120 -1.602 1.000 26.316 66 VAL B O 1
ATOM 2475 N N . CYS B 1 87 ? 13.885 45.839 -2.272 1.000 29.230 67 CYS B N 1
ATOM 2476 C CA . CYS B 1 87 ? 14.796 45.657 -1.163 1.000 29.862 67 CYS B CA 1
ATOM 2477 C C . CYS B 1 87 ? 15.461 46.984 -0.829 1.000 29.057 67 CYS B C 1
ATOM 2478 O O . CYS B 1 87 ? 16.420 47.407 -1.473 1.000 28.559 67 CYS B O 1
ATOM 2481 N N . VAL B 1 88 ? 14.870 47.661 0.159 1.000 31.225 68 VAL B N 1
ATOM 2482 C CA . VAL B 1 88 ? 15.261 49.008 0.550 1.000 28.839 68 VAL B CA 1
ATOM 2483 C C . VAL B 1 88 ? 15.485 49.004 2.064 1.000 27.409 68 VAL B C 1
ATOM 2484 O O . VAL B 1 88 ? 15.410 47.977 2.710 1.000 28.713 68 VAL B O 1
ATOM 2488 N N . THR B 1 89 ? 15.811 50.151 2.644 1.000 32.023 69 THR B N 1
ATOM 2489 C CA . THR B 1 89 ? 16.320 50.187 3.999 1.000 34.248 69 THR B CA 1
ATOM 2490 C C . THR B 1 89 ? 15.272 49.729 4.996 1.000 33.040 69 THR B C 1
ATOM 2491 O O . THR B 1 89 ? 15.591 49.013 5.923 1.000 34.165 69 THR B O 1
ATOM 2495 N N . ASP B 1 90 ? 14.040 50.217 4.847 1.000 33.495 70 ASP B N 1
ATOM 2496 C CA . ASP B 1 90 ? 13.011 49.935 5.829 1.000 32.559 70 ASP B CA 1
ATOM 2497 C C . ASP B 1 90 ? 11.665 50.093 5.145 1.000 31.875 70 ASP B C 1
ATOM 2498 O O . ASP B 1 90 ? 11.610 50.499 3.985 1.000 35.910 70 ASP B O 1
ATOM 2503 N N . TYR B 1 91 ? 10.607 49.806 5.902 1.000 30.540 71 TYR B N 1
ATOM 2504 C CA . TYR B 1 91 ? 9.256 49.780 5.381 1.000 31.624 71 TYR B CA 1
ATOM 2505 C C . TYR B 1 91 ? 8.656 51.184 5.281 1.000 32.239 71 TYR B C 1
ATOM 2506 O O . TYR B 1 91 ? 7.630 51.357 4.630 1.000 32.783 71 TYR B O 1
ATOM 2515 N N . ASP B 1 92 ? 9.285 52.209 5.869 1.000 35.169 72 ASP B N 1
ATOM 2516 C CA . ASP B 1 92 ? 8.815 53.560 5.606 1.000 36.351 72 ASP B CA 1
ATOM 2517 C C . ASP B 1 92 ? 9.294 53.982 4.234 1.000 35.259 72 ASP B C 1
ATOM 2518 O O . ASP B 1 92 ? 8.526 54.500 3.425 1.000 41.416 72 ASP B O 1
ATOM 2523 N N . VAL B 1 93 ? 10.561 53.716 3.973 1.000 31.277 73 VAL B N 1
ATOM 2524 C CA . VAL B 1 93 ? 11.091 53.938 2.644 1.000 35.847 73 VAL B CA 1
ATOM 2525 C C . VAL B 1 93 ? 10.308 53.083 1.631 1.000 34.558 73 VAL B C 1
ATOM 2526 O O . VAL B 1 93 ? 9.902 53.560 0.572 1.000 35.354 73 VAL B O 1
ATOM 2530 N N . ALA B 1 94 ? 10.023 51.820 1.963 1.000 32.377 74 ALA B N 1
ATOM 2531 C CA . ALA B 1 94 ? 9.299 50.952 1.043 1.000 30.600 74 ALA B CA 1
ATOM 2532 C C . ALA B 1 94 ? 7.882 51.461 0.708 1.000 31.179 74 ALA B C 1
ATOM 2533 O O . ALA B 1 94 ? 7.450 51.330 -0.447 1.000 31.625 74 ALA B O 1
ATOM 2535 N N . GLY B 1 95 ? 7.148 52.002 1.716 1.000 29.002 75 GLY B N 1
ATOM 2536 C CA . GLY B 1 95 ? 5.826 52.582 1.519 1.000 26.501 75 GLY B CA 1
ATOM 2537 C C . GLY B 1 95 ? 5.852 53.859 0.669 1.000 30.098 75 GLY B C 1
ATOM 2538 O O . GLY B 1 95 ? 4.960 54.053 -0.183 1.000 32.578 75 GLY B O 1
ATOM 2539 N N . ASP B 1 96 ? 6.903 54.682 0.856 1.000 29.508 76 ASP B N 1
ATOM 2540 C CA . ASP B 1 96 ? 7.080 55.929 0.106 1.000 35.856 76 ASP B CA 1
ATOM 2541 C C . ASP B 1 96 ? 7.269 55.593 -1.367 1.000 35.521 76 ASP B C 1
ATOM 2542 O O . ASP B 1 96 ? 6.649 56.224 -2.216 1.000 42.127 76 ASP B O 1
ATOM 2547 N N . LEU B 1 97 ? 7.989 54.497 -1.633 1.000 34.331 77 LEU B N 1
ATOM 2548 C CA . LEU B 1 97 ? 8.330 54.071 -2.984 1.000 32.614 77 LEU B CA 1
ATOM 2549 C C . LEU B 1 97 ? 7.173 53.308 -3.630 1.000 33.692 77 LEU B C 1
ATOM 2550 O O . LEU B 1 97 ? 6.916 53.461 -4.824 1.000 31.846 77 LEU B O 1
ATOM 2555 N N . LEU B 1 98 ? 6.534 52.410 -2.860 1.000 34.271 78 LEU B N 1
ATOM 2556 C CA . LEU B 1 98 ? 5.528 51.522 -3.431 1.000 37.216 78 LEU B CA 1
ATOM 2557 C C . LEU B 1 98 ? 4.136 52.167 -3.522 1.000 33.913 78 LEU B C 1
ATOM 2558 O O . LEU B 1 98 ? 3.397 51.849 -4.453 1.000 32.848 78 LEU B O 1
ATOM 2563 N N . GLY B 1 99 ? 3.766 53.043 -2.574 1.000 31.211 79 GLY B N 1
ATOM 2564 C CA . GLY B 1 99 ? 2.427 53.630 -2.567 1.000 35.020 79 GLY B CA 1
ATOM 2565 C C . GLY B 1 99 ? 1.978 54.184 -3.923 1.000 34.791 79 GLY B C 1
ATOM 2566 O O . GLY B 1 99 ? 1.000 53.714 -4.507 1.000 34.005 79 GLY B O 1
ATOM 2567 N N . PRO B 1 100 ? 2.743 55.136 -4.501 1.000 34.207 80 PRO B N 1
ATOM 2568 C CA . PRO B 1 100 ? 2.485 55.630 -5.855 1.000 33.037 80 PRO B CA 1
ATOM 2569 C C . PRO B 1 100 ? 2.426 54.625 -7.000 1.000 33.990 80 PRO B C 1
ATOM 2570 O O . PRO B 1 100 ? 1.977 54.991 -8.100 1.000 32.114 80 PRO B O 1
ATOM 2574 N N . LEU B 1 101 ? 2.961 53.405 -6.788 1.000 36.325 81 LEU B N 1
ATOM 2575 C CA . LEU B 1 101 ? 3.121 52.429 -7.872 1.000 32.260 81 LEU B CA 1
ATOM 2576 C C . LEU B 1 101 ? 1.990 51.414 -7.806 1.000 31.211 81 LEU B C 1
ATOM 2577 O O . LEU B 1 101 ? 1.937 50.491 -8.626 1.000 30.137 81 LEU B O 1
ATOM 2582 N N . ALA B 1 102 ? 1.087 51.612 -6.836 1.000 33.521 82 ALA B N 1
ATOM 2583 C CA . ALA B 1 102 ? -0.046 50.721 -6.590 1.000 40.084 82 ALA B CA 1
ATOM 2584 C C . ALA B 1 102 ? -0.709 50.200 -7.870 1.000 40.821 82 ALA B C 1
ATOM 2585 O O . ALA B 1 102 ? -0.787 48.981 -8.073 1.000 40.020 82 ALA B O 1
ATOM 2587 N N . GLY B 1 103 ? -1.189 51.123 -8.730 1.000 41.705 83 GLY B N 1
ATOM 2588 C CA . GLY B 1 103 ? -1.907 50.759 -9.949 1.000 34.567 83 GLY B CA 1
ATOM 2589 C C . GLY B 1 103 ? -1.001 50.096 -10.985 1.000 36.257 83 GLY B C 1
ATOM 2590 O O . GLY B 1 103 ? -1.448 49.293 -11.838 1.000 28.797 83 GLY B O 1
ATOM 2591 N N . GLU B 1 104 ? 0.293 50.432 -10.879 1.000 40.281 84 GLU B N 1
ATOM 2592 C CA . GLU B 1 104 ? 1.303 49.863 -11.758 1.000 41.637 84 GLU B CA 1
ATOM 2593 C C . GLU B 1 104 ? 1.631 48.422 -11.353 1.000 41.290 84 GLU B C 1
ATOM 2594 O O . GLU B 1 104 ? 1.928 47.589 -12.216 1.000 33.590 84 GLU B O 1
ATOM 2600 N N . LEU B 1 105 ? 1.521 48.122 -10.042 1.000 44.991 85 LEU B N 1
ATOM 2601 C CA . LEU B 1 105 ? 1.860 46.812 -9.480 1.000 42.119 85 LEU B CA 1
ATOM 2602 C C . LEU B 1 105 ? 0.692 45.843 -9.602 1.000 44.205 85 LEU B C 1
ATOM 2603 O O . LEU B 1 105 ? 0.906 44.624 -9.711 1.000 40.617 85 LEU B O 1
ATOM 2608 N N . ALA B 1 106 ? -0.523 46.406 -9.642 1.000 42.071 86 ALA B N 1
ATOM 2609 C CA . ALA B 1 106 ? -1.725 45.596 -9.761 1.000 45.324 86 ALA B CA 1
ATOM 2610 C C . ALA B 1 106 ? -1.554 44.559 -10.865 1.000 43.037 86 ALA B C 1
ATOM 2611 O O . ALA B 1 106 ? -1.186 44.866 -12.001 1.000 44.904 86 ALA B O 1
ATOM 2613 N N . GLY B 1 107 ? -1.797 43.306 -10.490 1.000 39.247 87 GLY B N 1
ATOM 2614 C CA . GLY B 1 107 ? -1.760 42.206 -11.430 1.000 31.080 87 GLY B CA 1
ATOM 2615 C C . GLY B 1 107 ? -0.392 41.573 -11.490 1.000 33.483 87 GLY B C 1
ATOM 2616 O O . GLY B 1 107 ? -0.209 40.609 -12.224 1.000 34.522 87 GLY B O 1
ATOM 2617 N N . ARG B 1 108 ? 0.575 42.145 -10.751 1.000 39.588 88 ARG B N 1
ATOM 2618 C CA . ARG B 1 108 ? 1.935 41.613 -10.750 1.000 35.942 88 ARG B CA 1
ATOM 2619 C C . ARG B 1 108 ? 2.209 40.938 -9.408 1.000 32.768 88 ARG B C 1
ATOM 2620 O O . ARG B 1 108 ? 1.444 41.061 -8.455 1.000 33.226 88 ARG B O 1
ATOM 2628 N N . ALA B 1 109 ? 3.320 40.231 -9.341 1.000 28.717 89 ALA B N 1
ATOM 2629 C CA . ALA B 1 109 ? 3.784 39.666 -8.090 1.000 29.471 89 ALA B CA 1
ATOM 2630 C C . ALA B 1 109 ? 4.830 40.606 -7.455 1.000 32.754 89 ALA B C 1
ATOM 2631 O O . ALA B 1 109 ? 5.732 41.106 -8.142 1.000 31.859 89 ALA B O 1
ATOM 2633 N N . LEU B 1 110 ? 4.688 40.864 -6.144 1.000 28.304 90 LEU B N 1
ATOM 2634 C CA . LEU B 1 110 ? 5.620 41.684 -5.403 1.000 28.956 90 LEU B CA 1
ATOM 2635 C C . LEU B 1 110 ? 6.265 40.830 -4.304 1.000 29.520 90 LEU B C 1
ATOM 2636 O O . LEU B 1 110 ? 5.583 40.220 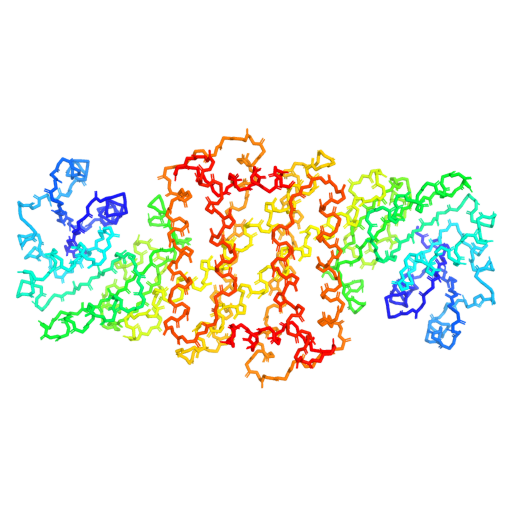-3.480 1.000 25.214 90 LEU B O 1
ATOM 2641 N N . ILE B 1 111 ? 7.601 40.802 -4.328 1.000 26.632 91 ILE B N 1
ATOM 2642 C CA . ILE B 1 111 ? 8.377 40.172 -3.291 1.000 28.052 91 ILE B CA 1
ATOM 2643 C C . ILE B 1 111 ? 9.191 41.237 -2.543 1.000 27.061 91 ILE B C 1
ATOM 2644 O O . ILE B 1 111 ? 10.111 41.837 -3.090 1.000 24.808 91 ILE B O 1
ATOM 2649 N N . ASN B 1 112 ? 8.858 41.412 -1.262 1.000 24.178 92 ASN B N 1
ATOM 2650 C CA . ASN B 1 112 ? 9.470 42.408 -0.409 1.000 26.552 92 ASN B CA 1
ATOM 2651 C C . ASN B 1 112 ? 10.498 41.762 0.519 1.000 29.381 92 ASN B C 1
ATOM 2652 O O . ASN B 1 112 ? 10.124 41.063 1.460 1.000 30.247 92 ASN B O 1
ATOM 2657 N N . LEU B 1 113 ? 11.785 41.976 0.228 1.000 29.331 93 LEU B N 1
ATOM 2658 C CA . LEU B 1 113 ? 12.870 41.411 1.019 1.000 29.816 93 LEU B CA 1
ATOM 2659 C C . LEU B 1 113 ? 13.502 42.494 1.876 1.000 27.987 93 LEU B C 1
ATOM 2660 O O . LEU B 1 113 ? 14.572 42.283 2.425 1.000 29.262 93 LEU B O 1
ATOM 2665 N N . THR B 1 114 ? 12.820 43.636 1.977 1.000 28.317 94 THR B N 1
ATOM 2666 C CA . THR B 1 114 ? 13.085 44.632 3.002 1.000 28.756 94 THR B CA 1
ATOM 2667 C C . THR B 1 114 ? 12.904 44.024 4.402 1.000 31.267 94 THR B C 1
ATOM 2668 O O . THR B 1 114 ? 11.981 43.242 4.636 1.000 37.132 94 THR B O 1
ATOM 2672 N N . SER B 1 115 ? 13.760 44.422 5.350 1.000 33.909 95 SER B N 1
ATOM 2673 C CA . SER B 1 115 ? 13.725 43.902 6.707 1.000 32.644 95 SER B CA 1
ATOM 2674 C C . SER B 1 115 ? 12.836 44.780 7.553 1.000 31.991 95 SER B C 1
ATOM 2675 O O . SER B 1 115 ? 12.882 46.010 7.456 1.000 29.812 95 SER B O 1
ATOM 2678 N N . GLY B 1 116 ? 12.042 44.120 8.396 1.000 31.128 96 GLY B N 1
ATOM 2679 C CA . GLY B 1 116 ? 11.180 44.852 9.293 1.000 30.252 96 GLY B CA 1
ATOM 2680 C C . GLY B 1 116 ? 10.472 43.898 10.240 1.000 34.267 96 GLY B C 1
ATOM 2681 O O . GLY B 1 116 ? 10.900 42.775 10.398 1.000 38.531 96 GLY B O 1
ATOM 2682 N N . SER B 1 117 ? 9.354 44.355 10.802 1.000 34.003 97 SER B N 1
ATOM 2683 C CA . SER B 1 117 ? 8.663 43.678 11.872 1.000 33.080 97 SER B CA 1
ATOM 2684 C C . SER B 1 117 ? 7.515 42.892 11.260 1.000 32.427 97 SER B C 1
ATOM 2685 O O . SER B 1 117 ? 7.158 43.165 10.124 1.000 31.668 97 SER B O 1
ATOM 2688 N N . PRO B 1 118 ? 6.905 41.923 11.992 1.000 32.128 98 PRO B N 1
ATOM 2689 C CA . PRO B 1 118 ? 5.677 41.278 11.541 1.000 30.945 98 PRO B CA 1
ATOM 2690 C C . PRO B 1 118 ? 4.605 42.299 11.186 1.000 29.142 98 PRO B C 1
ATOM 2691 O O . PRO B 1 118 ? 3.919 42.138 10.183 1.000 26.059 98 PRO B O 1
ATOM 2695 N N . GLU B 1 119 ? 4.532 43.397 11.945 1.000 29.422 99 GLU B N 1
ATOM 2696 C CA . GLU B 1 119 ? 3.434 44.320 11.735 1.000 29.297 99 GLU B CA 1
ATOM 2697 C C . GLU B 1 119 ? 3.604 45.016 10.391 1.000 32.421 99 GLU B C 1
ATOM 2698 O O . GLU B 1 119 ? 2.662 45.126 9.609 1.000 35.922 99 GLU B O 1
ATOM 2704 N N . GLN B 1 120 ? 4.826 45.466 10.110 1.000 30.823 100 GLN B N 1
ATOM 2705 C CA . GLN B 1 120 ? 5.087 46.148 8.859 1.000 28.476 100 GLN B CA 1
ATOM 2706 C C . GLN B 1 120 ? 4.773 45.239 7.678 1.000 27.662 100 GLN B C 1
ATOM 2707 O O . GLN B 1 120 ? 4.133 45.682 6.728 1.000 28.734 100 GLN B O 1
ATOM 2713 N N . ALA B 1 121 ? 5.177 43.960 7.728 1.000 29.968 101 ALA B N 1
ATOM 2714 C CA . ALA B 1 121 ? 4.843 43.056 6.626 1.000 31.311 101 ALA B CA 1
ATOM 2715 C C . ALA B 1 121 ? 3.319 42.874 6.474 1.000 34.265 101 ALA B C 1
ATOM 2716 O O . ALA B 1 121 ? 2.834 42.657 5.362 1.000 31.669 101 ALA B O 1
ATOM 2718 N N . ARG B 1 122 ? 2.578 42.904 7.607 1.000 31.108 102 ARG B N 1
ATOM 2719 C CA . ARG B 1 122 ? 1.145 42.635 7.630 1.000 29.710 102 ARG B CA 1
ATOM 2720 C C . ARG B 1 122 ? 0.399 43.800 6.983 1.000 29.657 102 ARG B C 1
ATOM 2721 O O . ARG B 1 122 ? -0.514 43.562 6.199 1.000 31.444 102 ARG B O 1
ATOM 2729 N N . ARG B 1 123 ? 0.831 45.026 7.311 1.000 28.008 103 ARG B N 1
ATOM 2730 C CA . ARG B 1 123 ? 0.433 46.258 6.663 1.000 28.585 103 ARG B CA 1
ATOM 2731 C C . ARG B 1 123 ? 0.624 46.168 5.155 1.000 34.489 103 ARG B C 1
ATOM 2732 O O . ARG B 1 123 ? -0.295 46.463 4.383 1.000 36.333 103 ARG B O 1
ATOM 2740 N N . SER B 1 124 ? 1.824 45.748 4.723 1.000 37.082 104 SER B N 1
ATOM 2741 C CA . SER B 1 124 ? 2.114 45.755 3.298 1.000 33.974 104 SER B CA 1
ATOM 2742 C C . SER B 1 124 ? 1.191 44.778 2.592 1.000 30.157 104 SER B C 1
ATOM 2743 O O . SER B 1 124 ? 0.770 45.067 1.481 1.000 33.967 104 SER B O 1
ATOM 2746 N N . ALA B 1 125 ? 0.935 43.618 3.224 1.000 33.253 105 ALA B N 1
ATOM 2747 C CA . ALA B 1 125 ? 0.114 42.554 2.650 1.000 35.120 105 ALA B CA 1
ATOM 2748 C C . ALA B 1 125 ? -1.326 43.040 2.483 1.000 36.266 105 ALA B C 1
ATOM 2749 O O . ALA B 1 125 ? -1.986 42.665 1.517 1.000 31.183 105 ALA B O 1
ATOM 2751 N N . ASP B 1 126 ? -1.790 43.813 3.476 1.000 37.140 106 ASP B N 1
ATOM 2752 C CA . ASP B 1 126 ? -3.109 44.419 3.488 1.000 46.558 106 ASP B CA 1
ATOM 2753 C C . ASP B 1 126 ? -3.212 45.310 2.252 1.000 44.588 106 ASP B C 1
ATOM 2754 O O . ASP B 1 126 ? -4.077 45.122 1.422 1.000 44.221 106 ASP B O 1
ATOM 2759 N N . TRP B 1 127 ? -2.280 46.245 2.128 1.000 40.866 107 TRP B N 1
ATOM 2760 C CA . TRP B 1 127 ? -2.232 47.160 1.012 1.000 40.180 107 TRP B CA 1
ATOM 2761 C C . TRP B 1 127 ? -2.147 46.392 -0.306 1.000 38.939 107 TRP B C 1
ATOM 2762 O O . TRP B 1 127 ? -2.816 46.695 -1.307 1.000 36.725 107 TRP B O 1
ATOM 2773 N N . ALA B 1 128 ? -1.354 45.334 -0.313 1.000 32.190 108 ALA B N 1
ATOM 2774 C CA . ALA B 1 128 ? -1.149 44.665 -1.575 1.000 36.379 108 ALA B CA 1
ATOM 2775 C C . ALA B 1 128 ? -2.441 44.026 -2.063 1.000 39.514 108 ALA B C 1
ATOM 2776 O O . ALA B 1 128 ? -2.644 43.911 -3.271 1.000 43.736 108 ALA B O 1
ATOM 2778 N N . ALA B 1 129 ? -3.277 43.574 -1.119 1.000 40.552 109 ALA B N 1
ATOM 2779 C CA . ALA B 1 129 ? -4.513 42.878 -1.448 1.000 42.714 109 ALA B CA 1
ATOM 2780 C C . ALA B 1 129 ? -5.586 43.842 -1.943 1.000 41.200 109 ALA B C 1
ATOM 2781 O O . ALA B 1 129 ? -6.382 43.445 -2.810 1.000 46.268 109 ALA B O 1
ATOM 2783 N N . GLU B 1 130 ? -5.619 45.057 -1.363 1.000 34.568 110 GLU B N 1
ATOM 2784 C CA . GLU B 1 130 ? -6.482 46.111 -1.865 1.000 41.343 110 GLU B CA 1
ATOM 2785 C C . GLU B 1 130 ? -6.314 46.138 -3.396 1.000 43.999 110 GLU B C 1
ATOM 2786 O O . GLU B 1 130 ? -7.322 46.086 -4.104 1.000 49.543 110 GLU B O 1
ATOM 2788 N N . HIS B 1 131 ? -5.069 46.069 -3.912 1.000 36.134 111 HIS B N 1
ATOM 2789 C CA . HIS B 1 131 ? -4.795 46.421 -5.299 1.000 32.782 111 HIS B CA 1
ATOM 2790 C C . HIS B 1 131 ? -4.545 45.221 -6.209 1.000 35.743 111 HIS B C 1
ATOM 2791 O O . HIS B 1 131 ? -4.284 45.386 -7.386 1.000 41.272 111 HIS B O 1
ATOM 2798 N N . GLY B 1 132 ? -4.694 43.989 -5.734 1.000 39.541 112 GLY B N 1
ATOM 2799 C CA . GLY B 1 132 ? -4.548 42.858 -6.638 1.000 35.328 112 GLY B CA 1
ATOM 2800 C C . GLY B 1 132 ? -3.077 42.585 -6.924 1.000 38.937 112 GLY B C 1
ATOM 2801 O O . GLY B 1 132 ? -2.705 41.968 -7.941 1.000 34.264 112 GLY B O 1
ATOM 2802 N N . ILE B 1 133 ? -2.258 42.994 -5.941 1.000 39.720 113 ILE B N 1
ATOM 2803 C CA . ILE B 1 133 ? -0.846 42.672 -5.933 1.000 41.137 113 ILE B CA 1
ATOM 2804 C C . ILE B 1 133 ? -0.609 41.376 -5.161 1.000 36.483 113 ILE B C 1
ATOM 2805 O O . ILE B 1 133 ? -0.804 41.331 -3.952 1.000 37.999 113 ILE B O 1
ATOM 2810 N N . ASP B 1 134 ? -0.162 40.332 -5.852 1.000 36.349 114 ASP B N 1
ATOM 2811 C CA . ASP B 1 134 ? 0.288 39.121 -5.182 1.000 45.931 114 ASP B CA 1
ATOM 2812 C C . ASP B 1 134 ? 1.552 39.359 -4.351 1.000 42.413 114 ASP B C 1
ATOM 2813 O O . ASP B 1 134 ? 2.631 39.526 -4.901 1.000 44.427 114 ASP B O 1
ATOM 2818 N N . TYR B 1 135 ? 1.417 39.247 -3.028 1.000 39.151 115 TYR B N 1
ATOM 2819 C CA . TYR B 1 135 ? 2.416 39.737 -2.103 1.000 33.830 115 TYR B CA 1
ATOM 2820 C C . TYR B 1 135 ? 3.080 38.584 -1.357 1.000 34.207 115 TYR B C 1
ATOM 2821 O O . TYR B 1 135 ? 2.417 37.796 -0.697 1.000 30.806 115 TYR B O 1
ATOM 2830 N N . LEU B 1 136 ? 4.401 38.461 -1.545 1.000 34.073 116 LEU B N 1
ATOM 2831 C CA . LEU B 1 136 ? 5.193 37.586 -0.719 1.000 32.522 116 LEU B CA 1
ATOM 2832 C C . LEU B 1 136 ? 6.232 38.437 0.014 1.000 35.120 116 LEU B C 1
ATOM 2833 O O . LEU B 1 136 ? 6.969 39.206 -0.574 1.000 33.826 116 LEU B O 1
ATOM 2838 N N . ASP B 1 137 ? 6.230 38.342 1.335 1.000 33.600 117 ASP B N 1
ATOM 2839 C CA . ASP B 1 137 ? 7.194 39.031 2.160 1.000 32.124 117 ASP B CA 1
ATOM 2840 C C . ASP B 1 137 ? 8.246 38.001 2.547 1.000 32.479 117 ASP B C 1
ATOM 2841 O O . ASP B 1 137 ? 7.928 36.861 2.852 1.000 33.968 117 ASP B O 1
ATOM 2846 N N . GLY B 1 138 ? 9.507 38.400 2.465 1.000 32.749 118 GLY B N 1
ATOM 2847 C CA . GLY B 1 138 ? 10.587 37.533 2.867 1.000 32.908 118 GLY B CA 1
ATOM 2848 C C . GLY B 1 138 ? 11.605 38.280 3.716 1.000 30.579 118 GLY B C 1
ATOM 2849 O O . GLY B 1 138 ? 11.725 39.501 3.637 1.000 28.869 118 GLY B O 1
ATOM 2850 N N . THR B 1 139 ? 12.307 37.505 4.536 1.000 29.611 119 THR B N 1
ATOM 2851 C CA . THR B 1 139 ? 13.411 38.002 5.337 1.000 33.190 119 THR B CA 1
ATOM 2852 C C . THR B 1 139 ? 14.656 37.155 5.050 1.000 32.104 119 THR B C 1
ATOM 2853 O O . THR B 1 139 ? 14.613 35.930 5.114 1.000 29.403 119 THR B O 1
ATOM 2857 N N . ILE B 1 140 ? 15.750 37.823 4.700 1.000 32.148 120 ILE B N 1
ATOM 2858 C CA . ILE B 1 140 ? 16.961 37.128 4.290 1.000 44.179 120 ILE B CA 1
ATOM 2859 C C . ILE B 1 140 ? 17.797 36.853 5.543 1.000 43.970 120 ILE B C 1
ATOM 2860 O O . ILE B 1 140 ? 18.003 37.753 6.363 1.000 45.702 120 ILE B O 1
ATOM 2865 N N . MET B 1 141 ? 18.238 35.593 5.676 1.000 42.683 121 MET B N 1
ATOM 2866 C CA . MET B 1 141 ? 19.039 35.149 6.806 1.000 55.668 121 MET B CA 1
ATOM 2867 C C . MET B 1 141 ? 20.438 34.835 6.279 1.000 56.883 121 MET B C 1
ATOM 2868 O O . MET B 1 141 ? 20.716 33.683 5.945 1.000 71.580 121 MET B O 1
ATOM 2873 N N . ALA B 1 142 ? 21.264 35.863 6.099 1.000 46.796 122 ALA B N 1
ATOM 2874 C CA . ALA B 1 142 ? 22.465 35.765 5.275 1.000 52.328 122 ALA B CA 1
ATOM 2875 C C . ALA B 1 142 ? 22.889 37.143 4.773 1.000 59.099 122 ALA B C 1
ATOM 2876 O O . ALA B 1 142 ? 22.088 38.073 4.651 1.000 69.298 122 ALA B O 1
ATOM 2878 N N . VAL B 1 143 ? 24.175 37.235 4.445 1.000 56.034 123 VAL B N 1
ATOM 2879 C CA . VAL B 1 143 ? 24.772 38.469 3.984 1.000 54.583 123 VAL B CA 1
ATOM 2880 C C . VAL B 1 143 ? 24.596 38.502 2.468 1.000 58.415 123 VAL B C 1
ATOM 2881 O O . VAL B 1 143 ? 24.181 37.490 1.918 1.000 59.598 123 VAL B O 1
ATOM 2885 N N . PRO B 1 144 ? 24.849 39.646 1.760 1.000 66.096 124 PRO B N 1
ATOM 2886 C CA . PRO B 1 144 ? 24.848 39.690 0.285 1.000 60.237 124 PRO B CA 1
ATOM 2887 C C . PRO B 1 144 ? 25.738 38.702 -0.477 1.000 68.157 124 PRO B C 1
ATOM 2888 O O . PRO B 1 144 ? 25.263 38.134 -1.466 1.000 64.609 124 PRO B O 1
ATOM 2892 N N . GLN B 1 145 ? 26.989 38.496 -0.005 1.000 76.597 125 GLN B N 1
ATOM 2893 C CA . GLN B 1 145 ? 27.911 37.493 -0.543 1.000 75.408 125 GLN B CA 1
ATOM 2894 C C . GLN B 1 145 ? 27.229 36.120 -0.480 1.000 75.665 125 GLN B C 1
ATOM 2895 O O . GLN B 1 145 ? 27.545 35.183 -1.240 1.000 57.164 125 GLN B O 1
ATOM 2897 N N . GLY B 1 146 ? 26.239 36.034 0.421 1.000 62.338 126 GLY B N 1
ATOM 2898 C CA . GLY B 1 146 ? 25.496 34.809 0.628 1.000 60.948 126 GLY B CA 1
ATOM 2899 C C . GLY B 1 146 ? 24.357 34.601 -0.369 1.000 63.137 126 GLY B C 1
ATOM 2900 O O . GLY B 1 146 ? 23.829 33.495 -0.457 1.000 74.516 126 GLY B O 1
ATOM 2901 N N . ILE B 1 147 ? 23.925 35.647 -1.081 1.000 57.220 127 ILE B N 1
ATOM 2902 C CA . ILE B 1 147 ? 22.853 35.453 -2.038 1.000 49.862 127 ILE B CA 1
ATOM 2903 C C . ILE B 1 147 ? 23.372 34.522 -3.136 1.000 51.404 127 ILE B C 1
ATOM 2904 O O . ILE B 1 147 ? 24.384 34.804 -3.771 1.000 47.072 127 ILE B O 1
ATOM 2909 N N . GLY B 1 148 ? 22.700 33.373 -3.299 1.000 54.313 128 GLY B N 1
ATOM 2910 C CA . GLY B 1 148 ? 23.060 32.413 -4.320 1.000 62.145 128 GLY B CA 1
ATOM 2911 C C . GLY B 1 148 ? 23.562 31.092 -3.750 1.000 64.924 128 GLY B C 1
ATOM 2912 O O . GLY B 1 148 ? 23.611 30.107 -4.483 1.000 60.853 128 GLY B O 1
ATOM 2913 N N . GLN B 1 149 ? 23.957 31.084 -2.467 1.000 70.419 129 GLN B N 1
ATOM 2914 C CA . GLN B 1 149 ? 24.541 29.900 -1.847 1.000 78.621 129 GLN B CA 1
ATOM 2915 C C . GLN B 1 149 ? 23.399 29.116 -1.204 1.000 87.331 129 GLN B C 1
ATOM 2916 O O . GLN B 1 149 ? 22.486 29.724 -0.670 1.000 97.181 129 GLN B O 1
ATOM 2922 N N . PRO B 1 150 ? 23.365 27.762 -1.254 1.000 108.440 130 PRO B N 1
ATOM 2923 C CA . PRO B 1 150 ? 22.285 26.995 -0.608 1.000 104.855 130 PRO B CA 1
ATOM 2924 C C . PRO B 1 150 ? 22.223 27.085 0.923 1.000 101.805 130 PRO B C 1
ATOM 2925 O O . PRO B 1 150 ? 21.146 26.911 1.522 1.000 85.420 130 PRO B O 1
ATOM 2929 N N . GLY B 1 151 ? 23.393 27.360 1.532 1.000 77.397 131 GLY B N 1
ATOM 2930 C CA . GLY B 1 151 ? 23.475 27.777 2.919 1.000 82.057 131 GLY B CA 1
ATOM 2931 C C . GLY B 1 151 ? 22.509 28.915 3.257 1.000 77.896 131 GLY B C 1
ATOM 2932 O O . GLY B 1 151 ? 22.062 28.984 4.401 1.000 67.440 131 GLY B O 1
ATOM 2933 N N . SER B 1 152 ? 22.204 29.786 2.267 1.000 68.491 132 SER B N 1
ATOM 2934 C CA . SER B 1 152 ? 21.343 30.952 2.445 1.000 62.160 132 SER B CA 1
ATOM 2935 C C . SER B 1 152 ? 19.876 30.560 2.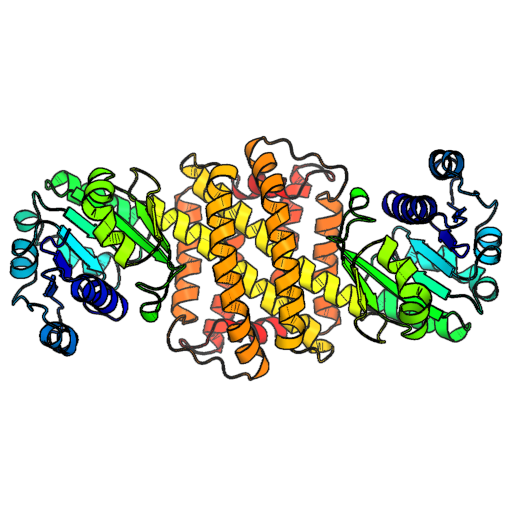554 1.000 55.930 132 SER B C 1
ATOM 2936 O O . SER B 1 152 ? 19.297 30.031 1.611 1.000 59.240 132 SER B O 1
ATOM 2939 N N . VAL B 1 153 ? 19.294 30.863 3.715 1.000 58.366 133 VAL B N 1
ATOM 2940 C CA . VAL B 1 153 ? 17.881 30.664 3.941 1.000 60.699 133 VAL B CA 1
ATOM 2941 C C . VAL B 1 153 ? 17.212 32.030 3.741 1.000 53.898 133 VAL B C 1
ATOM 2942 O O . VAL B 1 153 ? 17.703 33.076 4.197 1.000 49.491 133 VAL B O 1
ATOM 2946 N N . LEU B 1 154 ? 16.170 32.007 2.906 1.000 45.782 134 LEU B N 1
ATOM 2947 C CA . LEU B 1 154 ? 15.146 33.041 2.860 1.000 45.950 134 LEU B CA 1
ATOM 2948 C C . LEU B 1 154 ? 13.896 32.514 3.553 1.000 39.656 134 LEU B C 1
ATOM 2949 O O . LEU B 1 154 ? 13.245 31.601 3.030 1.000 43.779 134 LEU B O 1
ATOM 2954 N N . LEU B 1 155 ? 13.519 33.147 4.667 1.000 32.939 135 LEU B N 1
ATOM 2955 C CA . LEU B 1 155 ? 12.189 32.949 5.219 1.000 31.848 135 LEU B CA 1
ATOM 2956 C C . LEU B 1 155 ? 11.156 33.710 4.368 1.000 32.530 135 LEU B C 1
ATOM 2957 O O . LEU B 1 155 ? 11.341 34.851 3.950 1.000 32.273 135 LEU B O 1
ATOM 2962 N N . LEU B 1 156 ? 10.041 33.054 4.095 1.000 30.942 136 LEU B N 1
ATOM 2963 C CA . LEU B 1 156 ? 9.047 33.613 3.209 1.000 35.081 136 LEU B CA 1
ATOM 2964 C C . LEU B 1 156 ? 7.693 33.375 3.839 1.000 32.280 136 LEU B C 1
ATOM 2965 O O . LEU B 1 156 ? 7.511 32.346 4.462 1.000 30.728 136 LEU B O 1
ATOM 2970 N N . SER B 1 157 ? 6.779 34.330 3.661 1.000 32.176 137 SER B N 1
ATOM 2971 C CA . SER B 1 157 ? 5.442 34.243 4.220 1.000 32.173 137 SER B CA 1
ATOM 2972 C C . SER B 1 157 ? 4.512 35.163 3.430 1.000 32.882 137 SER B C 1
ATOM 2973 O O . SER B 1 157 ? 4.939 36.224 2.997 1.000 33.432 137 SER B O 1
ATOM 2976 N N . GLY B 1 158 ? 3.253 34.757 3.267 1.000 31.979 138 GLY B N 1
ATOM 2977 C CA . GLY B 1 158 ? 2.322 35.444 2.387 1.000 33.538 138 GLY B CA 1
ATOM 2978 C C . GLY B 1 158 ? 1.808 34.515 1.281 1.000 36.254 138 GLY B C 1
ATOM 2979 O O . GLY B 1 158 ? 1.589 33.340 1.518 1.000 37.114 138 GLY B O 1
ATOM 2980 N N . SER B 1 159 ? 1.644 35.046 0.060 1.000 42.170 139 SER B N 1
ATOM 2981 C CA . SER B 1 159 ? 1.018 34.350 -1.054 1.000 37.233 139 SER B CA 1
ATOM 2982 C C . SER B 1 159 ? 1.672 32.999 -1.330 1.000 42.666 139 SER B C 1
ATOM 2983 O O . SER B 1 159 ? 2.810 32.931 -1.823 1.000 35.188 139 SER B O 1
ATOM 2986 N N . ALA B 1 160 ? 0.883 31.934 -1.093 1.000 49.447 140 ALA B N 1
ATOM 2987 C CA . ALA B 1 160 ? 1.225 30.589 -1.541 1.000 45.722 140 ALA B CA 1
ATOM 2988 C C . ALA B 1 160 ? 1.484 30.578 -3.046 1.000 41.561 140 ALA B C 1
ATOM 2989 O O . ALA B 1 160 ? 2.443 29.949 -3.500 1.000 38.630 140 ALA B O 1
ATOM 2991 N N . GLU B 1 161 ? 0.636 31.284 -3.818 1.000 46.794 141 GLU B N 1
ATOM 2992 C CA . GLU B 1 161 ? 0.733 31.260 -5.282 1.000 54.481 141 GLU B CA 1
ATOM 2993 C C . GLU B 1 161 ? 2.094 31.780 -5.782 1.000 48.412 141 GLU B C 1
ATOM 2994 O O . GLU B 1 161 ? 2.727 31.181 -6.666 1.000 39.398 141 GLU B O 1
ATOM 3000 N N . VAL B 1 162 ? 2.530 32.931 -5.236 1.000 46.018 142 VAL B N 1
ATOM 3001 C CA . VAL B 1 162 ? 3.801 33.527 -5.614 1.000 37.683 142 VAL B CA 1
ATOM 3002 C C . VAL B 1 162 ? 4.913 32.571 -5.243 1.000 34.419 142 VAL B C 1
ATOM 3003 O O . VAL B 1 162 ? 5.784 32.368 -6.061 1.000 37.743 142 VAL B O 1
ATOM 3007 N N . HIS B 1 163 ? 4.878 32.003 -4.032 1.000 41.254 143 HIS B N 1
ATOM 3008 C CA . HIS B 1 163 ? 5.936 31.100 -3.580 1.000 40.969 143 HIS B CA 1
ATOM 3009 C C . HIS B 1 163 ? 6.059 29.927 -4.553 1.000 40.877 143 HIS B C 1
ATOM 3010 O O . HIS B 1 163 ? 7.144 29.616 -5.073 1.000 38.094 143 HIS B O 1
ATOM 3017 N N . SER B 1 164 ? 4.896 29.325 -4.815 1.000 43.031 144 SER B N 1
ATOM 3018 C CA . SER B 1 164 ? 4.763 28.194 -5.722 1.000 53.579 144 SER B CA 1
ATOM 3019 C C . SER B 1 164 ? 5.225 28.549 -7.144 1.000 50.281 144 SER B C 1
ATOM 3020 O O . SER B 1 164 ? 6.191 27.968 -7.648 1.000 47.688 144 SER B O 1
ATOM 3023 N N . GLY B 1 165 ? 4.555 29.539 -7.764 1.000 53.035 145 GLY B N 1
ATOM 3024 C CA . GLY B 1 165 ? 4.826 29.979 -9.131 1.000 51.121 145 GLY B CA 1
ATOM 3025 C C . GLY B 1 165 ? 6.270 30.432 -9.381 1.000 50.702 145 GLY B C 1
ATOM 3026 O O . GLY B 1 165 ? 6.825 30.185 -10.449 1.000 51.191 145 GLY B O 1
ATOM 3027 N N . ARG B 1 166 ? 6.912 31.059 -8.388 1.000 48.046 146 ARG B N 1
ATOM 3028 C CA . ARG B 1 166 ? 8.240 31.607 -8.596 1.000 46.797 146 ARG B CA 1
ATOM 3029 C C . ARG B 1 166 ? 9.293 30.893 -7.731 1.000 51.318 146 ARG B C 1
ATOM 3030 O O . ARG B 1 166 ? 10.362 31.457 -7.462 1.000 49.199 146 ARG B O 1
ATOM 3038 N N . LYS B 1 167 ? 9.045 29.625 -7.358 1.000 55.157 147 LYS B N 1
ATOM 3039 C CA . LYS B 1 167 ? 9.934 28.920 -6.444 1.000 55.097 147 LYS B CA 1
ATOM 3040 C C . LYS B 1 167 ? 11.372 28.948 -6.950 1.000 48.398 147 LYS B C 1
ATOM 3041 O O . LYS B 1 167 ? 12.298 29.277 -6.203 1.000 54.518 147 LYS B O 1
ATOM 3047 N N . ALA B 1 168 ? 11.560 28.575 -8.216 1.000 50.124 148 ALA B N 1
ATOM 3048 C CA . ALA B 1 168 ? 12.895 28.385 -8.768 1.000 54.897 148 ALA B CA 1
ATOM 3049 C C . ALA B 1 168 ? 13.612 29.733 -8.820 1.000 46.676 148 ALA B C 1
ATOM 3050 O O . ALA B 1 168 ? 14.819 29.841 -8.610 1.000 45.952 148 ALA B O 1
ATOM 3052 N N . LEU B 1 169 ? 12.824 30.771 -9.070 1.000 42.870 149 LEU B N 1
ATOM 3053 C CA . LEU B 1 169 ? 13.308 32.138 -9.011 1.000 43.539 149 LEU B CA 1
ATOM 3054 C C . LEU B 1 169 ? 13.857 32.444 -7.618 1.000 38.322 149 LEU B C 1
ATOM 3055 O O . LEU B 1 169 ? 15.005 32.869 -7.458 1.000 31.822 149 LEU B O 1
ATOM 3060 N N . ILE B 1 170 ? 13.029 32.187 -6.598 1.000 33.925 150 ILE B N 1
ATOM 3061 C CA . ILE B 1 170 ? 13.440 32.458 -5.229 1.000 38.303 150 ILE B CA 1
ATOM 3062 C C . ILE B 1 170 ? 14.625 31.594 -4.834 1.000 36.937 150 ILE B C 1
ATOM 3063 O O . ILE B 1 170 ? 15.516 32.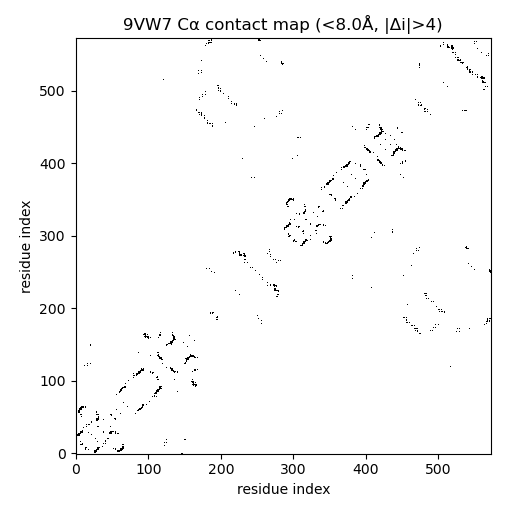091 -4.139 1.000 33.713 150 ILE B O 1
ATOM 3068 N N . GLU B 1 171 ? 14.638 30.328 -5.285 1.000 40.148 151 GLU B N 1
ATOM 3069 C CA . GLU B 1 171 ? 15.730 29.427 -4.927 1.000 45.999 151 GLU B CA 1
ATOM 3070 C C . GLU B 1 171 ? 17.078 29.952 -5.443 1.000 44.795 151 GLU B C 1
ATOM 3071 O O . GLU B 1 171 ? 18.110 29.514 -4.946 1.000 52.422 151 GLU B O 1
ATOM 3077 N N . LEU B 1 172 ? 17.096 30.899 -6.405 1.000 41.247 152 LEU B N 1
ATOM 3078 C CA . LEU B 1 172 ? 18.328 31.556 -6.833 1.000 41.777 152 LEU B CA 1
ATOM 3079 C C . LEU B 1 172 ? 18.999 32.349 -5.715 1.000 41.559 152 LEU B C 1
ATOM 3080 O O . LEU B 1 172 ? 20.197 32.636 -5.748 1.000 46.029 152 LEU B O 1
ATOM 3085 N N . TRP B 1 173 ? 18.215 32.826 -4.761 1.000 41.116 153 TRP B N 1
ATOM 3086 C CA . TRP B 1 173 ? 18.807 33.593 -3.692 1.000 40.741 153 TRP B CA 1
ATOM 3087 C C . TRP B 1 173 ? 19.176 32.689 -2.535 1.000 43.128 153 TRP B C 1
ATOM 3088 O O . TRP B 1 173 ? 20.015 33.050 -1.710 1.000 43.603 153 TRP B O 1
ATOM 3099 N N . GLY B 1 174 ? 18.514 31.526 -2.463 1.000 47.692 154 GLY B N 1
ATOM 3100 C CA . GLY B 1 174 ? 18.814 30.584 -1.394 1.000 48.299 154 GLY B CA 1
ATOM 3101 C C . GLY B 1 174 ? 17.654 29.642 -1.157 1.000 46.052 154 GLY B C 1
ATOM 3102 O O . GLY B 1 174 ? 16.706 29.611 -1.940 1.000 56.459 154 GLY B O 1
ATOM 3103 N N . ASP B 1 175 ? 17.733 28.923 -0.044 1.000 49.028 155 ASP B N 1
ATOM 3104 C CA . ASP B 1 175 ? 16.723 27.942 0.312 1.000 51.693 155 ASP B CA 1
ATOM 3105 C C . ASP B 1 175 ? 15.513 28.706 0.841 1.000 46.151 155 ASP B C 1
ATOM 3106 O O . ASP B 1 175 ? 15.588 29.381 1.863 1.000 42.373 155 ASP B O 1
ATOM 3111 N N . GLY B 1 176 ? 14.413 28.619 0.098 1.000 45.165 156 GLY B N 1
ATOM 3112 C CA . GLY B 1 176 ? 13.172 29.271 0.463 1.000 47.885 156 GLY B CA 1
ATOM 3113 C C . GLY B 1 176 ? 12.332 28.398 1.388 1.000 47.579 156 GLY B C 1
ATOM 3114 O O . GLY B 1 176 ? 11.874 27.334 0.984 1.000 51.044 156 GLY B O 1
ATOM 3115 N N . ASP B 1 177 ? 12.145 28.877 2.629 1.000 45.579 157 ASP B N 1
ATOM 3116 C CA . ASP B 1 177 ? 11.301 28.248 3.628 1.000 34.776 157 ASP B CA 1
ATOM 3117 C C . ASP B 1 177 ? 10.019 29.058 3.733 1.000 35.430 157 ASP B C 1
ATOM 3118 O O . ASP B 1 177 ? 10.016 30.168 4.270 1.000 35.901 157 ASP B O 1
ATOM 3123 N N . TYR B 1 178 ? 8.961 28.499 3.139 1.000 36.503 158 TYR B N 1
ATOM 3124 C CA . TYR B 1 178 ? 7.657 29.128 3.073 1.000 35.857 158 TYR B CA 1
ATOM 3125 C C . TYR B 1 178 ? 6.911 28.737 4.335 1.000 35.736 158 TYR B C 1
ATOM 3126 O O . TYR B 1 178 ? 6.712 27.547 4.579 1.000 39.052 158 TYR B O 1
ATOM 3135 N N . LEU B 1 179 ? 6.493 29.736 5.110 1.000 33.788 159 LEU B N 1
ATOM 3136 C CA . LEU B 1 179 ? 6.040 29.505 6.473 1.000 35.310 159 LEU B CA 1
ATOM 3137 C C . LEU B 1 179 ? 4.518 29.594 6.594 1.000 34.688 159 LEU B C 1
ATOM 3138 O O . LEU B 1 179 ? 4.000 29.469 7.684 1.000 36.373 159 LEU B O 1
ATOM 3143 N N . GLY B 1 180 ? 3.820 29.879 5.496 1.000 35.689 160 GLY B N 1
ATOM 3144 C CA . GLY B 1 180 ? 2.380 30.044 5.514 1.000 33.351 160 GLY B CA 1
ATOM 3145 C C . GLY B 1 180 ? 1.993 31.444 5.056 1.000 36.442 160 GLY B C 1
ATOM 3146 O O . GLY B 1 180 ? 2.857 32.186 4.549 1.000 34.162 160 GLY B O 1
ATOM 3147 N N . ALA B 1 181 ? 0.723 31.788 5.337 1.000 34.689 161 ALA B N 1
ATOM 3148 C CA . ALA B 1 181 ? 0.000 32.833 4.623 1.000 41.960 161 ALA B CA 1
ATOM 3149 C C . ALA B 1 181 ? 0.084 34.158 5.369 1.000 34.739 161 ALA B C 1
ATOM 3150 O O . ALA B 1 181 ? -0.115 35.183 4.755 1.000 31.469 161 ALA B O 1
ATOM 3152 N N . ASP B 1 182 ? 0.327 34.138 6.686 1.000 38.022 162 ASP B N 1
ATOM 3153 C CA . ASP B 1 182 ? 0.499 35.378 7.436 1.000 32.583 162 ASP B CA 1
ATOM 3154 C C . ASP B 1 182 ? 1.819 36.025 7.004 1.000 36.166 162 ASP B C 1
ATOM 3155 O O . ASP B 1 182 ? 2.894 35.518 7.322 1.000 32.037 162 ASP B O 1
ATOM 3160 N N . ALA B 1 183 ? 1.701 37.111 6.221 1.000 33.053 163 ALA B N 1
ATOM 3161 C CA . ALA B 1 183 ? 2.830 37.875 5.732 1.000 31.511 163 ALA B CA 1
ATOM 3162 C C . ALA B 1 183 ? 3.892 38.075 6.810 1.000 29.302 163 ALA B C 1
ATOM 3163 O O . ALA B 1 183 ? 5.090 38.122 6.518 1.000 31.696 163 ALA B O 1
ATOM 3165 N N . GLY B 1 184 ? 3.449 38.202 8.057 1.000 27.173 164 GLY B N 1
ATOM 3166 C CA . GLY B 1 184 ? 4.338 38.607 9.135 1.000 26.075 164 GLY B CA 1
ATOM 3167 C C . GLY B 1 184 ? 5.190 37.483 9.726 1.000 25.064 164 GLY B C 1
ATOM 3168 O O . GLY B 1 184 ? 6.080 37.803 10.516 1.000 23.626 164 GLY B O 1
ATOM 3169 N N . LEU B 1 185 ? 4.925 36.211 9.369 1.000 21.803 165 LEU B N 1
ATOM 3170 C CA . LEU B 1 185 ? 5.609 35.095 9.992 1.000 26.910 165 LEU B CA 1
ATOM 3171 C C . LEU B 1 185 ? 7.113 35.056 9.681 1.000 30.706 165 LEU B C 1
ATOM 3172 O O . LEU B 1 185 ? 7.884 34.571 10.506 1.000 33.148 165 LEU B O 1
ATOM 3177 N N . SER B 1 186 ? 7.560 35.558 8.524 1.000 29.765 166 SER B N 1
ATOM 3178 C CA . SER B 1 186 ? 8.968 35.457 8.182 1.000 30.936 166 SER B CA 1
ATOM 3179 C C . SER B 1 186 ? 9.775 36.366 9.103 1.000 29.895 166 SER B C 1
ATOM 3180 O O . SER B 1 186 ? 10.755 35.928 9.688 1.000 35.395 166 SER B O 1
ATOM 3183 N N . ALA B 1 187 ? 9.306 37.590 9.320 1.000 28.259 167 ALA B N 1
ATOM 3184 C CA . ALA B 1 187 ? 9.937 38.484 10.282 1.000 28.141 167 ALA B CA 1
ATOM 3185 C C . ALA B 1 187 ? 10.031 37.866 11.675 1.000 26.123 167 ALA B C 1
ATOM 3186 O O . ALA B 1 187 ? 11.046 37.998 12.372 1.000 26.963 167 ALA B O 1
ATOM 3188 N N . LEU B 1 188 ? 8.932 37.254 12.101 1.000 23.159 168 LEU B N 1
ATOM 3189 C CA . LEU B 1 188 ? 8.822 36.747 13.447 1.000 23.951 168 LEU B CA 1
ATOM 3190 C C . LEU B 1 188 ? 9.760 35.554 13.629 1.000 24.970 168 LEU B C 1
ATOM 3191 O O . LEU B 1 188 ? 10.446 35.432 14.636 1.000 27.597 168 LEU B O 1
ATOM 3196 N N . TYR B 1 189 ? 9.776 34.648 12.656 1.000 26.184 169 TYR B N 1
ATOM 3197 C CA . TYR B 1 189 ? 10.712 33.540 12.703 1.000 28.991 169 TYR B CA 1
ATOM 3198 C C . TYR B 1 189 ? 12.143 34.078 12.671 1.000 31.419 169 TYR B C 1
ATOM 3199 O O . TYR B 1 189 ? 12.992 33.639 13.440 1.000 31.226 169 TYR B O 1
ATOM 3208 N N . ASP B 1 190 ? 12.395 35.063 11.805 1.000 31.153 170 ASP B N 1
ATOM 3209 C CA . ASP B 1 190 ? 13.733 35.604 11.656 1.000 31.395 170 ASP B CA 1
ATOM 3210 C C . ASP B 1 190 ? 14.254 36.161 12.991 1.000 31.558 170 ASP B C 1
ATOM 3211 O O . ASP B 1 190 ? 15.412 35.928 13.363 1.000 28.351 170 ASP B O 1
ATOM 3216 N N . LEU B 1 191 ? 13.402 36.935 13.672 1.000 28.162 171 LEU B N 1
ATOM 3217 C CA . LEU B 1 191 ? 13.766 37.594 14.919 1.000 26.485 171 LEU B CA 1
ATOM 3218 C C . LEU B 1 191 ? 13.966 36.526 15.995 1.000 25.527 171 LEU B C 1
ATOM 3219 O O . LEU B 1 191 ? 14.943 36.582 16.719 1.000 26.614 171 LEU B O 1
ATOM 3224 N N . ALA B 1 192 ? 13.124 35.490 16.022 1.000 25.141 172 ALA B N 1
ATOM 3225 C CA . ALA B 1 192 ? 13.263 34.430 17.009 1.000 27.832 172 ALA B CA 1
ATOM 3226 C C . ALA B 1 192 ? 14.619 33.723 16.901 1.000 26.338 172 ALA B C 1
ATOM 3227 O O . ALA B 1 192 ? 15.291 33.455 17.896 1.000 25.578 172 ALA B O 1
ATOM 3229 N N . LEU B 1 193 ? 14.950 33.350 15.665 1.000 26.453 173 LEU B N 1
ATOM 3230 C CA . LEU B 1 193 ? 16.181 32.663 15.332 1.000 26.214 173 LEU B CA 1
ATOM 3231 C C . LEU B 1 193 ? 17.383 33.575 15.611 1.000 26.786 173 LEU B C 1
ATOM 3232 O O . LEU B 1 193 ? 18.401 33.094 16.136 1.000 21.782 173 LEU B O 1
ATOM 3237 N N . LEU B 1 194 ? 17.264 34.889 15.286 1.000 24.172 174 LEU B N 1
ATOM 3238 C CA . LEU B 1 194 ? 18.383 35.794 15.516 1.000 26.530 174 LEU B CA 1
ATOM 3239 C C . LEU B 1 194 ? 18.655 35.892 17.017 1.000 27.833 174 LEU B C 1
ATOM 3240 O O . LEU B 1 194 ? 19.804 36.021 17.465 1.000 28.436 174 LEU B O 1
ATOM 3245 N N . GLY B 1 195 ? 17.577 35.761 17.781 1.000 25.278 175 GLY B N 1
ATOM 3246 C CA . GLY B 1 195 ? 17.701 35.659 19.214 1.000 28.227 175 GLY B CA 1
ATOM 3247 C C . GLY B 1 195 ? 18.742 34.622 19.605 1.000 27.042 175 GLY B C 1
ATOM 3248 O O . GLY B 1 195 ? 19.583 34.889 20.463 1.000 23.632 175 GLY B O 1
ATOM 3249 N N . VAL B 1 196 ? 18.612 33.440 18.993 1.000 26.481 176 VAL B N 1
ATOM 3250 C CA . VAL B 1 196 ? 19.430 32.310 19.365 1.000 30.037 176 VAL B CA 1
ATOM 3251 C C . VAL B 1 196 ? 20.868 32.646 19.008 1.000 29.824 176 VAL B C 1
ATOM 3252 O O . VAL B 1 196 ? 21.786 32.329 19.751 1.000 28.181 176 VAL B O 1
ATOM 3256 N N . MET B 1 197 ? 21.042 33.233 17.822 1.000 32.098 177 MET B N 1
ATOM 3257 C CA . MET B 1 197 ? 22.374 33.513 17.309 1.000 29.976 177 MET B CA 1
ATOM 3258 C C . MET B 1 197 ? 23.033 34.529 18.222 1.000 25.969 177 MET B C 1
ATOM 3259 O O . MET B 1 197 ? 24.149 34.356 18.671 1.000 28.340 177 MET B O 1
ATOM 3264 N N . TRP B 1 198 ? 22.333 35.619 18.483 1.000 27.263 178 TRP B N 1
ATOM 3265 C CA . TRP B 1 198 ? 22.919 36.678 19.278 1.000 29.178 178 TRP B CA 1
ATOM 3266 C C . TRP B 1 198 ? 23.374 36.141 20.613 1.000 26.494 178 TRP B C 1
ATOM 3267 O O . TRP B 1 198 ? 24.465 36.445 21.071 1.000 29.365 178 TRP B O 1
ATOM 3278 N N . SER B 1 199 ? 22.522 35.323 21.204 1.000 29.974 179 SER B N 1
ATOM 3279 C CA . SER B 1 199 ? 22.739 34.823 22.554 1.000 31.831 179 SER B CA 1
ATOM 3280 C C . SER B 1 199 ? 23.800 33.725 22.532 1.000 25.131 179 SER B C 1
ATOM 3281 O O . SER B 1 199 ? 24.668 33.699 23.386 1.000 27.975 179 SER B O 1
ATOM 3284 N N . THR B 1 200 ? 23.878 32.918 21.478 1.000 25.252 180 THR B N 1
ATOM 3285 C CA . THR B 1 200 ? 24.933 31.912 21.392 1.000 28.328 180 THR B CA 1
ATOM 3286 C C . THR B 1 200 ? 26.314 32.567 21.215 1.000 30.625 180 THR B C 1
ATOM 3287 O O . THR B 1 200 ? 27.340 32.062 21.673 1.000 23.954 180 THR B O 1
ATOM 3291 N N . ILE B 1 201 ? 26.344 33.699 20.506 1.000 29.246 181 ILE B N 1
ATOM 3292 C CA . ILE B 1 201 ? 27.590 34.385 20.235 1.000 29.945 181 ILE B CA 1
ATOM 3293 C C . ILE B 1 201 ? 28.050 35.142 21.483 1.000 29.168 181 ILE B C 1
ATOM 3294 O O . ILE B 1 201 ? 29.226 35.120 21.816 1.000 29.069 181 ILE B O 1
ATOM 3299 N N . ALA B 1 202 ? 27.144 35.894 22.119 1.000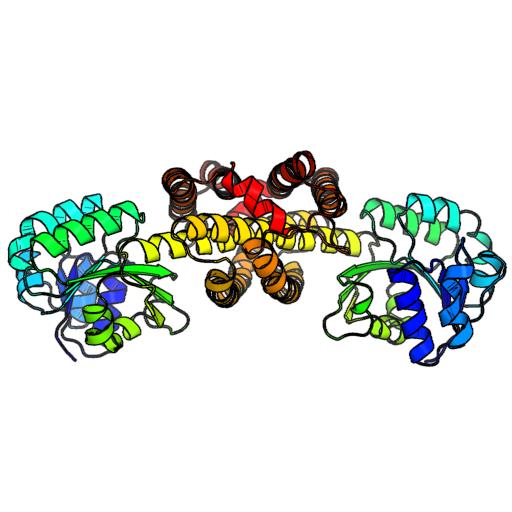 27.614 182 ALA B N 1
ATOM 3300 C CA . ALA B 1 202 ? 27.468 36.573 23.365 1.000 27.742 182 ALA B CA 1
ATOM 3301 C C . ALA B 1 202 ? 28.102 35.607 24.375 1.000 28.041 182 ALA B C 1
ATOM 3302 O O . ALA B 1 202 ? 29.153 35.889 24.953 1.000 27.037 182 ALA B O 1
ATOM 3304 N N . SER B 1 203 ? 27.493 34.438 24.551 1.000 24.571 183 SER B N 1
ATOM 3305 C CA . SER B 1 203 ? 27.969 33.516 25.565 1.000 23.884 183 SER B CA 1
ATOM 3306 C C . SER B 1 203 ? 29.273 32.842 25.137 1.000 22.751 183 SER B C 1
ATOM 3307 O O . SER B 1 203 ? 30.096 32.501 25.962 1.000 24.304 183 SER B O 1
ATOM 3310 N N . PHE B 1 204 ? 29.496 32.667 23.844 1.000 25.615 184 PHE B N 1
ATOM 3311 C CA . PHE B 1 204 ? 30.781 32.194 23.371 1.000 26.647 184 PHE B CA 1
ATOM 3312 C C . PHE B 1 204 ? 31.885 33.192 23.726 1.000 28.078 184 PHE B C 1
ATOM 3313 O O . PHE B 1 204 ? 32.955 32.818 24.213 1.000 27.818 184 PHE B O 1
ATOM 3321 N N . LEU B 1 205 ? 31.632 34.478 23.467 1.000 25.255 185 LEU B N 1
ATOM 3322 C CA . LEU B 1 205 ? 32.635 35.477 23.768 1.000 25.633 185 LEU B CA 1
ATOM 3323 C C . LEU B 1 205 ? 32.803 35.650 25.280 1.000 26.011 185 LEU B C 1
ATOM 3324 O O . LEU B 1 205 ? 33.907 35.932 25.742 1.000 26.649 185 LEU B O 1
ATOM 3329 N N . HIS B 1 206 ? 31.727 35.464 26.054 1.000 25.541 186 HIS B N 1
ATOM 3330 C CA . HIS B 1 206 ? 31.838 35.446 27.495 1.000 26.928 186 HIS B CA 1
ATOM 3331 C C . HIS B 1 206 ? 32.842 34.364 27.896 1.000 30.714 186 HIS B C 1
ATOM 3332 O O . HIS B 1 206 ? 33.807 34.633 28.612 1.000 29.408 186 HIS B O 1
ATOM 3339 N N . GLY B 1 207 ? 32.631 33.137 27.414 1.000 28.405 187 GLY B N 1
ATOM 3340 C CA . GLY B 1 207 ? 33.525 32.052 27.778 1.000 28.013 187 GLY B CA 1
ATOM 3341 C C . GLY B 1 207 ? 34.944 32.253 27.256 1.000 28.964 187 GLY B C 1
ATOM 3342 O O . GLY B 1 207 ? 35.894 31.855 27.926 1.000 31.533 187 GLY B O 1
ATOM 3343 N N . ALA B 1 208 ? 35.081 32.849 26.056 1.000 28.666 188 ALA B N 1
ATOM 3344 C CA . ALA B 1 208 ? 36.395 33.174 25.497 1.000 28.919 188 ALA B CA 1
ATOM 3345 C C . ALA B 1 208 ? 37.170 34.146 26.385 1.000 29.118 188 ALA B C 1
ATOM 3346 O O . ALA B 1 208 ? 38.351 33.943 26.606 1.000 26.843 188 ALA B O 1
ATOM 3348 N N . ALA B 1 209 ? 36.497 35.210 26.844 1.000 30.443 189 ALA B N 1
ATOM 3349 C CA . ALA B 1 209 ? 37.053 36.184 27.779 1.000 31.780 189 ALA B CA 1
ATOM 3350 C C . ALA B 1 209 ? 37.486 35.502 29.068 1.000 33.010 189 ALA B C 1
ATOM 3351 O O . ALA B 1 209 ? 38.584 35.768 29.578 1.000 35.873 189 ALA B O 1
ATOM 3353 N N . LEU B 1 210 ? 36.601 34.632 29.575 1.000 30.324 190 LEU B N 1
ATOM 3354 C CA . LEU B 1 210 ? 36.845 33.971 30.841 1.000 31.560 190 LEU B CA 1
ATOM 3355 C C . LEU B 1 210 ? 38.086 33.082 30.720 1.000 30.168 190 LEU B C 1
ATOM 3356 O O . LEU B 1 210 ? 38.989 33.144 31.529 1.000 31.544 190 LEU B O 1
ATOM 3361 N N . LEU B 1 211 ? 38.159 32.284 29.668 1.000 30.307 191 LEU B N 1
ATOM 3362 C CA . LEU B 1 211 ? 39.320 31.446 29.466 1.000 33.310 191 LEU B CA 1
ATOM 3363 C C . LEU B 1 211 ? 40.548 32.277 29.063 1.000 36.192 191 LEU B C 1
ATOM 3364 O O . LEU B 1 211 ? 41.700 31.854 29.259 1.000 32.741 191 LEU B O 1
ATOM 3369 N N . GLY B 1 212 ? 40.304 33.484 28.535 1.000 33.112 192 GLY B N 1
ATOM 3370 C CA . GLY B 1 212 ? 41.388 34.398 28.206 1.000 35.959 192 GLY B CA 1
ATOM 3371 C C . GLY B 1 212 ? 42.197 34.846 29.428 1.000 39.270 192 GLY B C 1
ATOM 3372 O O . GLY B 1 212 ? 43.356 35.276 29.278 1.000 32.490 192 GLY B O 1
ATOM 3373 N N . THR B 1 213 ? 41.589 34.719 30.629 1.000 35.398 193 THR B N 1
ATOM 3374 C CA . THR B 1 213 ? 42.265 35.131 31.844 1.000 33.414 193 THR B CA 1
ATOM 3375 C C . THR B 1 213 ? 43.295 34.069 32.222 1.000 33.992 193 THR B C 1
ATOM 3376 O O . THR B 1 213 ? 43.934 34.233 33.241 1.000 33.511 193 THR B O 1
ATOM 3380 N N . GLU B 1 214 ? 43.396 32.965 31.461 1.000 30.944 194 GLU B N 1
ATOM 3381 C CA . GLU B 1 214 ? 44.432 31.962 31.672 1.000 29.543 194 GLU B CA 1
ATOM 3382 C C . GLU B 1 214 ? 45.201 31.776 30.376 1.000 29.935 194 GLU B C 1
ATOM 3383 O O . GLU B 1 214 ? 45.707 30.689 30.131 1.000 31.265 194 GLU B O 1
ATOM 3389 N N . ASP B 1 215 ? 45.205 32.839 29.553 1.000 32.843 195 ASP B N 1
ATOM 3390 C CA . ASP B 1 215 ? 45.869 32.898 28.260 1.000 37.209 195 ASP B CA 1
ATOM 3391 C C . ASP B 1 215 ? 45.408 31.806 27.304 1.000 34.851 195 ASP B C 1
ATOM 3392 O O . ASP B 1 215 ? 46.183 31.410 26.440 1.000 37.953 195 ASP B O 1
ATOM 3397 N N . VAL B 1 216 ? 44.180 31.307 27.480 1.000 35.777 196 VAL B N 1
ATOM 3398 C CA . VAL B 1 216 ? 43.535 30.491 26.467 1.000 34.044 196 VAL B CA 1
ATOM 3399 C C . VAL B 1 216 ? 42.813 31.460 25.528 1.000 32.218 196 VAL B C 1
ATOM 3400 O O . VAL B 1 216 ? 42.093 32.354 25.979 1.000 32.756 196 VAL B O 1
ATOM 3404 N N . THR B 1 217 ? 43.079 31.309 24.226 1.000 29.105 197 THR B N 1
ATOM 3405 C CA . THR B 1 217 ? 42.575 32.181 23.173 1.000 26.514 197 THR B CA 1
ATOM 3406 C C . THR B 1 217 ? 41.220 31.674 22.668 1.000 26.232 197 THR B C 1
ATOM 3407 O O . THR B 1 217 ? 40.855 30.512 22.883 1.000 24.438 197 THR B O 1
ATOM 3411 N N . ALA B 1 218 ? 40.515 32.544 21.945 1.000 22.386 198 ALA B N 1
ATOM 3412 C CA . ALA B 1 218 ? 39.190 32.207 21.479 1.000 25.190 198 ALA B CA 1
ATOM 3413 C C . ALA B 1 218 ? 39.255 31.064 20.484 1.000 25.052 198 ALA B C 1
ATOM 3414 O O . ALA B 1 218 ? 38.343 30.246 20.453 1.000 27.305 198 ALA B O 1
ATOM 3416 N N . GLN B 1 219 ? 40.307 31.025 19.664 1.000 26.695 199 GLN B N 1
ATOM 3417 C CA . GLN B 1 219 ? 40.445 29.969 18.670 1.000 29.618 199 GLN B CA 1
ATOM 3418 C C . GLN B 1 219 ? 40.787 28.631 19.340 1.000 32.295 199 GLN B C 1
ATOM 3419 O O . GLN B 1 219 ? 40.576 27.566 18.738 1.000 32.868 199 GLN B O 1
ATOM 3425 N N . GLN B 1 220 ? 41.341 28.680 20.565 1.000 27.205 200 GLN B N 1
ATOM 3426 C CA . GLN B 1 220 ? 41.592 27.445 21.279 1.000 29.221 200 GLN B CA 1
ATOM 3427 C C . GLN B 1 220 ? 40.280 26.931 21.846 1.000 27.199 200 GLN B C 1
ATOM 3428 O O . GLN B 1 220 ? 40.018 25.737 21.823 1.000 29.308 200 GLN B O 1
ATOM 3434 N N . PHE B 1 221 ? 39.451 27.858 22.315 1.000 29.404 201 PHE B N 1
ATOM 3435 C CA . PHE B 1 221 ? 38.189 27.545 22.949 1.000 28.258 201 PHE B CA 1
ATOM 3436 C C . PHE B 1 221 ? 37.210 26.972 21.915 1.000 29.547 201 PHE B C 1
ATOM 3437 O O . PHE B 1 221 ? 36.394 26.102 22.226 1.000 29.531 201 PHE B O 1
ATOM 3445 N N . LEU B 1 222 ? 37.309 27.433 20.663 1.000 30.264 202 LEU B N 1
ATOM 3446 C CA . LEU B 1 222 ? 36.206 27.279 19.737 1.000 33.544 202 LEU B CA 1
ATOM 3447 C C . LEU B 1 222 ? 35.856 25.812 19.520 1.000 31.666 202 LEU B C 1
ATOM 3448 O O . LEU B 1 222 ? 34.693 25.432 19.467 1.000 29.691 202 LEU B O 1
ATOM 3453 N N . PRO B 1 223 ? 36.819 24.912 19.303 1.000 30.035 203 PRO B N 1
ATOM 3454 C CA . PRO B 1 223 ? 36.440 23.538 19.009 1.000 29.622 203 PRO B CA 1
ATOM 3455 C C . PRO B 1 223 ? 35.720 22.858 20.167 1.000 26.452 203 PRO B C 1
ATOM 3456 O O . PRO B 1 223 ? 34.862 22.012 19.937 1.000 26.272 203 PRO B O 1
ATOM 3460 N N . LYS B 1 224 ? 36.017 23.250 21.405 1.000 27.213 204 LYS B N 1
ATOM 3461 C CA . LYS B 1 224 ? 35.330 22.666 22.547 1.000 27.915 204 LYS B CA 1
ATOM 3462 C C . LYS B 1 224 ? 33.891 23.139 22.520 1.000 26.975 204 LYS B C 1
ATOM 3463 O O . LYS B 1 224 ? 32.962 22.384 22.794 1.000 26.177 204 LYS B O 1
ATOM 3469 N N . VAL B 1 225 ? 33.713 24.392 22.114 1.000 27.687 205 VAL B N 1
ATOM 3470 C CA . VAL B 1 225 ? 32.376 24.947 22.005 1.000 27.353 205 VAL B CA 1
ATOM 3471 C C . VAL B 1 225 ? 31.594 24.248 20.895 1.000 27.963 205 VAL B C 1
ATOM 3472 O O . VAL B 1 225 ? 30.413 23.925 21.077 1.000 27.732 205 VAL B O 1
ATOM 3476 N N . GLU B 1 226 ? 32.250 23.942 19.767 1.000 28.342 206 GLU B N 1
ATOM 3477 C CA . GLU B 1 226 ? 31.550 23.344 18.630 1.000 26.861 206 GLU B CA 1
ATOM 3478 C C . GLU B 1 226 ? 31.078 21.956 19.023 1.000 26.397 206 GLU B C 1
ATOM 3479 O O . GLU B 1 226 ? 29.921 21.600 18.791 1.000 28.709 206 GLU B O 1
ATOM 3485 N N . ARG B 1 227 ? 31.973 21.188 19.651 1.000 25.716 207 ARG B N 1
ATOM 3486 C CA . ARG B 1 227 ? 31.561 19.893 20.151 1.000 26.103 207 ARG B CA 1
ATOM 3487 C C . ARG B 1 227 ? 30.362 20.068 21.078 1.000 27.349 207 ARG B C 1
ATOM 3488 O O . ARG B 1 227 ? 29.380 19.367 20.949 1.000 23.301 207 ARG B O 1
ATOM 3496 N N . TRP B 1 228 ? 30.455 21.003 22.038 1.000 27.817 208 TRP B N 1
ATOM 3497 C CA . TRP B 1 228 ? 29.455 21.067 23.090 1.000 26.644 208 TRP B CA 1
ATOM 3498 C C . TRP B 1 228 ? 28.120 21.427 22.454 1.000 26.219 208 TRP B C 1
ATOM 3499 O O . TRP B 1 228 ? 27.085 20.890 22.831 1.000 31.856 208 TRP B O 1
ATOM 3510 N N . LEU B 1 229 ? 28.156 22.221 21.388 1.000 28.517 209 LEU B N 1
ATOM 3511 C CA . LEU B 1 229 ? 26.921 22.701 20.790 1.000 28.513 209 LEU B CA 1
ATOM 3512 C C . LEU B 1 229 ? 26.092 21.536 20.271 1.000 27.160 209 LEU B C 1
ATOM 3513 O O . LEU B 1 229 ? 24.875 21.601 20.290 1.000 26.319 209 LEU B O 1
ATOM 3518 N N . GLY B 1 230 ? 26.771 20.485 19.829 1.000 25.750 210 GLY B N 1
ATOM 3519 C CA . GLY B 1 230 ? 26.138 19.231 19.471 1.000 23.880 210 GLY B CA 1
ATOM 3520 C C . GLY B 1 230 ? 25.334 18.647 20.613 1.000 24.748 210 GLY B C 1
ATOM 3521 O O . GLY B 1 230 ? 24.210 18.174 20.421 1.000 26.524 210 GLY B O 1
ATOM 3522 N N . ALA B 1 231 ? 25.904 18.692 21.816 1.000 26.267 211 ALA B N 1
ATOM 3523 C CA . ALA B 1 231 ? 25.157 18.221 22.982 1.000 28.440 211 ALA B CA 1
ATOM 3524 C C . ALA B 1 231 ? 23.972 19.151 23.235 1.000 29.966 211 ALA B C 1
ATOM 3525 O O . ALA B 1 231 ? 22.847 18.697 23.496 1.000 31.048 211 ALA B O 1
ATOM 3527 N N . VAL B 1 232 ? 24.228 20.460 23.132 1.000 27.908 212 VAL B N 1
ATOM 3528 C CA . VAL B 1 232 ? 23.181 21.427 23.455 1.000 29.731 212 VAL B CA 1
ATOM 3529 C C . VAL B 1 232 ? 21.978 21.223 22.536 1.000 27.078 212 VAL B C 1
ATOM 3530 O O . VAL B 1 232 ? 20.845 21.210 22.986 1.000 28.757 212 VAL B O 1
ATOM 3534 N N . ALA B 1 233 ? 22.222 21.054 21.245 1.000 29.793 213 ALA B N 1
ATOM 3535 C CA . ALA B 1 233 ? 21.151 20.820 20.292 1.000 31.074 213 ALA B CA 1
ATOM 3536 C C . ALA B 1 233 ? 20.432 19.513 20.637 1.000 29.276 213 ALA B C 1
ATOM 3537 O O . ALA B 1 233 ? 19.211 19.434 20.574 1.000 30.182 213 ALA B O 1
ATOM 3539 N N . SER B 1 234 ? 21.167 18.497 21.071 1.000 27.438 214 SER B N 1
ATOM 3540 C CA . SER B 1 234 ? 20.507 17.254 21.463 1.000 28.425 214 SER B CA 1
ATOM 3541 C C . SER B 1 234 ? 19.552 17.417 22.661 1.000 28.762 214 SER B C 1
ATOM 3542 O O . SER B 1 234 ? 18.722 16.546 22.921 1.000 27.367 214 SER B O 1
ATOM 3545 N N . PHE B 1 235 ? 19.742 18.454 23.486 1.000 27.598 215 PHE B N 1
ATOM 3546 C CA . PHE B 1 235 ? 18.870 18.693 24.623 1.000 24.310 215 PHE B CA 1
ATOM 3547 C C . PHE B 1 235 ? 17.546 19.320 24.185 1.000 25.551 215 PHE B C 1
ATOM 3548 O O . PHE B 1 235 ? 16.579 19.293 24.934 1.000 26.089 215 PHE B O 1
ATOM 3556 N N . LEU B 1 236 ? 17.501 19.944 22.999 1.000 25.749 216 LEU B N 1
ATOM 3557 C CA . LEU B 1 236 ? 16.407 20.847 22.694 1.000 24.399 216 LEU B CA 1
ATOM 3558 C C . LEU B 1 236 ? 15.115 20.088 22.434 1.000 25.766 216 LEU B C 1
ATOM 3559 O O . LEU B 1 236 ? 14.062 20.616 22.738 1.000 26.597 216 LEU B O 1
ATOM 3564 N N . PRO B 1 237 ? 15.103 18.871 21.849 1.000 30.143 217 PRO B N 1
ATOM 3565 C CA . PRO B 1 237 ? 13.839 18.169 21.590 1.000 26.723 217 PRO B CA 1
ATOM 3566 C C . PRO B 1 237 ? 13.046 17.848 22.839 1.000 25.512 217 PRO B C 1
ATOM 3567 O O . PRO B 1 237 ? 11.833 18.006 22.867 1.000 28.436 217 PRO B O 1
ATOM 3571 N N . GLY B 1 238 ? 13.750 17.474 23.896 1.000 27.705 218 GLY B N 1
ATOM 3572 C CA . GLY B 1 238 ? 13.091 17.172 25.157 1.000 26.657 218 GLY B CA 1
ATOM 3573 C C . GLY B 1 238 ? 12.533 18.432 25.819 1.000 30.906 218 GLY B C 1
ATOM 3574 O O . GLY B 1 238 ? 11.421 18.409 26.358 1.000 28.639 218 GLY B O 1
ATOM 3575 N N . ILE B 1 239 ? 13.320 19.523 25.751 1.000 30.874 219 ILE B N 1
ATOM 3576 C CA . ILE B 1 239 ? 12.946 20.813 26.296 1.000 32.405 219 ILE B CA 1
ATOM 3577 C C . ILE B 1 239 ? 11.696 21.297 25.563 1.000 29.260 219 ILE B C 1
ATOM 3578 O O . ILE B 1 239 ? 10.737 21.749 26.179 1.000 27.108 219 ILE B O 1
ATOM 3583 N N . ALA B 1 240 ? 11.711 21.166 24.243 1.000 24.792 220 ALA B N 1
ATOM 3584 C CA . ALA B 1 240 ? 10.571 21.564 23.453 1.000 27.674 220 ALA B CA 1
ATOM 3585 C C . ALA B 1 240 ? 9.321 20.807 23.882 1.000 29.349 220 ALA B C 1
ATOM 3586 O O . ALA B 1 240 ? 8.236 21.378 23.937 1.000 25.801 220 ALA B O 1
ATOM 3588 N N . ALA B 1 241 ? 9.480 19.494 24.079 1.000 31.306 221 ALA B N 1
ATOM 3589 C CA . ALA B 1 241 ? 8.357 18.631 24.419 1.000 28.956 221 ALA B CA 1
ATOM 3590 C C . ALA B 1 241 ? 7.729 19.100 25.711 1.000 26.995 221 ALA B C 1
ATOM 3591 O O . ALA B 1 241 ? 6.518 19.203 25.824 1.000 28.598 221 ALA B O 1
ATOM 3593 N N . GLN B 1 242 ? 8.566 19.371 26.703 1.000 29.182 222 GLN B N 1
ATOM 3594 C CA . GLN B 1 242 ? 8.042 19.827 27.965 1.000 32.782 222 GLN B CA 1
ATOM 3595 C C . GLN B 1 242 ? 7.467 21.239 27.826 1.000 32.035 222 GLN B C 1
ATOM 3596 O O . GLN B 1 242 ? 6.556 21.618 28.556 1.000 35.044 222 GLN B O 1
ATOM 3602 N N . ALA B 1 243 ? 8.018 22.055 26.937 1.000 29.290 223 ALA B N 1
ATOM 3603 C CA . ALA B 1 243 ? 7.506 23.409 26.805 1.000 30.786 223 ALA B CA 1
ATOM 3604 C C . ALA B 1 243 ? 6.074 23.349 26.280 1.000 32.760 223 ALA B C 1
ATOM 3605 O O . ALA B 1 243 ? 5.202 24.107 26.740 1.000 33.341 223 ALA B O 1
ATOM 3607 N N . ASP B 1 244 ? 5.835 22.396 25.361 1.000 28.750 224 ASP B N 1
ATOM 3608 C CA . ASP B 1 244 ? 4.531 22.236 24.722 1.000 31.292 224 ASP B CA 1
ATOM 3609 C C . ASP B 1 244 ? 3.530 21.568 25.673 1.000 33.484 224 ASP B C 1
ATOM 3610 O O . ASP B 1 244 ? 2.371 21.966 25.700 1.000 35.927 224 ASP B O 1
ATOM 3615 N N . SER B 1 245 ? 3.975 20.591 26.478 1.000 34.015 225 SER B N 1
ATOM 3616 C CA . SER B 1 245 ? 3.084 19.865 27.373 1.000 31.648 225 SER B CA 1
ATOM 3617 C C . SER B 1 245 ? 2.757 20.671 28.625 1.000 31.943 225 SER B C 1
ATOM 3618 O O . SER B 1 245 ? 1.673 20.553 29.175 1.000 36.871 225 SER B O 1
ATOM 3621 N N . GLY B 1 246 ? 3.713 21.444 29.115 1.000 33.380 226 GLY B N 1
ATOM 3622 C CA . GLY B 1 246 ? 3.541 22.186 30.353 1.000 38.434 226 GLY B CA 1
ATOM 3623 C C . GLY B 1 246 ? 3.938 21.358 31.578 1.000 36.754 226 GLY B C 1
ATOM 3624 O O . GLY B 1 246 ? 3.772 21.787 32.718 1.000 36.539 226 GLY B O 1
ATOM 3625 N N . ASP B 1 247 ? 4.423 20.149 31.334 1.000 36.413 227 ASP B N 1
ATOM 3626 C CA . ASP B 1 247 ? 4.834 19.314 32.435 1.000 45.084 227 ASP B CA 1
ATOM 3627 C C . ASP B 1 247 ? 6.361 19.386 32.510 1.000 38.819 227 ASP B C 1
ATOM 3628 O O . ASP B 1 247 ? 7.052 18.704 31.772 1.000 39.016 227 ASP B O 1
ATOM 3633 N N . TYR B 1 248 ? 6.862 20.223 33.430 1.000 40.909 228 TYR B N 1
ATOM 3634 C CA . TYR B 1 248 ? 8.269 20.591 33.506 1.000 39.559 228 TYR B CA 1
ATOM 3635 C C . TYR B 1 248 ? 9.106 19.620 34.360 1.000 39.370 228 TYR B C 1
ATOM 3636 O O . TYR B 1 248 ? 10.339 19.640 34.311 1.000 38.734 228 TYR B O 1
ATOM 3645 N N . ALA B 1 249 ? 8.443 18.784 35.151 1.000 39.579 229 ALA B N 1
ATOM 3646 C CA . ALA B 1 249 ? 9.105 18.069 36.216 1.000 43.484 229 ALA B CA 1
ATOM 3647 C C . ALA B 1 249 ? 10.252 17.260 35.606 1.000 48.052 229 ALA B C 1
ATOM 3648 O O . ALA B 1 249 ? 10.081 16.553 34.615 1.000 47.984 229 ALA B O 1
ATOM 3650 N N . THR B 1 250 ? 11.440 17.400 36.188 1.000 46.012 230 THR B N 1
ATOM 3651 C CA . THR B 1 250 ? 12.566 16.584 35.788 1.000 47.850 230 THR B CA 1
ATOM 3652 C C . THR B 1 250 ? 13.128 15.903 37.033 1.000 58.181 230 THR B C 1
ATOM 3653 O O . THR B 1 250 ? 12.859 16.343 38.156 1.000 54.349 230 THR B O 1
ATOM 3657 N N . ASP B 1 251 ? 13.951 14.871 36.807 1.000 59.022 231 ASP B N 1
ATOM 3658 C CA . ASP B 1 251 ? 14.657 14.181 37.878 1.000 70.007 231 ASP B CA 1
ATOM 3659 C C . ASP B 1 251 ? 16.159 14.474 37.813 1.000 71.505 231 ASP B C 1
ATOM 3660 O O . ASP B 1 251 ? 16.889 14.151 38.742 1.000 82.874 231 ASP B O 1
ATOM 3665 N N . VAL B 1 252 ? 16.637 15.125 36.751 1.000 65.177 232 VAL B N 1
ATOM 3666 C CA . VAL B 1 252 ? 18.068 15.177 36.536 1.000 68.814 232 VAL B CA 1
ATOM 3667 C C . VAL B 1 252 ? 18.586 16.623 36.551 1.000 72.123 232 VAL B C 1
ATOM 3668 O O . VAL B 1 252 ? 19.283 17.013 37.489 1.000 80.628 232 VAL B O 1
ATOM 3672 N N . SER B 1 253 ? 18.271 17.439 35.542 1.000 66.776 233 SER B N 1
ATOM 3673 C CA . SER B 1 253 ? 18.867 18.771 35.468 1.000 66.525 233 SER B CA 1
ATOM 3674 C C . SER B 1 253 ? 17.876 19.753 36.092 1.000 53.874 233 SER B C 1
ATOM 3675 O O . SER B 1 253 ? 17.146 20.462 35.383 1.000 63.249 233 SER B O 1
ATOM 3678 N N . GLY B 1 254 ? 17.828 19.741 37.432 1.000 46.156 234 GLY B N 1
ATOM 3679 C CA . GLY B 1 254 ? 16.938 20.614 38.190 1.000 43.426 234 GLY B CA 1
ATOM 3680 C C . GLY B 1 254 ? 17.271 22.096 37.998 1.000 40.886 234 GLY B C 1
ATOM 3681 O O . GLY B 1 254 ? 18.435 22.470 37.987 1.000 36.233 234 GLY B O 1
ATOM 3682 N N . LEU B 1 255 ? 16.239 22.933 37.846 1.000 39.190 235 LEU B N 1
ATOM 3683 C CA . LEU B 1 255 ? 16.401 24.374 37.858 1.000 37.277 235 LEU B CA 1
ATOM 3684 C C . LEU B 1 255 ? 17.222 24.828 39.076 1.000 36.588 235 LEU B C 1
ATOM 3685 O O . LEU B 1 255 ? 18.089 25.701 38.944 1.000 39.289 235 LEU B O 1
ATOM 3690 N N . ASP B 1 256 ? 17.003 24.226 40.253 1.000 33.069 236 ASP B N 1
ATOM 3691 C CA . ASP B 1 256 ? 17.756 24.629 41.444 1.000 37.240 236 ASP B CA 1
ATOM 3692 C C . ASP B 1 256 ? 19.266 24.588 41.178 1.000 35.126 236 ASP B C 1
ATOM 3693 O O . ASP B 1 256 ? 19.967 25.578 41.340 1.000 39.823 236 ASP B O 1
ATOM 3698 N N . ILE B 1 257 ? 19.760 23.433 40.756 1.000 34.155 237 ILE B N 1
ATOM 3699 C CA . ILE B 1 257 ? 21.170 23.216 40.522 1.000 37.971 237 ILE B CA 1
ATOM 3700 C C . ILE B 1 257 ? 21.635 24.083 39.360 1.000 32.237 237 ILE B C 1
ATOM 3701 O O . ILE B 1 257 ? 22.759 24.553 39.400 1.000 29.950 237 ILE B O 1
ATOM 3706 N N . ASN B 1 258 ? 20.800 24.266 38.317 1.000 30.913 238 ASN B N 1
ATOM 3707 C CA . ASN B 1 258 ? 21.196 25.135 37.218 1.000 32.965 238 ASN B CA 1
ATOM 3708 C C . ASN B 1 258 ? 21.322 26.582 37.702 1.000 29.996 238 ASN B C 1
ATOM 3709 O O . ASN B 1 258 ? 22.235 27.257 37.257 1.000 30.970 238 ASN B O 1
ATOM 3714 N N . VAL B 1 259 ? 20.422 27.055 38.580 1.000 27.672 239 VAL B N 1
ATOM 3715 C CA . VAL B 1 259 ? 20.518 28.415 39.078 1.000 30.630 239 VAL B CA 1
ATOM 3716 C C . VAL B 1 259 ? 21.834 28.581 39.858 1.000 31.708 239 VAL B C 1
ATOM 3717 O O . VAL B 1 259 ? 22.525 29.594 39.736 1.000 28.590 239 VAL B O 1
ATOM 3721 N N . ALA B 1 260 ? 22.215 27.558 40.617 1.000 31.681 240 ALA B N 1
ATOM 3722 C CA . ALA B 1 260 ? 23.465 27.580 41.372 1.000 31.990 240 ALA B CA 1
ATOM 3723 C C . ALA B 1 260 ? 24.654 27.702 40.416 1.000 32.591 240 ALA B C 1
ATOM 3724 O O . ALA B 1 260 ? 25.534 28.561 40.581 1.000 35.786 240 ALA B O 1
ATOM 3726 N N . GLY B 1 261 ? 24.602 26.885 39.350 1.000 29.884 241 GLY B N 1
ATOM 3727 C CA . GLY B 1 261 ? 25.597 26.915 38.299 1.000 27.088 241 GLY B CA 1
ATOM 3728 C C . GLY B 1 261 ? 25.828 28.319 37.771 1.000 28.887 241 GLY B C 1
ATOM 3729 O O . GLY B 1 261 ? 26.958 28.708 37.538 1.000 29.101 241 GLY B O 1
ATOM 3730 N N . LEU B 1 262 ? 24.744 29.062 37.570 1.000 30.493 242 LEU B N 1
ATOM 3731 C CA . LEU B 1 262 ? 24.850 30.347 36.914 1.000 32.476 242 LEU B CA 1
ATOM 3732 C C . LEU B 1 262 ? 25.499 31.315 37.893 1.000 34.256 242 LEU B C 1
ATOM 3733 O O . LEU B 1 262 ? 26.296 32.174 37.505 1.000 34.336 242 LEU B O 1
ATOM 3738 N N . ASP B 1 263 ? 25.191 31.119 39.179 1.000 34.570 243 ASP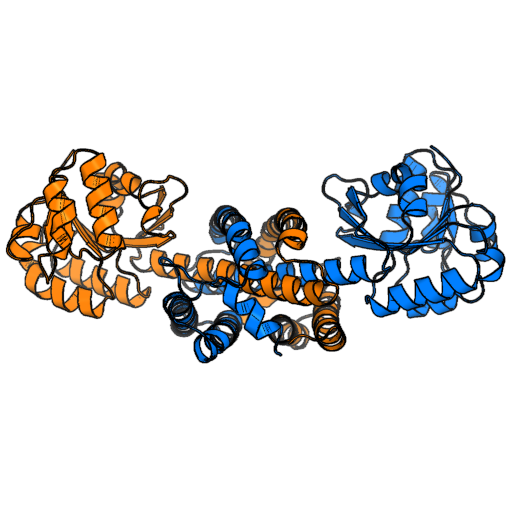 B N 1
ATOM 3739 C CA . ASP B 1 263 ? 25.726 31.965 40.221 1.000 33.565 243 ASP B CA 1
ATOM 3740 C C . ASP B 1 263 ? 27.233 31.709 40.275 1.000 31.726 243 ASP B C 1
ATOM 3741 O O . ASP B 1 263 ? 28.022 32.655 40.224 1.000 24.784 243 ASP B O 1
ATOM 3746 N N . LEU B 1 264 ? 27.617 30.429 40.266 1.000 27.959 244 LEU B N 1
ATOM 3747 C CA . LEU B 1 264 ? 29.034 30.103 40.219 1.000 31.709 244 LEU B CA 1
ATOM 3748 C C . LEU B 1 264 ? 29.728 30.659 38.972 1.000 33.796 244 LEU B C 1
ATOM 3749 O O . LEU B 1 264 ? 30.847 31.174 39.094 1.000 33.979 244 LEU B O 1
ATOM 3754 N N . LEU B 1 265 ? 29.104 30.560 37.782 1.000 31.593 245 LEU B N 1
ATOM 3755 C CA . LEU B 1 265 ? 29.715 31.113 36.575 1.000 30.473 245 LEU B CA 1
ATOM 3756 C C . LEU B 1 265 ? 29.967 32.606 36.762 1.000 33.608 245 LEU B C 1
ATOM 3757 O O . LEU B 1 265 ? 31.028 33.107 36.383 1.000 31.863 245 LEU B O 1
ATOM 3762 N N . ALA B 1 266 ? 28.997 33.293 37.388 1.000 32.680 246 ALA B N 1
ATOM 3763 C CA . ALA B 1 266 ? 29.086 34.731 37.602 1.000 30.458 246 ALA B CA 1
ATOM 3764 C C . ALA B 1 266 ? 30.228 35.060 38.570 1.000 29.432 246 ALA B C 1
ATOM 3765 O O . ALA B 1 266 ? 31.065 35.911 38.299 1.000 29.177 246 ALA B O 1
ATOM 3767 N N . ARG B 1 267 ? 30.289 34.341 39.687 1.000 30.600 247 ARG B N 1
ATOM 3768 C CA . ARG B 1 267 ? 31.285 34.602 40.708 1.000 37.289 247 ARG B CA 1
ATOM 3769 C C . ARG B 1 267 ? 32.694 34.284 40.185 1.000 39.261 247 ARG B C 1
ATOM 3770 O O . ARG B 1 267 ? 33.632 35.057 40.401 1.000 34.746 247 ARG B O 1
ATOM 3778 N N . VAL B 1 268 ? 32.838 33.128 39.515 1.000 38.455 248 VAL B N 1
ATOM 3779 C CA . VAL B 1 268 ? 34.108 32.722 38.929 1.000 37.920 248 VAL B CA 1
ATOM 3780 C C . VAL B 1 268 ? 34.542 33.724 37.861 1.000 36.306 248 VAL B C 1
ATOM 3781 O O . VAL B 1 268 ? 35.719 34.024 37.781 1.000 36.576 248 VAL B O 1
ATOM 3785 N N . SER B 1 269 ? 33.610 34.240 37.054 1.000 38.141 249 SER B N 1
ATOM 3786 C CA . SER B 1 269 ? 33.947 35.275 36.085 1.000 41.841 249 SER B CA 1
ATOM 3787 C C . SER B 1 269 ? 34.562 36.497 36.791 1.000 44.092 249 SER B C 1
ATOM 3788 O O . SER B 1 269 ? 35.534 37.074 36.308 1.000 39.145 249 SER B O 1
ATOM 3791 N N . ARG B 1 270 ? 33.986 36.904 37.929 1.000 45.722 250 ARG B N 1
ATOM 3792 C CA . ARG B 1 270 ? 34.462 38.077 38.655 1.000 46.919 250 ARG B CA 1
ATOM 3793 C C . ARG B 1 270 ? 35.829 37.756 39.255 1.000 38.273 250 ARG B C 1
ATOM 3794 O O . ARG B 1 270 ? 36.771 38.509 39.072 1.000 36.084 250 ARG B O 1
ATOM 3802 N N . ALA B 1 271 ? 35.938 36.617 39.945 1.000 35.739 251 ALA B N 1
ATOM 3803 C CA . ALA B 1 271 ? 37.199 36.208 40.534 1.000 36.826 251 ALA B CA 1
ATOM 3804 C C . ALA B 1 271 ? 38.317 36.253 39.482 1.000 42.692 251 ALA B C 1
ATOM 3805 O O . ALA B 1 271 ? 39.429 36.678 39.790 1.000 51.647 251 ALA B O 1
ATOM 3807 N N . GLN B 1 272 ? 38.011 35.865 38.231 1.000 42.671 252 GLN B N 1
ATOM 3808 C CA . GLN B 1 272 ? 39.026 35.621 37.208 1.000 38.998 252 GLN B CA 1
ATOM 3809 C C . GLN B 1 272 ? 39.392 36.923 36.487 1.000 34.556 252 GLN B C 1
ATOM 3810 O O . GLN B 1 272 ? 40.413 36.978 35.790 1.000 32.426 252 GLN B O 1
ATOM 3816 N N . GLY B 1 273 ? 38.535 37.947 36.608 1.000 32.380 253 GLY B N 1
ATOM 3817 C CA . GLY B 1 273 ? 38.872 39.293 36.162 1.000 34.150 253 GLY B CA 1
ATOM 3818 C C . GLY B 1 273 ? 38.021 39.870 35.028 1.000 36.124 253 GLY B C 1
ATOM 3819 O O . GLY B 1 273 ? 38.436 40.817 34.390 1.000 44.726 253 GLY B O 1
ATOM 3820 N N . ILE B 1 274 ? 36.806 39.390 34.785 1.000 36.676 254 ILE B N 1
ATOM 3821 C CA . ILE B 1 274 ? 36.030 39.903 33.670 1.000 33.169 254 ILE B CA 1
ATOM 3822 C C . ILE B 1 274 ? 34.667 40.306 34.187 1.000 30.280 254 ILE B C 1
ATOM 3823 O O . ILE B 1 274 ? 34.364 40.144 35.355 1.000 33.094 254 ILE B O 1
ATOM 3828 N N . GLY B 1 275 ? 33.848 40.838 33.297 1.000 31.398 255 GLY B N 1
ATOM 3829 C CA . GLY B 1 275 ? 32.505 41.246 33.647 1.000 29.492 255 GLY B CA 1
ATOM 3830 C C . GLY B 1 275 ? 31.601 40.038 33.814 1.000 31.441 255 GLY B C 1
ATOM 3831 O O . GLY B 1 275 ? 31.996 38.908 33.512 1.000 30.767 255 GLY B O 1
ATOM 3832 N N . THR B 1 276 ? 30.375 40.314 34.251 1.000 32.143 256 THR B N 1
ATOM 3833 C CA . THR B 1 276 ? 29.439 39.286 34.652 1.000 33.820 256 THR B CA 1
ATOM 3834 C C . THR B 1 276 ? 28.097 39.414 33.925 1.000 32.746 256 THR B C 1
ATOM 3835 O O . THR B 1 276 ? 27.178 38.651 34.211 1.000 33.149 256 THR B O 1
ATOM 3839 N N . ASP B 1 277 ? 27.984 40.296 32.933 1.000 34.192 257 ASP B N 1
ATOM 3840 C CA . ASP B 1 277 ? 26.670 40.639 32.395 1.000 38.617 257 ASP B CA 1
ATOM 3841 C C . ASP B 1 277 ? 25.956 39.412 31.854 1.000 37.291 257 ASP B C 1
ATOM 3842 O O . ASP B 1 277 ? 24.801 39.213 32.223 1.000 38.353 257 ASP B O 1
ATOM 3847 N N . VAL B 1 278 ? 26.633 38.603 31.017 1.000 30.463 258 VAL B N 1
ATOM 3848 C CA . VAL B 1 278 ? 25.994 37.440 30.426 1.000 28.501 258 VAL B CA 1
ATOM 3849 C C . VAL B 1 278 ? 25.486 36.526 31.544 1.000 28.648 258 VAL B C 1
ATOM 3850 O O . VAL B 1 278 ? 24.296 36.305 31.650 1.000 31.517 258 VAL B O 1
ATOM 3854 N N . PRO B 1 279 ? 26.322 35.977 32.440 1.000 27.635 259 PRO B N 1
ATOM 3855 C CA . PRO B 1 279 ? 25.798 35.090 33.478 1.000 30.161 259 PRO B CA 1
ATOM 3856 C C . PRO B 1 279 ? 24.850 35.748 34.495 1.000 32.417 259 PRO B C 1
ATOM 3857 O O . PRO B 1 279 ? 23.987 35.095 35.079 1.000 31.499 259 PRO B O 1
ATOM 3861 N N . ALA B 1 280 ? 25.006 37.050 34.727 1.000 29.751 260 ALA B N 1
ATOM 3862 C CA . ALA B 1 280 ? 24.193 37.725 35.732 1.000 30.204 260 ALA B CA 1
ATOM 3863 C C . ALA B 1 280 ? 22.747 37.828 35.257 1.000 26.938 260 ALA B C 1
ATOM 3864 O O . ALA B 1 280 ? 21.836 37.491 35.982 1.000 27.986 260 ALA B O 1
ATOM 3866 N N . ALA B 1 281 ? 22.560 38.190 33.999 1.000 28.115 261 ALA B N 1
ATOM 3867 C CA . ALA B 1 281 ? 21.255 38.248 33.376 1.000 28.172 261 ALA B CA 1
ATOM 3868 C C . ALA B 1 281 ? 20.570 36.874 33.310 1.000 30.767 261 ALA B C 1
ATOM 3869 O O . ALA B 1 281 ? 19.367 36.750 33.554 1.000 28.658 261 ALA B O 1
ATOM 3871 N N . LEU B 1 282 ? 21.326 35.823 32.962 1.000 32.437 262 LEU B N 1
ATOM 3872 C CA . LEU B 1 282 ? 20.748 34.484 32.934 1.000 31.122 262 LEU B CA 1
ATOM 3873 C C . LEU B 1 282 ? 20.387 34.044 34.347 1.000 28.422 262 LEU B C 1
ATOM 3874 O O . LEU B 1 282 ? 19.287 33.542 34.572 1.000 30.980 262 LEU B O 1
ATOM 3879 N N . HIS B 1 283 ? 21.304 34.232 35.300 1.000 30.857 263 HIS B N 1
ATOM 3880 C CA . HIS B 1 283 ? 21.003 33.923 36.696 1.000 31.403 263 HIS B CA 1
ATOM 3881 C C . HIS B 1 283 ? 19.651 34.528 37.064 1.000 32.523 263 HIS B C 1
ATOM 3882 O O . HIS B 1 283 ? 18.776 33.851 37.576 1.000 34.611 263 HIS B O 1
ATOM 3889 N N . GLU B 1 284 ? 19.465 35.794 36.715 1.000 35.251 264 GLU B N 1
ATOM 3890 C CA . GLU B 1 284 ? 18.302 36.556 37.128 1.000 39.564 264 GLU B CA 1
ATOM 3891 C C . GLU B 1 284 ? 17.019 35.868 36.644 1.000 35.969 264 GLU B C 1
ATOM 3892 O O . GLU B 1 284 ? 16.090 35.639 37.427 1.000 33.965 264 GLU B O 1
ATOM 3898 N N . LEU B 1 285 ? 16.979 35.535 35.349 1.000 28.901 265 LEU B N 1
ATOM 3899 C CA . LEU B 1 285 ? 15.800 34.965 34.735 1.000 26.926 265 LEU B CA 1
ATOM 3900 C C . LEU B 1 285 ? 15.544 33.560 35.271 1.000 26.527 265 LEU B C 1
ATOM 3901 O O . LEU B 1 285 ? 14.405 33.193 35.568 1.000 28.507 265 LEU B O 1
ATOM 3906 N N . TYR B 1 286 ? 16.606 32.768 35.364 1.000 25.460 266 TYR B N 1
ATOM 3907 C CA . TYR B 1 286 ? 16.490 31.403 35.846 1.000 27.477 266 TYR B CA 1
ATOM 3908 C C . TYR B 1 286 ? 16.029 31.445 37.306 1.000 27.341 266 TYR B C 1
ATOM 3909 O O . TYR B 1 286 ? 15.146 30.667 37.682 1.000 24.963 266 TYR B O 1
ATOM 3918 N N . ALA B 1 287 ? 16.623 32.343 38.123 1.000 26.716 267 ALA B N 1
ATOM 3919 C CA . ALA B 1 287 ? 16.262 32.417 39.540 1.000 31.400 267 ALA B CA 1
ATOM 3920 C C . ALA B 1 287 ? 14.805 32.878 39.722 1.000 32.315 267 ALA B C 1
ATOM 3921 O O . ALA B 1 287 ? 14.145 32.438 40.661 1.000 30.568 267 ALA B O 1
ATOM 3923 N N . ARG B 1 288 ? 14.314 33.754 38.823 1.000 32.951 268 ARG B N 1
ATOM 3924 C CA . ARG B 1 288 ? 12.946 34.230 38.872 1.000 30.815 268 ARG B CA 1
ATOM 3925 C C . ARG B 1 288 ? 11.999 33.055 38.684 1.000 33.891 268 ARG B C 1
ATOM 3926 O O . ARG B 1 288 ? 11.057 32.886 39.451 1.000 33.092 268 ARG B O 1
ATOM 3934 N N . ARG B 1 289 ? 12.253 32.205 37.687 1.000 33.188 269 ARG B N 1
ATOM 3935 C CA . ARG B 1 289 ? 11.434 31.008 37.591 1.000 32.977 269 ARG B CA 1
ATOM 3936 C C . ARG B 1 289 ? 11.565 30.148 38.846 1.000 32.271 269 ARG B C 1
ATOM 3937 O O . ARG B 1 289 ? 10.588 29.541 39.257 1.000 36.776 269 ARG B O 1
ATOM 3945 N N . LEU B 1 290 ? 12.776 29.987 39.397 1.000 32.657 270 LEU B N 1
ATOM 3946 C CA . LEU B 1 290 ? 12.951 29.110 40.555 1.000 32.290 270 LEU B CA 1
ATOM 3947 C C . LEU B 1 290 ? 12.095 29.607 41.727 1.000 35.241 270 LEU B C 1
ATOM 3948 O O . LEU B 1 290 ? 11.504 28.791 42.451 1.000 30.216 270 LEU B O 1
ATOM 3953 N N . ALA B 1 291 ? 11.981 30.948 41.835 1.000 34.156 271 ALA B N 1
ATOM 3954 C CA . ALA B 1 291 ? 11.198 31.596 42.873 1.000 34.822 271 ALA B CA 1
ATOM 3955 C C . ALA B 1 291 ? 9.698 31.382 42.683 1.000 36.483 271 ALA B C 1
ATOM 3956 O O . ALA B 1 291 ? 8.989 31.510 43.657 1.000 33.659 271 ALA B O 1
ATOM 3958 N N . GLN B 1 292 ? 9.222 31.063 41.465 1.000 41.825 272 GLN B N 1
ATOM 3959 C CA . GLN B 1 292 ? 7.796 30.874 41.216 1.000 47.108 272 GLN B CA 1
ATOM 3960 C C . GLN B 1 292 ? 7.437 29.399 40.967 1.000 48.781 272 GLN B C 1
ATOM 3961 O O . GLN B 1 292 ? 6.291 29.015 41.112 1.000 56.583 272 GLN B O 1
ATOM 3967 N N . GLY B 1 293 ? 8.387 28.543 40.599 1.000 42.753 273 GLY B N 1
ATOM 3968 C CA . GLY B 1 293 ? 8.029 27.257 40.030 1.000 44.373 273 GLY B CA 1
ATOM 3969 C C . GLY B 1 293 ? 8.203 26.150 41.057 1.000 46.997 273 GLY B C 1
ATOM 3970 O O . GLY B 1 293 ? 7.552 26.214 42.089 1.000 45.115 273 GLY B O 1
ATOM 3971 N N . SER B 1 294 ? 9.140 25.223 40.771 1.000 51.227 274 SER B N 1
ATOM 3972 C CA . SER B 1 294 ? 9.530 24.116 41.636 1.000 53.267 274 SER B CA 1
ATOM 3973 C C . SER B 1 294 ? 11.011 23.803 41.435 1.000 52.395 274 SER B C 1
ATOM 3974 O O . SER B 1 294 ? 11.585 24.111 40.389 1.000 53.176 274 SER B O 1
ATOM 3977 N N . ALA B 1 295 ? 11.617 23.187 42.457 1.000 47.594 275 ALA B N 1
ATOM 3978 C CA . ALA B 1 295 ? 13.054 22.965 42.494 1.000 48.809 275 ALA B CA 1
ATOM 3979 C C . ALA B 1 295 ? 13.436 21.991 41.395 1.000 48.407 275 ALA B C 1
ATOM 3980 O O . ALA B 1 295 ? 14.523 22.108 40.826 1.000 44.549 275 ALA B O 1
ATOM 3982 N N . ASN B 1 296 ? 12.502 21.054 41.138 1.000 57.357 276 ASN B N 1
ATOM 3983 C CA . ASN B 1 296 ? 12.630 19.980 40.158 1.000 54.585 276 ASN B CA 1
ATOM 3984 C C . ASN B 1 296 ? 12.033 20.369 38.796 1.000 46.793 276 ASN B C 1
ATOM 3985 O O . ASN B 1 296 ? 11.888 19.497 37.925 1.000 41.421 276 ASN B O 1
ATOM 3990 N N . ASP B 1 297 ? 11.608 21.638 38.631 1.000 37.772 277 ASP B N 1
ATOM 3991 C CA . ASP B 1 297 ? 11.290 22.133 37.307 1.000 36.927 277 ASP B CA 1
ATOM 3992 C C . ASP B 1 297 ? 12.456 21.929 36.348 1.000 34.060 277 ASP B C 1
ATOM 3993 O O . ASP B 1 297 ? 13.606 22.188 36.683 1.000 36.199 277 ASP B O 1
ATOM 3998 N N . GLY B 1 298 ? 12.122 21.447 35.158 1.000 38.084 278 GLY B N 1
ATOM 3999 C CA . GLY B 1 298 ? 13.052 21.416 34.041 1.000 45.791 278 GLY B CA 1
ATOM 4000 C C . GLY B 1 298 ? 13.305 22.825 33.513 1.000 39.763 278 GLY B C 1
ATOM 4001 O O . GLY B 1 298 ? 12.591 23.758 33.901 1.000 36.992 278 GLY B O 1
ATOM 4002 N N . LEU B 1 299 ? 14.342 22.950 32.666 1.000 36.027 279 LEU B N 1
ATOM 4003 C CA . LEU B 1 299 ? 14.720 24.228 32.086 1.000 30.532 279 LEU B CA 1
ATOM 4004 C C . LEU B 1 299 ? 13.606 24.776 31.206 1.000 29.185 279 LEU B C 1
ATOM 4005 O O . LEU B 1 299 ? 13.537 25.992 31.059 1.000 27.587 279 LEU B O 1
ATOM 4010 N N . ALA B 1 300 ? 12.762 23.872 30.644 1.000 25.731 280 ALA B N 1
ATOM 4011 C CA . ALA B 1 300 ? 11.651 24.229 29.782 1.000 25.400 280 ALA B CA 1
ATOM 4012 C C . ALA B 1 300 ? 10.702 25.194 30.485 1.000 26.188 280 ALA B C 1
ATOM 4013 O O . ALA B 1 300 ? 10.020 25.983 29.842 1.000 27.852 280 ALA B O 1
ATOM 4015 N N . SER B 1 301 ? 10.714 25.175 31.812 1.000 29.948 281 SER B N 1
ATOM 4016 C CA . SER B 1 301 ? 9.776 25.953 32.595 1.000 30.082 281 SER B CA 1
ATOM 4017 C C . SER B 1 301 ? 10.039 27.441 32.417 1.000 28.610 281 SER B C 1
ATOM 4018 O O . SER B 1 301 ? 9.176 28.233 32.752 1.000 28.118 281 SER B O 1
ATOM 4021 N N . LEU B 1 302 ? 11.222 27.806 31.922 1.000 26.327 282 LEU B N 1
ATOM 4022 C CA . LEU B 1 302 ? 11.553 29.202 31.686 1.000 30.770 282 LEU B CA 1
ATOM 4023 C C . LEU B 1 302 ? 10.576 29.842 30.711 1.000 30.030 282 LEU B C 1
ATOM 4024 O O . LEU B 1 302 ? 10.332 31.060 30.797 1.000 24.211 282 LEU B O 1
ATOM 4029 N N . ILE B 1 303 ? 9.995 29.029 29.812 1.000 29.420 283 ILE B N 1
ATOM 4030 C CA . ILE B 1 303 ? 9.112 29.602 28.800 1.000 29.734 283 ILE B CA 1
ATOM 4031 C C . ILE B 1 303 ? 7.979 30.385 29.456 1.000 31.132 283 ILE B C 1
ATOM 4032 O O . ILE B 1 303 ? 7.588 31.411 28.934 1.000 27.947 283 ILE B O 1
ATOM 4037 N N . ASP B 1 304 ? 7.484 29.898 30.604 1.000 33.246 284 ASP B N 1
ATOM 4038 C CA . ASP B 1 304 ? 6.384 30.505 31.318 1.000 34.345 284 ASP B CA 1
ATOM 4039 C C . ASP B 1 304 ? 6.814 31.845 31.923 1.000 36.561 284 ASP B C 1
ATOM 4040 O O . ASP B 1 304 ? 6.110 32.858 31.813 1.000 32.470 284 ASP B O 1
ATOM 4045 N N . THR B 1 305 ? 7.997 31.867 32.544 1.000 32.708 285 THR B N 1
ATOM 4046 C CA . THR B 1 305 ? 8.564 33.114 33.024 1.000 31.816 285 THR B CA 1
ATOM 4047 C C . THR B 1 305 ? 8.770 34.102 31.867 1.000 35.776 285 THR B C 1
ATOM 4048 O O . THR B 1 305 ? 8.527 35.295 32.014 1.000 39.488 285 THR B O 1
ATOM 4052 N N . ILE B 1 306 ? 9.251 33.618 30.717 1.000 34.170 286 ILE B N 1
ATOM 4053 C CA . ILE B 1 306 ? 9.540 34.481 29.582 1.000 31.556 286 ILE B CA 1
ATOM 4054 C C . ILE B 1 306 ? 8.260 35.103 29.040 1.000 29.793 286 ILE B C 1
ATOM 4055 O O . ILE B 1 306 ? 8.270 36.239 28.577 1.000 27.858 286 ILE B O 1
ATOM 4060 N N . ARG B 1 307 ? 7.167 34.339 29.050 1.000 32.161 287 ARG B N 1
ATOM 4061 C CA . ARG B 1 307 ? 5.882 34.844 28.607 1.000 35.117 287 ARG B CA 1
ATOM 4062 C C . ARG B 1 307 ? 5.421 35.971 29.538 1.000 40.894 287 ARG B C 1
ATOM 4063 O O . ARG B 1 307 ? 4.983 37.011 29.074 1.000 48.701 287 ARG B O 1
ATOM 4071 N N . ARG B 1 308 ? 5.561 35.785 30.857 1.000 44.516 288 ARG B N 1
ATOM 4072 C CA . ARG B 1 308 ? 5.045 36.725 31.848 1.000 47.578 288 ARG B CA 1
ATOM 4073 C C . ARG B 1 308 ? 5.887 37.994 31.846 1.000 44.195 288 ARG B C 1
ATOM 4074 O O . ARG B 1 308 ? 5.382 39.080 32.066 1.000 52.479 288 ARG B O 1
ATOM 4082 N N . GLY B 1 309 ? 7.192 37.854 31.656 1.000 47.599 289 GLY B N 1
ATOM 4083 C CA . GLY B 1 309 ? 8.046 38.997 31.388 1.000 49.975 289 GLY B CA 1
ATOM 4084 C C . GLY B 1 309 ? 8.157 39.999 32.526 1.000 52.165 289 GLY B C 1
ATOM 4085 O O . GLY B 1 309 ? 8.039 39.587 33.712 1.000 46.356 289 GLY B O 1
#

Organism: NCBI:txid1449976